Protein AF-0000000065900678 (afdb_homodimer)

Secondary structure (DSSP, 8-state):
-PEE--SHHHHHHHHHHHHHHHHHHHTTT---EEEEEE----HHHHHHHHHHHHHHHHHHHHTT-EEEEEEGGGS-HHHHHHHHHHHHHHHHH-TT--EEEEPSSPPTTS-HHHHHHHS-GGGBTT--SHHHHHHHHH---TTTS---HHHHHHHHHHHHTT---TT-EEEEE---TTTHHHHHHHHHHTT-EEEEE-TT-S-HHHHHTT-SEEEE-----TTT-SSS---B-GGGS-TT-EEEE--EEE-TTT--EEESB-HHHHHTT-SEE--TTTTHHHHHHHHHHHHHHHHHHHHHHHHS-TTSTT-/-PEE--SHHHHHHHHHHHHHHHHHHHTTT---EEEEEE----HHHHHHHHHHHHHHHHHHHHTT-EEEEEEGGGS-HHHHHHHHHHHHHHHHH-TT--EEEEPSSPPTTS-HHHHHHHS-GGGBTT--SHHHHHHHHH---TTTS---HHHHHHHHHHHHTT---TT-EEEEE---TTTHHHHHHHHHHTT-EEEEE-TT-S-HHHHHTT-SEEEE-----TTT-SSS---B-GGGS-TT-EEEE--EEE-TTT--EEESB-HHHHHTT-SEE--TTTTHHHHHHHHHHHHHHHHHHHHHHHHS-TTTTT-

Foldseek 3Di:
DAAALFCVVVLVVLLVVLLVLQVVVVVVPAAQEEEEEAQDQPPLVSVVLVVLVVVLQVSSVSSPHYYHYHYLVPPDPVCSQVVLLVVQQVLQPDLNHLAYHYGDDHDPSHDPLVNLCSHDCLRHLQLQRPVSLVCLQVPDDLQQGRHHQLLSLVVVSCVVVVPQQAAFFEEEEACDSRHQVSNQSNSVVSRHNYHYHYLPRDCSLVRQQRGLEYEYAHQFDVVHDVRSHAADFQSSHAAAHAYEWDHWDADSVPRDIDTRYPCVRNSVGYRYYYDPPRHSSSSSSSSSSSSSSSSSVVSCVVPDPVPPVVD/DAAALFCVVVLVVLLVVLLVLQVVVVVVPAAQEEEEEAQAQPPLVSVVQVVLVVVLQVSSVSSPHYYHYHYLVPPDPVCSQVVLLVVQQVLQPDLNHLAYHYGDDHPPSHDPLVNLCSHDCLRHLQLQRPVSLVCLQVPDDLQQGRHHQLLSLVVVSCVVVVPQQAAFFEEEEACDSRHQVSNQSNSVVSRHNYHYHYLPRDCSLVRQQRGLEYEYAHQFDVVHDVRSGAADFQSSHHAAHAYEWDHWDADSVPRDIDTRYPCVRNSVGYRYYYDPPRHSSSSSSSSSSSSSSSSSVVSVVVPDDVPPVVD

pLDDT: mean 95.37, std 9.5, range [24.62, 98.94]

Structure (mmCIF, N/CA/C/O backbone):
data_AF-0000000065900678-model_v1
#
loop_
_entity.id
_entity.type
_entity.pdbx_description
1 polymer 'Bifunctional protein FolD'
#
loop_
_atom_site.group_PDB
_atom_site.id
_atom_site.type_symbol
_atom_site.label_atom_id
_atom_site.label_alt_id
_atom_site.label_comp_id
_atom_site.label_asym_id
_atom_site.label_entity_id
_atom_site.label_seq_id
_atom_site.pdbx_PDB_ins_code
_atom_site.Cartn_x
_atom_site.Cartn_y
_atom_site.Cartn_z
_atom_site.occupancy
_atom_site.B_iso_or_equiv
_atom_site.auth_seq_id
_atom_site.auth_comp_id
_atom_site.auth_asym_id
_atom_site.auth_atom_id
_atom_site.pdbx_PDB_model_num
ATOM 1 N N . MET A 1 1 ? 29.719 -21.328 -0.725 1 90.31 1 MET A N 1
ATOM 2 C CA . MET A 1 1 ? 28.703 -22.109 -1.447 1 90.31 1 MET A CA 1
ATOM 3 C C . MET A 1 1 ? 27.312 -21.562 -1.168 1 90.31 1 MET A C 1
ATOM 5 O O . MET A 1 1 ? 26.969 -21.25 -0.023 1 90.31 1 MET A O 1
ATOM 9 N N . VAL A 1 2 ? 26.516 -21.391 -2.275 1 96.75 2 VAL A N 1
ATOM 10 C CA . VAL A 1 2 ? 25.188 -20.797 -2.16 1 96.75 2 VAL A CA 1
ATOM 11 C C . VAL A 1 2 ? 24.219 -21.797 -1.516 1 96.75 2 VAL A C 1
ATOM 13 O O . VAL A 1 2 ? 24.312 -23 -1.765 1 96.75 2 VAL A O 1
ATOM 16 N N . VAL A 1 3 ? 23.406 -21.406 -0.616 1 98.56 3 VAL A N 1
ATOM 17 C CA . VAL A 1 3 ? 22.281 -22.188 -0.119 1 98.56 3 VAL A CA 1
ATOM 18 C C . VAL A 1 3 ? 21.062 -21.969 -1.013 1 98.56 3 VAL A C 1
ATOM 20 O O . VAL A 1 3 ? 20.625 -20.828 -1.2 1 98.56 3 VAL A O 1
ATOM 23 N N . TRP A 1 4 ? 20.531 -22.984 -1.558 1 98.62 4 TRP A N 1
ATOM 24 C CA . TRP A 1 4 ? 19.375 -22.891 -2.447 1 98.62 4 TRP A CA 1
ATOM 25 C C . TRP A 1 4 ? 18.078 -22.844 -1.651 1 98.62 4 TRP A C 1
ATOM 27 O O . TRP A 1 4 ? 17.797 -23.75 -0.858 1 98.62 4 TRP A O 1
ATOM 37 N N . ILE A 1 5 ? 17.281 -21.828 -1.829 1 98.69 5 ILE A N 1
ATOM 38 C CA . ILE A 1 5 ? 15.969 -21.688 -1.228 1 98.69 5 ILE A CA 1
ATOM 39 C C . ILE A 1 5 ? 14.93 -22.406 -2.088 1 98.69 5 ILE A C 1
ATOM 41 O O . ILE A 1 5 ? 14.305 -21.797 -2.959 1 98.69 5 ILE A O 1
ATOM 45 N N . ARG A 1 6 ? 14.703 -23.641 -1.783 1 98.69 6 ARG A N 1
ATOM 46 C CA . ARG A 1 6 ? 13.758 -24.453 -2.535 1 98.69 6 ARG A CA 1
ATOM 47 C C . ARG A 1 6 ? 12.375 -24.438 -1.888 1 98.69 6 ARG A C 1
ATOM 49 O O . ARG A 1 6 ? 12.258 -24.312 -0.667 1 98.69 6 ARG A O 1
ATOM 56 N N . GLY A 1 7 ? 11.336 -24.578 -2.717 1 98.75 7 GLY A N 1
ATOM 57 C CA . GLY A 1 7 ? 9.969 -24.484 -2.219 1 98.75 7 GLY A CA 1
ATOM 58 C C . GLY A 1 7 ? 9.375 -25.828 -1.865 1 98.75 7 GLY A C 1
ATOM 59 O O . GLY A 1 7 ? 8.25 -25.906 -1.375 1 98.75 7 GLY A O 1
ATOM 60 N N . ASP A 1 8 ? 10.109 -26.922 -2.068 1 98.62 8 ASP A N 1
ATOM 61 C CA . ASP A 1 8 ? 9.578 -28.281 -1.931 1 98.62 8 ASP A CA 1
ATOM 62 C C . ASP A 1 8 ? 9.047 -28.516 -0.519 1 98.62 8 ASP A C 1
ATOM 64 O O . ASP A 1 8 ? 7.926 -29 -0.345 1 98.62 8 ASP A O 1
ATOM 68 N N . ARG A 1 9 ? 9.883 -28.281 0.484 1 98.69 9 ARG A N 1
ATOM 69 C CA . ARG A 1 9 ? 9.492 -28.516 1.869 1 98.69 9 ARG A CA 1
ATOM 70 C C . ARG A 1 9 ? 8.266 -27.672 2.236 1 98.69 9 ARG A C 1
ATOM 72 O O . ARG A 1 9 ? 7.312 -28.188 2.824 1 98.69 9 ARG A O 1
ATOM 79 N N . LEU A 1 10 ? 8.273 -26.375 1.848 1 98.81 10 LEU A N 1
ATOM 80 C CA . LEU A 1 10 ? 7.141 -25.484 2.125 1 98.81 10 LEU A CA 1
ATOM 81 C C . LEU A 1 10 ? 5.871 -26.031 1.477 1 98.81 10 LEU A C 1
ATOM 83 O O . LEU A 1 10 ? 4.812 -26.062 2.113 1 98.81 10 LEU A O 1
ATOM 87 N N . HIS A 1 11 ? 5.973 -26.406 0.26 1 98.81 11 HIS A N 1
ATOM 88 C CA . HIS A 1 11 ? 4.84 -26.922 -0.501 1 98.81 11 HIS A CA 1
ATOM 89 C C . HIS A 1 11 ? 4.277 -28.188 0.143 1 98.81 11 HIS A C 1
ATOM 91 O O . HIS A 1 11 ? 3.074 -28.266 0.412 1 98.81 11 HIS A O 1
ATOM 97 N N . ALA A 1 12 ? 5.137 -29.125 0.489 1 98.81 12 ALA A N 1
ATOM 98 C CA . ALA A 1 12 ? 4.727 -30.391 1.083 1 98.81 12 ALA A CA 1
ATOM 99 C C . ALA A 1 12 ? 4.082 -30.172 2.449 1 98.81 12 ALA A C 1
ATOM 101 O O . ALA A 1 12 ? 3.043 -30.766 2.754 1 98.81 12 ALA A O 1
ATOM 102 N N . GLU A 1 13 ? 4.688 -29.344 3.234 1 98.81 13 GLU A N 1
ATOM 103 C CA . GLU A 1 13 ? 4.164 -29.062 4.566 1 98.81 13 GLU A CA 1
ATOM 104 C C . GLU A 1 13 ? 2.803 -28.375 4.488 1 98.81 13 GLU A C 1
ATOM 106 O O . GLU A 1 13 ? 1.924 -28.625 5.312 1 98.81 13 GLU A O 1
ATOM 111 N N . THR A 1 14 ? 2.652 -27.5 3.512 1 98.81 14 THR A N 1
ATOM 112 C CA . THR A 1 14 ? 1.378 -26.812 3.332 1 98.81 14 THR A CA 1
ATOM 113 C C . THR A 1 14 ? 0.283 -27.797 2.934 1 98.81 14 THR A C 1
ATOM 115 O O . THR A 1 14 ? -0.834 -27.734 3.449 1 98.81 14 THR A O 1
ATOM 118 N N . LEU A 1 15 ? 0.601 -28.734 2.021 1 98.88 15 LEU A N 1
ATOM 119 C CA . LEU A 1 15 ? -0.389 -29.703 1.594 1 98.88 15 LEU A CA 1
ATOM 120 C C . LEU A 1 15 ? -0.8 -30.609 2.756 1 98.88 15 LEU A C 1
ATOM 122 O O . LEU A 1 15 ? -1.979 -30.938 2.908 1 98.88 15 LEU A O 1
ATOM 126 N N . GLN A 1 16 ? 0.14 -30.969 3.621 1 98.81 16 GLN A N 1
ATOM 127 C CA . GLN A 1 16 ? -0.175 -31.781 4.801 1 98.81 16 GLN A CA 1
ATOM 128 C C . GLN A 1 16 ? -1.077 -31 5.762 1 98.81 16 GLN A C 1
ATOM 130 O O . GLN A 1 16 ? -2.064 -31.547 6.262 1 98.81 16 GLN A O 1
ATOM 135 N N . TRP A 1 17 ? -0.678 -29.812 5.988 1 98.81 17 TRP A N 1
ATOM 136 C CA . TRP A 1 17 ? -1.476 -28.922 6.832 1 98.81 17 TRP A CA 1
ATOM 137 C C . TRP A 1 17 ? -2.895 -28.797 6.289 1 98.81 17 TRP A C 1
ATOM 139 O O . TRP A 1 17 ? -3.867 -28.922 7.035 1 98.81 17 TRP A O 1
ATOM 149 N N . ALA A 1 18 ? -3.029 -28.562 5 1 98.88 18 ALA A N 1
ATOM 150 C CA . ALA A 1 18 ? -4.32 -28.344 4.352 1 98.88 18 ALA A CA 1
ATOM 151 C C . ALA A 1 18 ? -5.18 -29.609 4.422 1 98.88 18 ALA A C 1
ATOM 153 O O . ALA A 1 18 ? -6.391 -29.531 4.637 1 98.88 18 ALA A O 1
ATOM 154 N N . ARG A 1 19 ? -4.57 -30.75 4.211 1 98.69 19 ARG A N 1
ATOM 155 C CA . ARG A 1 19 ? -5.301 -32 4.27 1 98.69 19 ARG A CA 1
ATOM 156 C C . ARG A 1 19 ? -5.949 -32.219 5.637 1 98.69 19 ARG A C 1
ATOM 158 O O . ARG A 1 19 ? -7.09 -32.656 5.727 1 98.69 19 ARG A O 1
ATOM 165 N N . ARG A 1 20 ? -5.273 -31.875 6.688 1 98.5 20 ARG A N 1
ATOM 166 C CA . ARG A 1 20 ? -5.832 -31.969 8.031 1 98.5 20 ARG A CA 1
ATOM 167 C C . ARG A 1 20 ? -7.055 -31.062 8.188 1 98.5 20 ARG A C 1
ATOM 169 O O . ARG A 1 20 ? -8.055 -31.469 8.789 1 98.5 20 ARG A O 1
ATOM 176 N N . HIS A 1 21 ? -6.965 -29.891 7.59 1 98.5 21 HIS A N 1
ATOM 177 C CA . HIS A 1 21 ? -8.102 -28.984 7.656 1 98.5 21 HIS A CA 1
ATOM 178 C C . HIS A 1 21 ? -9.273 -29.5 6.832 1 98.5 21 HIS A C 1
ATOM 180 O O . HIS A 1 21 ? -10.43 -29.359 7.234 1 98.5 21 HIS A O 1
ATOM 186 N N . VAL A 1 22 ? -8.977 -30.109 5.695 1 98.5 22 VAL A N 1
ATOM 187 C CA . VAL A 1 22 ? -10.031 -30.656 4.848 1 98.5 22 VAL A CA 1
ATOM 188 C C . VAL A 1 22 ? -10.75 -31.781 5.578 1 98.5 22 VAL A C 1
ATOM 190 O O . VAL A 1 22 ? -11.969 -31.906 5.5 1 98.5 22 VAL A O 1
ATOM 193 N N . GLU A 1 23 ? -10.023 -32.594 6.305 1 97.81 23 GLU A N 1
ATOM 194 C CA . GLU A 1 23 ? -10.625 -33.656 7.102 1 97.81 23 GLU A CA 1
ATOM 195 C C . GLU A 1 23 ? -11.609 -33.094 8.125 1 97.81 23 GLU A C 1
ATOM 197 O O . GLU A 1 23 ? -12.695 -33.625 8.312 1 97.81 23 GLU A O 1
ATOM 202 N N . GLU A 1 24 ? -11.211 -32.031 8.742 1 96.75 24 GLU A N 1
ATOM 203 C CA . GLU A 1 24 ? -12.094 -31.359 9.703 1 96.75 24 GLU A CA 1
ATOM 204 C C . GLU A 1 24 ? -13.328 -30.797 9.016 1 96.75 24 GLU A C 1
ATOM 206 O O . GLU A 1 24 ? -14.445 -30.922 9.531 1 96.75 24 GLU A O 1
ATOM 211 N N . LEU A 1 25 ? -13.164 -30.188 7.859 1 96.69 25 LEU A N 1
ATOM 212 C CA . LEU A 1 25 ? -14.25 -29.578 7.105 1 96.69 25 LEU A CA 1
ATOM 213 C C . LEU A 1 25 ? -15.234 -30.625 6.617 1 96.69 25 LEU A C 1
ATOM 215 O O . LEU A 1 25 ? -16.438 -30.375 6.566 1 96.69 25 LEU A O 1
ATOM 219 N N . GLU A 1 26 ? -14.695 -31.766 6.266 1 94.31 26 GLU A N 1
ATOM 220 C CA . GLU A 1 26 ? -15.523 -32.875 5.781 1 94.31 26 GLU A CA 1
ATOM 221 C C . GLU A 1 26 ? -16.516 -33.312 6.844 1 94.31 26 GLU A C 1
ATOM 223 O O . GLU A 1 26 ? -17.625 -33.75 6.52 1 94.31 26 GLU A O 1
ATOM 228 N N . ARG A 1 27 ? -16.156 -33.125 8.078 1 92.69 27 ARG A N 1
ATOM 229 C CA . ARG A 1 27 ? -17.047 -33.469 9.18 1 92.69 27 ARG A CA 1
ATOM 230 C C . ARG A 1 27 ? -18.297 -32.562 9.156 1 92.69 27 ARG A C 1
ATOM 232 O O . ARG A 1 27 ? -19.359 -32.969 9.648 1 92.69 27 ARG A O 1
ATOM 239 N N . PHE A 1 28 ? -18.203 -31.438 8.578 1 90.56 28 PHE A N 1
ATOM 240 C CA . PHE A 1 28 ? -19.312 -30.516 8.477 1 90.56 28 PHE A CA 1
ATOM 241 C C . PHE A 1 28 ? -19.938 -30.562 7.082 1 90.56 28 PHE A C 1
ATOM 243 O O . PHE A 1 28 ? -20.781 -29.734 6.746 1 90.56 28 PHE A O 1
ATOM 250 N N . GLY A 1 29 ? -19.422 -31.469 6.246 1 92.75 29 GLY A N 1
ATOM 251 C CA . GLY A 1 29 ? -19.953 -31.625 4.906 1 92.75 29 GLY A CA 1
ATOM 252 C C . GLY A 1 29 ? -19.469 -30.578 3.928 1 92.75 29 GLY A C 1
ATOM 253 O O . GLY A 1 29 ? -20.141 -30.281 2.939 1 92.75 29 GLY A O 1
ATOM 254 N N . VAL A 1 30 ? -18.344 -29.969 4.27 1 95.62 30 VAL A N 1
ATOM 255 C CA . VAL A 1 30 ? -17.812 -28.906 3.422 1 95.62 30 VAL A CA 1
ATOM 256 C C . VAL A 1 30 ? -16.562 -29.406 2.695 1 95.62 30 VAL A C 1
ATOM 258 O O . VAL A 1 30 ? -15.68 -30.016 3.305 1 95.62 30 VAL A O 1
ATOM 261 N N . THR A 1 31 ? -16.531 -29.234 1.412 1 97.75 31 THR A N 1
ATOM 262 C CA . THR A 1 31 ? -15.367 -29.531 0.574 1 97.75 31 THR A CA 1
ATOM 263 C C . THR A 1 31 ? -14.82 -28.25 -0.059 1 97.75 31 THR A C 1
ATOM 265 O O . THR A 1 31 ? -15.562 -27.5 -0.706 1 97.75 31 THR A O 1
ATOM 268 N N . PRO A 1 32 ? -13.539 -27.938 0.197 1 98.75 32 PRO A N 1
ATOM 269 C CA . PRO A 1 32 ? -12.977 -26.812 -0.547 1 98.75 32 PRO A CA 1
ATOM 270 C C . PRO A 1 32 ? -13.141 -26.969 -2.059 1 98.75 32 PRO A C 1
ATOM 272 O O . PRO A 1 32 ? -12.82 -28.016 -2.613 1 98.75 32 PRO A O 1
ATOM 275 N N . LYS A 1 33 ? -13.656 -25.984 -2.707 1 98.88 33 LYS A N 1
ATOM 276 C CA . LYS A 1 33 ? -13.875 -26.031 -4.148 1 98.88 33 LYS A CA 1
ATOM 277 C C . LYS A 1 33 ? -13.352 -24.766 -4.82 1 98.88 33 LYS A C 1
ATOM 279 O O . LYS A 1 33 ? -13.805 -23.656 -4.504 1 98.88 33 LYS A O 1
ATOM 284 N N . LEU A 1 34 ? -12.43 -24.969 -5.738 1 98.94 34 LEU A N 1
ATOM 285 C CA . LEU A 1 34 ? -11.789 -23.875 -6.469 1 98.94 34 LEU A CA 1
ATOM 286 C C . LEU A 1 34 ? -12.367 -23.75 -7.875 1 98.94 34 LEU A C 1
ATOM 288 O O . LEU A 1 34 ? -12.359 -24.719 -8.648 1 98.94 34 LEU A O 1
ATOM 292 N N . ALA A 1 35 ? -12.938 -22.609 -8.164 1 98.94 35 ALA A N 1
ATOM 293 C CA . ALA A 1 35 ? -13.312 -22.266 -9.531 1 98.94 35 ALA A CA 1
ATOM 294 C C . ALA A 1 35 ? -12.242 -21.406 -10.195 1 98.94 35 ALA A C 1
ATOM 296 O O . ALA A 1 35 ? -11.805 -20.391 -9.633 1 98.94 35 ALA A O 1
ATOM 297 N N . VAL A 1 36 ? -11.789 -21.828 -11.367 1 98.81 36 VAL A N 1
ATOM 298 C CA . VAL A 1 36 ? -10.734 -21.125 -12.086 1 98.81 36 VAL A CA 1
ATOM 299 C C . VAL A 1 36 ? -11.289 -20.531 -13.383 1 98.81 36 VAL A C 1
ATOM 301 O O . VAL A 1 36 ? -11.93 -21.25 -14.156 1 98.81 36 VAL A O 1
ATOM 304 N N . LEU A 1 37 ? -11.078 -19.266 -13.586 1 98.5 37 LEU A N 1
ATOM 305 C CA . LEU A 1 37 ? -11.484 -18.609 -14.82 1 98.5 37 LEU A CA 1
ATOM 306 C C . LEU A 1 37 ? -10.281 -18.359 -15.727 1 98.5 37 LEU A C 1
ATOM 308 O O . LEU A 1 37 ? -9.328 -17.688 -15.336 1 98.5 37 LEU A O 1
ATOM 312 N N . LEU A 1 38 ? -10.32 -18.906 -16.938 1 97.5 38 LEU A N 1
ATOM 313 C CA . LEU A 1 38 ? -9.344 -18.656 -18 1 97.5 38 LEU A CA 1
ATOM 314 C C . LEU A 1 38 ? -9.938 -17.766 -19.094 1 97.5 38 LEU A C 1
ATOM 316 O O . LEU A 1 38 ? -10.875 -18.172 -19.781 1 97.5 38 LEU A O 1
ATOM 320 N N . LEU A 1 39 ? -9.305 -16.578 -19.234 1 97.06 39 LEU A N 1
ATOM 321 C CA . LEU A 1 39 ? -9.891 -15.617 -20.156 1 97.06 39 LEU A CA 1
ATOM 322 C C . LEU A 1 39 ? -8.961 -15.359 -21.344 1 97.06 39 LEU A C 1
ATOM 324 O O . LEU A 1 39 ? -9.391 -14.812 -22.359 1 97.06 39 LEU A O 1
ATOM 328 N N . ASN A 1 40 ? -7.684 -15.672 -21.188 1 93.94 40 ASN A N 1
ATOM 329 C CA . ASN A 1 40 ? -6.711 -15.312 -22.219 1 93.94 40 ASN A CA 1
ATOM 330 C C . ASN A 1 40 ? -6.863 -16.172 -23.469 1 93.94 40 ASN A C 1
ATOM 332 O O . ASN A 1 40 ? -6.988 -17.406 -23.359 1 93.94 40 ASN A O 1
ATOM 336 N N . ASP A 1 41 ? -6.812 -15.508 -24.703 1 90.19 41 ASP A N 1
ATOM 337 C CA . ASP A 1 41 ? -7.039 -16.281 -25.922 1 90.19 41 ASP A CA 1
ATOM 338 C C . ASP A 1 41 ? -5.781 -16.312 -26.781 1 90.19 41 ASP A C 1
ATOM 340 O O . ASP A 1 41 ? -5.805 -16.828 -27.906 1 90.19 41 ASP A O 1
ATOM 344 N N . ASP A 1 42 ? -4.672 -15.664 -26.328 1 90 42 ASP A N 1
ATOM 345 C CA . ASP A 1 42 ? -3.389 -15.914 -26.984 1 90 42 ASP A CA 1
ATOM 346 C C . ASP A 1 42 ? -2.955 -17.375 -26.812 1 90 42 ASP A C 1
ATOM 348 O O . ASP A 1 42 ? -2.889 -17.875 -25.688 1 90 42 ASP A O 1
ATOM 352 N N . PRO A 1 43 ? -2.76 -18.016 -27.891 1 88.62 43 PRO A N 1
ATOM 353 C CA . PRO A 1 43 ? -2.516 -19.469 -27.812 1 88.62 43 PRO A CA 1
ATOM 354 C C . PRO A 1 43 ? -1.327 -19.812 -26.922 1 88.62 43 PRO A C 1
ATOM 356 O O . PRO A 1 43 ? -1.366 -20.812 -26.188 1 88.62 43 PRO A O 1
ATOM 359 N N . VAL A 1 44 ? -0.329 -19.016 -26.969 1 87.06 44 VAL A N 1
ATOM 360 C CA . VAL A 1 44 ? 0.867 -19.281 -26.172 1 87.06 44 VAL A CA 1
ATOM 361 C C . VAL A 1 44 ? 0.58 -19.031 -24.703 1 87.06 44 VAL A C 1
ATOM 363 O O . VAL A 1 44 ? 0.89 -19.859 -23.844 1 87.06 44 VAL A O 1
ATOM 366 N N . GLU A 1 45 ? -0.061 -17.906 -24.391 1 90.06 45 GLU A N 1
ATOM 367 C CA . GLU A 1 45 ? -0.404 -17.562 -23.016 1 90.06 45 GLU A CA 1
ATOM 368 C C . GLU A 1 45 ? -1.41 -18.547 -22.438 1 90.06 45 GLU A C 1
ATOM 370 O O . GLU A 1 45 ? -1.317 -18.922 -21.266 1 90.06 45 GLU A O 1
ATOM 375 N N . LEU A 1 46 ? -2.318 -18.938 -23.281 1 92.5 46 LEU A N 1
ATOM 376 C CA . LEU A 1 46 ? -3.338 -19.875 -22.828 1 92.5 46 LEU A CA 1
ATOM 377 C C . LEU A 1 46 ? -2.715 -21.203 -22.453 1 92.5 46 LEU A C 1
ATOM 379 O O . LEU A 1 46 ? -3.061 -21.781 -21.406 1 92.5 46 LEU A O 1
ATOM 383 N N . GLU A 1 47 ? -1.841 -21.688 -23.25 1 91.88 47 GLU A N 1
ATOM 384 C CA . GLU A 1 47 ? -1.174 -22.953 -22.938 1 91.88 47 GLU A CA 1
ATOM 385 C C . GLU A 1 47 ? -0.383 -22.859 -21.641 1 91.88 47 GLU A C 1
ATOM 387 O O . GLU A 1 47 ? -0.399 -23.797 -20.828 1 91.88 47 GLU A O 1
ATOM 392 N N . THR A 1 48 ? 0.29 -21.75 -21.469 1 91.06 48 THR A N 1
ATOM 393 C CA . THR A 1 48 ? 1.048 -21.516 -20.25 1 91.06 48 THR A CA 1
ATOM 394 C C . THR A 1 48 ? 0.12 -21.469 -19.031 1 91.06 48 THR A C 1
ATOM 396 O O . THR A 1 48 ? 0.405 -22.094 -18 1 91.06 48 THR A O 1
ATOM 399 N N . GLN A 1 49 ? -0.999 -20.828 -19.141 1 94.31 49 GLN A N 1
ATOM 400 C CA . GLN A 1 49 ? -1.964 -20.719 -18.062 1 94.31 49 GLN A CA 1
ATOM 401 C C . GLN A 1 49 ? -2.559 -22.094 -17.719 1 94.31 49 GLN A C 1
ATOM 403 O O . GLN A 1 49 ? -2.736 -22.422 -16.547 1 94.31 49 GLN A O 1
ATOM 408 N N . ARG A 1 50 ? -2.848 -22.859 -18.75 1 94.88 50 ARG A N 1
ATOM 409 C CA . ARG A 1 50 ? -3.383 -24.203 -18.547 1 94.88 50 ARG A CA 1
ATOM 410 C C . ARG A 1 50 ? -2.412 -25.062 -17.734 1 94.88 50 ARG A C 1
ATOM 412 O O . ARG A 1 50 ? -2.826 -25.812 -16.859 1 94.88 50 ARG A O 1
ATOM 419 N N . ARG A 1 51 ? -1.217 -24.906 -18.062 1 92.75 51 ARG A N 1
ATOM 420 C CA . ARG A 1 51 ? -0.204 -25.672 -17.344 1 92.75 51 ARG A CA 1
ATOM 421 C C . ARG A 1 51 ? -0.167 -25.281 -15.867 1 92.75 51 ARG A C 1
ATOM 423 O O . ARG A 1 51 ? -0.193 -26.141 -14.992 1 92.75 51 ARG A O 1
ATOM 430 N N . TYR A 1 52 ? -0.1 -23.984 -15.609 1 94.19 52 TYR A N 1
ATOM 431 C CA . TYR A 1 52 ? -0.067 -23.5 -14.227 1 94.19 52 TYR A CA 1
ATOM 432 C C . TYR A 1 52 ? -1.329 -23.906 -13.477 1 94.19 52 TYR A C 1
ATOM 434 O O . TYR A 1 52 ? -1.261 -24.359 -12.328 1 94.19 52 TYR A O 1
ATOM 442 N N . VAL A 1 53 ? -2.436 -23.797 -14.109 1 97.69 53 VAL A N 1
ATOM 443 C CA . VAL A 1 53 ? -3.721 -24.109 -13.492 1 97.69 53 VAL A CA 1
ATOM 444 C C . VAL A 1 53 ? -3.797 -25.609 -13.211 1 97.69 53 VAL A C 1
ATOM 446 O O . VAL A 1 53 ? -4.348 -26.031 -12.195 1 97.69 53 VAL A O 1
ATOM 449 N N . SER A 1 54 ? -3.252 -26.391 -14.156 1 97.88 54 SER A N 1
ATOM 450 C CA . SER A 1 54 ? -3.26 -27.828 -13.953 1 97.88 54 SER A CA 1
ATOM 451 C C . SER A 1 54 ? -2.475 -28.219 -12.711 1 97.88 54 SER A C 1
ATOM 453 O O . SER A 1 54 ? -2.871 -29.141 -11.984 1 97.88 54 SER A O 1
ATOM 455 N N . LEU A 1 55 ? -1.395 -27.594 -12.445 1 98 55 LEU A N 1
ATOM 456 C CA . LEU A 1 55 ? -0.594 -27.844 -11.25 1 98 55 LEU A CA 1
ATOM 457 C C . LEU A 1 55 ? -1.341 -27.422 -9.992 1 98 55 LEU A C 1
ATOM 459 O O . LEU A 1 55 ? -1.335 -28.141 -8.992 1 98 55 LEU A O 1
ATOM 463 N N . LYS A 1 56 ? -1.988 -26.281 -10.039 1 98.69 56 LYS A N 1
ATOM 464 C CA . LYS A 1 56 ? -2.809 -25.828 -8.922 1 98.69 56 LYS A CA 1
ATOM 465 C C . LYS A 1 56 ? -3.945 -26.797 -8.641 1 98.69 56 LYS A C 1
ATOM 467 O O . LYS A 1 56 ? -4.227 -27.109 -7.477 1 98.69 56 LYS A O 1
ATOM 472 N N . ALA A 1 57 ? -4.535 -27.266 -9.742 1 98.81 57 ALA A N 1
ATOM 473 C CA . ALA A 1 57 ? -5.633 -28.219 -9.609 1 98.81 57 ALA A CA 1
ATOM 474 C C . ALA A 1 57 ? -5.156 -29.516 -8.969 1 98.81 57 ALA A C 1
ATOM 476 O O . ALA A 1 57 ? -5.844 -30.078 -8.117 1 98.81 57 ALA A O 1
ATOM 477 N N . LYS A 1 58 ? -4.059 -29.938 -9.414 1 98.81 58 LYS A N 1
ATOM 478 C CA . LYS A 1 58 ? -3.479 -31.156 -8.844 1 98.81 58 LYS A CA 1
ATOM 479 C C . LYS A 1 58 ? -3.275 -31 -7.336 1 98.81 58 LYS A C 1
ATOM 481 O O . LYS A 1 58 ? -3.598 -31.922 -6.57 1 98.81 58 LYS A O 1
ATOM 486 N N . ASP A 1 59 ? -2.75 -29.906 -6.867 1 98.88 59 ASP A N 1
ATOM 487 C CA . ASP A 1 59 ? -2.543 -29.625 -5.449 1 98.88 59 ASP A CA 1
ATOM 488 C C . ASP A 1 59 ? -3.863 -29.672 -4.684 1 98.88 59 ASP A C 1
ATOM 490 O O . ASP A 1 59 ? -3.963 -30.312 -3.639 1 98.88 59 ASP A O 1
ATOM 494 N N . VAL A 1 60 ? -4.875 -28.984 -5.195 1 98.94 60 VAL A N 1
ATOM 495 C CA . VAL A 1 60 ? -6.172 -28.906 -4.531 1 98.94 60 VAL A CA 1
ATOM 496 C C . VAL A 1 60 ? -6.789 -30.297 -4.41 1 98.94 60 VAL A C 1
ATOM 498 O O . VAL A 1 60 ? -7.277 -30.672 -3.344 1 98.94 60 VAL A O 1
ATOM 501 N N . ARG A 1 61 ? -6.695 -31.125 -5.469 1 98.81 61 ARG A N 1
ATOM 502 C CA . ARG A 1 61 ? -7.254 -32.469 -5.461 1 98.81 61 ARG A CA 1
ATOM 503 C C . ARG A 1 61 ? -6.492 -33.375 -4.496 1 98.81 61 ARG A C 1
ATOM 505 O O . ARG A 1 61 ? -7.086 -34.219 -3.832 1 98.81 61 ARG A O 1
ATOM 512 N N . SER A 1 62 ? -5.262 -33.125 -4.402 1 98.81 62 SER A N 1
ATOM 513 C CA . SER A 1 62 ? -4.43 -33.938 -3.541 1 98.81 62 SER A CA 1
ATOM 514 C C . SER A 1 62 ? -4.816 -33.781 -2.074 1 98.81 62 SER A C 1
ATOM 516 O O . SER A 1 62 ? -4.566 -34.688 -1.262 1 98.81 62 SER A O 1
ATOM 518 N N . ILE A 1 63 ? -5.395 -32.688 -1.7 1 98.75 63 ILE A N 1
ATOM 519 C CA . ILE A 1 63 ? -5.758 -32.469 -0.305 1 98.75 63 ILE A CA 1
ATOM 520 C C . ILE A 1 63 ? -7.234 -32.812 -0.098 1 98.75 63 ILE A C 1
ATOM 522 O O . ILE A 1 63 ? -7.77 -32.625 0.999 1 98.75 63 ILE A O 1
ATOM 526 N N . GLY A 1 64 ? -7.918 -33.25 -1.185 1 98.62 64 GLY A N 1
ATOM 527 C CA . GLY A 1 64 ? -9.312 -33.656 -1.073 1 98.62 64 GLY A CA 1
ATOM 528 C C . GLY A 1 64 ? -10.281 -32.594 -1.542 1 98.62 64 GLY A C 1
ATOM 529 O O . GLY A 1 64 ? -11.484 -32.688 -1.298 1 98.62 64 GLY A O 1
ATOM 530 N N . GLY A 1 65 ? -9.773 -31.562 -2.217 1 98.81 65 GLY A N 1
ATOM 531 C CA . GLY A 1 65 ? -10.633 -30.516 -2.748 1 98.81 65 GLY A CA 1
ATOM 532 C C . GLY A 1 65 ? -11.094 -30.797 -4.164 1 98.81 65 GLY A C 1
ATOM 533 O O . GLY A 1 65 ? -10.734 -31.812 -4.758 1 98.81 65 GLY A O 1
ATOM 534 N N . GLU A 1 66 ? -11.953 -29.922 -4.633 1 98.81 66 GLU A N 1
ATOM 535 C CA . GLU A 1 66 ? -12.477 -29.984 -5.992 1 98.81 66 GLU A CA 1
ATOM 536 C C . GLU A 1 66 ? -12.062 -28.766 -6.809 1 98.81 66 GLU A C 1
ATOM 538 O O . GLU A 1 66 ? -11.781 -27.703 -6.246 1 98.81 66 GLU A O 1
ATOM 543 N N . VAL A 1 67 ? -11.977 -28.984 -8.086 1 98.88 67 VAL A N 1
ATOM 544 C CA . VAL A 1 67 ? -11.609 -27.875 -8.977 1 98.88 67 VAL A CA 1
ATOM 545 C C . VAL A 1 67 ? -12.531 -27.875 -10.195 1 98.88 67 VAL A C 1
ATOM 547 O O . VAL A 1 67 ? -12.844 -28.922 -10.75 1 98.88 67 VAL A O 1
ATOM 550 N N . GLU A 1 68 ? -13.023 -26.75 -10.539 1 98.69 68 GLU A N 1
ATOM 551 C CA . GLU A 1 68 ? -13.75 -26.516 -11.789 1 98.69 68 GLU A CA 1
ATOM 552 C C . GLU A 1 68 ? -13.086 -25.422 -12.617 1 98.69 68 GLU A C 1
ATOM 554 O O . GLU A 1 68 ? -12.812 -24.328 -12.102 1 98.69 68 GLU A O 1
ATOM 559 N N . ILE A 1 69 ? -12.812 -25.703 -13.859 1 98.31 69 ILE A N 1
ATOM 560 C CA . ILE A 1 69 ? -12.133 -24.766 -14.742 1 98.31 69 ILE A CA 1
ATOM 561 C C . ILE A 1 69 ? -13.117 -24.234 -15.781 1 98.31 69 ILE A C 1
ATOM 563 O O . ILE A 1 69 ? -13.773 -25.016 -16.469 1 98.31 69 ILE A O 1
ATOM 567 N N . TYR A 1 70 ? -13.234 -22.922 -15.859 1 98 70 TYR A N 1
ATOM 568 C CA . TYR A 1 70 ? -14.078 -22.25 -16.844 1 98 70 TYR A CA 1
ATOM 569 C C . TYR A 1 70 ? -13.234 -21.594 -17.922 1 98 70 TYR A C 1
ATOM 571 O O . TYR A 1 70 ? -12.547 -20.594 -17.656 1 98 70 TYR A O 1
ATOM 579 N N . GLU A 1 71 ? -13.32 -22.078 -19.125 1 95.69 71 GLU A N 1
ATOM 580 C CA . GLU A 1 71 ? -12.562 -21.547 -20.25 1 95.69 71 GLU A CA 1
ATOM 581 C C . GLU A 1 71 ? -13.359 -20.469 -20.984 1 95.69 71 GLU A C 1
ATOM 583 O O . GLU A 1 71 ? -13.93 -20.75 -22.047 1 95.69 71 GLU A O 1
ATOM 588 N N . LEU A 1 72 ? -13.25 -19.297 -20.641 1 94.75 72 LEU A N 1
ATOM 589 C CA . LEU A 1 72 ? -14.055 -18.203 -21.156 1 94.75 72 LEU A CA 1
ATOM 590 C C . LEU A 1 72 ? -13.414 -17.609 -22.406 1 94.75 72 LEU A C 1
ATOM 592 O O . LEU A 1 72 ? -14.031 -16.812 -23.109 1 94.75 72 LEU A O 1
ATOM 596 N N . TYR A 1 73 ? -12.18 -18.047 -22.703 1 87.62 73 TYR A N 1
ATOM 597 C CA . TYR A 1 73 ? -11.547 -17.578 -23.922 1 87.62 73 TYR A CA 1
ATOM 598 C C . TYR A 1 73 ? -12.359 -17.969 -25.156 1 87.62 73 TYR A C 1
ATOM 600 O O . TYR A 1 73 ? -12.18 -17.422 -26.234 1 87.62 73 TYR A O 1
ATOM 608 N N . LYS A 1 74 ? -13.297 -18.891 -24.969 1 87.81 74 LYS A N 1
ATOM 609 C CA . LYS A 1 74 ? -14.148 -19.375 -26.062 1 87.81 74 LYS A CA 1
ATOM 610 C C . LYS A 1 74 ? -15.227 -18.359 -26.406 1 87.81 74 LYS A C 1
ATOM 612 O O . LYS A 1 74 ? -15.805 -18.406 -27.484 1 87.81 74 LYS A O 1
ATOM 617 N N . GLU A 1 75 ? -15.547 -17.484 -25.438 1 91.94 75 GLU A N 1
ATOM 618 C CA . GLU A 1 75 ? -16.469 -16.391 -25.688 1 91.94 75 GLU A CA 1
ATOM 619 C C . GLU A 1 75 ? -15.844 -15.336 -26.609 1 91.94 75 GLU A C 1
ATOM 621 O O . GLU A 1 75 ? -14.656 -15.031 -26.484 1 91.94 75 GLU A O 1
ATOM 626 N N . PRO A 1 76 ? -16.672 -14.781 -27.5 1 93.75 76 PRO A N 1
ATOM 627 C CA . PRO A 1 76 ? -16.141 -13.695 -28.328 1 93.75 76 PRO A CA 1
ATOM 628 C C . PRO A 1 76 ? -15.617 -12.531 -27.484 1 93.75 76 PRO A C 1
ATOM 630 O O . PRO A 1 76 ? -16.188 -12.227 -26.422 1 93.75 76 PRO A O 1
ATOM 633 N N . PRO A 1 77 ? -14.539 -11.875 -27.938 1 92.81 77 PRO A N 1
ATOM 634 C CA . PRO A 1 77 ? -13.891 -10.797 -27.203 1 92.81 77 PRO A CA 1
ATOM 635 C C . PRO A 1 77 ? -14.875 -9.727 -26.719 1 92.81 77 PRO A C 1
ATOM 637 O O . PRO A 1 77 ? -14.773 -9.25 -25.594 1 92.81 77 PRO A O 1
ATOM 640 N N . GLU A 1 78 ? -15.859 -9.398 -27.562 1 93.94 78 GLU A N 1
ATOM 641 C CA . GLU A 1 78 ? -16.781 -8.305 -27.266 1 93.94 78 GLU A CA 1
ATOM 642 C C . GLU A 1 78 ? -17.734 -8.688 -26.141 1 93.94 78 GLU A C 1
ATOM 644 O O . GLU A 1 78 ? -18.375 -7.816 -25.547 1 93.94 78 GLU A O 1
ATOM 649 N N . ARG A 1 79 ? -17.859 -9.992 -25.859 1 95.62 79 ARG A N 1
ATOM 650 C CA . ARG A 1 79 ? -18.797 -10.469 -24.844 1 95.62 79 ARG A CA 1
ATOM 651 C C . ARG A 1 79 ? -18.062 -11.094 -23.656 1 95.62 79 ARG A C 1
ATOM 653 O O . ARG A 1 79 ? -18.688 -11.461 -22.656 1 95.62 79 ARG A O 1
ATOM 660 N N . ARG A 1 80 ? -16.828 -11.25 -23.781 1 96.25 80 ARG A N 1
ATOM 661 C CA . ARG A 1 80 ? -16.047 -12.055 -22.844 1 96.25 80 ARG A CA 1
ATOM 662 C C . ARG A 1 80 ? -16.062 -11.438 -21.453 1 96.25 80 ARG A C 1
ATOM 664 O O . ARG A 1 80 ? -16.234 -12.141 -20.453 1 96.25 80 ARG A O 1
ATOM 671 N N . GLU A 1 81 ? -15.891 -10.094 -21.328 1 97.12 81 GLU A N 1
ATOM 672 C CA . GLU A 1 81 ? -15.922 -9.422 -20.031 1 97.12 81 GLU A CA 1
ATOM 673 C C . GLU A 1 81 ? -17.281 -9.594 -19.344 1 97.12 81 GLU A C 1
ATOM 675 O O . GLU A 1 81 ? -17.344 -9.914 -18.156 1 97.12 81 GLU A O 1
ATOM 680 N N . ALA A 1 82 ? -18.312 -9.367 -20.125 1 97.5 82 ALA A N 1
ATOM 681 C CA . ALA A 1 82 ? -19.656 -9.523 -19.594 1 97.5 82 ALA A CA 1
ATOM 682 C C . ALA A 1 82 ? -19.906 -10.953 -19.125 1 97.5 82 ALA A C 1
ATOM 684 O O . ALA A 1 82 ? -20.531 -11.18 -18.094 1 97.5 82 ALA A O 1
ATOM 685 N N . ALA A 1 83 ? -19.5 -11.93 -19.922 1 97.88 83 ALA A N 1
ATOM 686 C CA . ALA A 1 83 ? -19.625 -13.344 -19.562 1 97.88 83 ALA A CA 1
ATOM 687 C C . ALA A 1 83 ? -18.859 -13.641 -18.266 1 97.88 83 ALA A C 1
ATOM 689 O O . ALA A 1 83 ? -19.344 -14.367 -17.406 1 97.88 83 ALA A O 1
ATOM 690 N N . ALA A 1 84 ? -17.688 -13.078 -18.156 1 98.44 84 ALA A N 1
ATOM 691 C CA . ALA A 1 84 ? -16.875 -13.266 -16.953 1 98.44 84 ALA A CA 1
ATOM 692 C C . ALA A 1 84 ? -17.562 -12.688 -15.719 1 98.44 84 ALA A C 1
ATOM 694 O O . ALA A 1 84 ? -17.609 -13.328 -14.664 1 98.44 84 ALA A O 1
ATOM 695 N N . LEU A 1 85 ? -18.094 -11.469 -15.859 1 98.56 85 LEU A N 1
ATOM 696 C CA . LEU A 1 85 ? -18.766 -10.805 -14.75 1 98.56 85 LEU A CA 1
ATOM 697 C C . LEU A 1 85 ? -19.984 -11.602 -14.305 1 98.56 85 LEU A C 1
ATOM 699 O O . LEU A 1 85 ? -20.234 -11.742 -13.102 1 98.56 85 LEU A O 1
ATOM 703 N N . ARG A 1 86 ? -20.75 -12.156 -15.273 1 98.31 86 ARG A N 1
ATOM 704 C CA . ARG A 1 86 ? -21.891 -12.992 -14.945 1 98.31 86 ARG A CA 1
ATOM 705 C C . ARG A 1 86 ? -21.469 -14.25 -14.203 1 98.31 86 ARG A C 1
ATOM 707 O O . ARG A 1 86 ? -22.094 -14.648 -13.219 1 98.31 86 ARG A O 1
ATOM 714 N N . LEU A 1 87 ? -20.438 -14.852 -14.688 1 98.62 87 LEU A N 1
ATOM 715 C CA . LEU A 1 87 ? -19.938 -16.062 -14.047 1 98.62 87 LEU A CA 1
ATOM 716 C C . LEU A 1 87 ? -19.453 -15.758 -12.633 1 98.62 87 LEU A C 1
ATOM 718 O O . LEU A 1 87 ? -19.734 -16.5 -11.695 1 98.62 87 LEU A O 1
ATOM 722 N N . ILE A 1 88 ? -18.703 -14.656 -12.445 1 98.81 88 ILE A N 1
ATOM 723 C CA . ILE A 1 88 ? -18.203 -14.25 -11.141 1 98.81 88 ILE A CA 1
ATOM 724 C C . ILE A 1 88 ? -19.375 -14.062 -10.172 1 98.81 88 ILE A C 1
ATOM 726 O O . ILE A 1 88 ? -19.328 -14.531 -9.031 1 98.81 88 ILE A O 1
ATOM 730 N N . GLU A 1 89 ? -20.375 -13.43 -10.672 1 98.69 89 GLU A N 1
ATOM 731 C CA . GLU A 1 89 ? -21.562 -13.234 -9.836 1 98.69 89 GLU A CA 1
ATOM 732 C C . GLU A 1 89 ? -22.172 -14.562 -9.406 1 98.69 89 GLU A C 1
ATOM 734 O O . GLU A 1 89 ? -22.531 -14.742 -8.242 1 98.69 89 GLU A O 1
ATOM 739 N N . ARG A 1 90 ? -22.297 -15.461 -10.344 1 98.69 90 ARG A N 1
ATOM 740 C CA . ARG A 1 90 ? -22.812 -16.797 -10.031 1 98.69 90 ARG A CA 1
ATOM 741 C C . ARG A 1 90 ? -21.922 -17.484 -9.008 1 98.69 90 ARG A C 1
ATOM 743 O O . ARG A 1 90 ? -22.438 -18.078 -8.047 1 98.69 90 ARG A O 1
ATOM 750 N N . LEU A 1 91 ? -20.656 -17.406 -9.156 1 98.81 91 LEU A N 1
ATOM 751 C CA . LEU A 1 91 ? -19.703 -18.094 -8.281 1 98.81 91 LEU A CA 1
ATOM 752 C C . LEU A 1 91 ? -19.703 -17.453 -6.895 1 98.81 91 LEU A C 1
ATOM 754 O O . LEU A 1 91 ? -19.562 -18.141 -5.887 1 98.81 91 LEU A O 1
ATOM 758 N N . ASN A 1 92 ? -19.812 -16.141 -6.863 1 98.62 92 ASN A N 1
ATOM 759 C CA . ASN A 1 92 ? -19.906 -15.438 -5.59 1 98.62 92 ASN A CA 1
ATOM 760 C C . ASN A 1 92 ? -21.062 -15.984 -4.738 1 98.62 92 ASN A C 1
ATOM 762 O O . ASN A 1 92 ? -20.938 -16.062 -3.514 1 98.62 92 ASN A O 1
ATOM 766 N N . ASN A 1 93 ? -22.078 -16.391 -5.395 1 97.5 93 ASN A N 1
ATOM 767 C CA . ASN A 1 93 ? -23.312 -16.75 -4.691 1 97.5 93 ASN A CA 1
ATOM 768 C C . ASN A 1 93 ? -23.438 -18.266 -4.539 1 97.5 93 ASN A C 1
ATOM 770 O O . ASN A 1 93 ? -24.375 -18.75 -3.891 1 97.5 93 ASN A O 1
ATOM 774 N N . ALA A 1 94 ? -22.578 -19 -5.121 1 97.38 94 ALA A N 1
ATOM 775 C CA . ALA A 1 94 ? -22.625 -20.453 -5.008 1 97.38 94 ALA A CA 1
ATOM 776 C C . ALA A 1 94 ? -22.062 -20.922 -3.672 1 97.38 94 ALA A C 1
ATOM 778 O O . ALA A 1 94 ? -20.875 -20.734 -3.389 1 97.38 94 ALA A O 1
ATOM 779 N N . ASP A 1 95 ? -22.781 -21.672 -2.918 1 93.88 95 ASP A N 1
ATOM 780 C CA . ASP A 1 95 ? -22.375 -22.078 -1.573 1 93.88 95 ASP A CA 1
ATOM 781 C C . ASP A 1 95 ? -21.328 -23.188 -1.62 1 93.88 95 ASP A C 1
ATOM 783 O O . ASP A 1 95 ? -20.594 -23.391 -0.658 1 93.88 95 ASP A O 1
ATOM 787 N N . ASP A 1 96 ? -21.328 -23.859 -2.752 1 95.88 96 ASP A N 1
ATOM 788 C CA . ASP A 1 96 ? -20.406 -24.984 -2.828 1 95.88 96 ASP A CA 1
ATOM 789 C C . ASP A 1 96 ? -19.047 -24.562 -3.391 1 95.88 96 ASP A C 1
ATOM 791 O O . ASP A 1 96 ? -18.125 -25.359 -3.445 1 95.88 96 ASP A O 1
ATOM 795 N N . VAL A 1 97 ? -18.969 -23.297 -3.859 1 98.5 97 VAL A N 1
ATOM 796 C CA . VAL A 1 97 ? -17.703 -22.75 -4.332 1 98.5 97 VAL A CA 1
ATOM 797 C C . VAL A 1 97 ? -17.062 -21.906 -3.232 1 98.5 97 VAL A C 1
ATOM 799 O O . VAL A 1 97 ? -17.641 -20.922 -2.775 1 98.5 97 VAL A O 1
ATOM 802 N N . THR A 1 98 ? -15.836 -22.297 -2.844 1 98.69 98 THR A N 1
ATOM 803 C CA . THR A 1 98 ? -15.258 -21.625 -1.682 1 98.69 98 THR A CA 1
ATOM 804 C C . THR A 1 98 ? -14.047 -20.797 -2.08 1 98.69 98 THR A C 1
ATOM 806 O O . THR A 1 98 ? -13.5 -20.062 -1.264 1 98.69 98 THR A O 1
ATOM 809 N N . GLY A 1 99 ? -13.578 -20.891 -3.246 1 98.88 99 GLY A N 1
ATOM 810 C CA . GLY A 1 99 ? -12.492 -20.094 -3.781 1 98.88 99 GLY A CA 1
ATOM 811 C C . GLY A 1 99 ? -12.617 -19.828 -5.27 1 98.88 99 GLY A C 1
ATOM 812 O O . GLY A 1 99 ? -13.094 -20.688 -6.02 1 98.88 99 GLY A O 1
ATOM 813 N N . VAL A 1 100 ? -12.234 -18.688 -5.707 1 98.94 100 VAL A N 1
ATOM 814 C CA . VAL A 1 100 ? -12.266 -18.312 -7.117 1 98.94 100 VAL A CA 1
ATOM 815 C C . VAL A 1 100 ? -10.914 -17.734 -7.527 1 98.94 100 VAL A C 1
ATOM 817 O O . VAL A 1 100 ? -10.359 -16.875 -6.828 1 98.94 100 VAL A O 1
ATOM 820 N N . LEU A 1 101 ? -10.367 -18.234 -8.586 1 98.81 101 LEU A N 1
ATOM 821 C CA . LEU A 1 101 ? -9.125 -17.766 -9.18 1 98.81 101 LEU A CA 1
ATOM 822 C C . LEU A 1 101 ? -9.367 -17.203 -10.578 1 98.81 101 LEU A C 1
ATOM 824 O O . LEU A 1 101 ? -9.82 -17.938 -11.469 1 98.81 101 LEU A O 1
ATOM 828 N N . ILE A 1 102 ? -9.164 -15.93 -10.75 1 98.44 102 ILE A N 1
ATOM 829 C CA . ILE A 1 102 ? -9.078 -15.352 -12.086 1 98.44 102 ILE A CA 1
ATOM 830 C C . ILE A 1 102 ? -7.629 -15.391 -12.57 1 98.44 102 ILE A C 1
ATOM 832 O O . ILE A 1 102 ? -6.801 -14.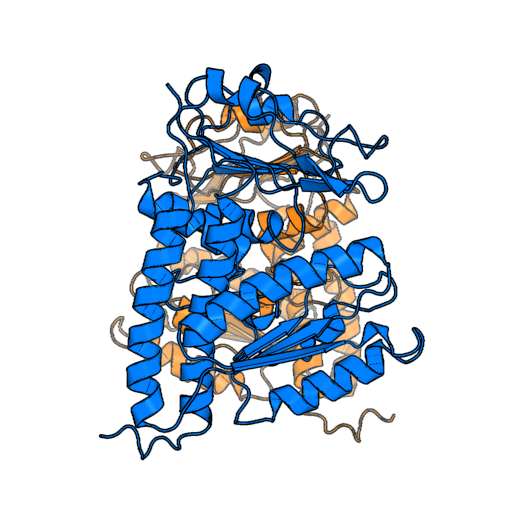586 -12.141 1 98.44 102 ILE A O 1
ATOM 836 N N . GLN A 1 103 ? -7.387 -16.312 -13.391 1 97.56 103 GLN A N 1
ATOM 837 C CA . GLN A 1 103 ? -6.008 -16.594 -13.781 1 97.56 103 GLN A CA 1
ATOM 838 C C . GLN A 1 103 ? -5.453 -15.469 -14.656 1 97.56 103 GLN A C 1
ATOM 840 O O . GLN A 1 103 ? -6.031 -15.148 -15.695 1 97.56 103 GLN A O 1
ATOM 845 N N . LYS A 1 104 ? -4.387 -14.906 -14.266 1 95.06 104 LYS A N 1
ATOM 846 C CA . LYS A 1 104 ? -3.695 -13.852 -15.016 1 95.06 104 LYS A CA 1
ATOM 847 C C . LYS A 1 104 ? -2.537 -14.43 -15.828 1 95.06 104 LYS A C 1
ATOM 849 O O . LYS A 1 104 ? -2.018 -15.5 -15.508 1 95.06 104 LYS A O 1
ATOM 854 N N . PRO A 1 105 ? -2.125 -13.656 -16.859 1 93.44 105 PRO A N 1
ATOM 855 C CA . PRO A 1 105 ? -2.602 -12.352 -17.328 1 93.44 105 PRO A CA 1
ATOM 856 C C . PRO A 1 105 ? -3.92 -12.438 -18.094 1 93.44 105 PRO A C 1
ATOM 858 O O . PRO A 1 105 ? -4.242 -13.492 -18.656 1 93.44 105 PRO A O 1
ATOM 861 N N . LEU A 1 106 ? -4.621 -11.375 -18.078 1 95.62 106 LEU A N 1
ATOM 862 C CA . LEU A 1 106 ? -5.863 -11.234 -18.844 1 95.62 106 LEU A CA 1
ATOM 863 C C . LEU A 1 106 ? -5.605 -10.57 -20.188 1 95.62 106 LEU A C 1
ATOM 865 O O . LEU A 1 106 ? -4.582 -9.914 -20.375 1 95.62 106 LEU A O 1
ATOM 869 N N . PRO A 1 107 ? -6.547 -10.812 -21.141 1 94.31 107 PRO A N 1
ATOM 870 C CA . PRO A 1 107 ? -6.41 -10.055 -22.375 1 94.31 107 PRO A CA 1
ATOM 871 C C . PRO A 1 107 ? -6.426 -8.547 -22.156 1 94.31 107 PRO A C 1
ATOM 873 O O . PRO A 1 107 ? -7.109 -8.062 -21.25 1 94.31 107 PRO A O 1
ATOM 876 N N . PRO A 1 108 ? -5.707 -7.773 -23 1 91.44 108 PRO A N 1
ATOM 877 C CA . PRO A 1 108 ? -5.551 -6.336 -22.781 1 91.44 108 PRO A CA 1
ATOM 878 C C . PRO A 1 108 ? -6.879 -5.582 -22.844 1 91.44 108 PRO A C 1
ATOM 880 O O . PRO A 1 108 ? -6.984 -4.473 -22.312 1 91.44 108 PRO A O 1
ATOM 883 N N . TYR A 1 109 ? -7.906 -6.172 -23.547 1 93.06 109 TYR A N 1
ATOM 884 C CA . TYR A 1 109 ? -9.164 -5.457 -23.734 1 93.06 109 TYR A CA 1
ATOM 885 C C . TYR A 1 109 ? -10.102 -5.676 -22.562 1 93.06 109 TYR A C 1
ATOM 887 O O . TYR A 1 109 ? -11.188 -5.086 -22.5 1 93.06 109 TYR A O 1
ATOM 895 N N . ILE A 1 110 ? -9.688 -6.539 -21.625 1 95.5 110 ILE A N 1
ATOM 896 C CA . ILE A 1 110 ? -10.5 -6.805 -20.438 1 95.5 110 ILE A CA 1
ATOM 897 C C . ILE A 1 110 ? -10.094 -5.848 -19.312 1 95.5 110 ILE A C 1
ATOM 899 O O . ILE A 1 110 ? -8.906 -5.625 -19.078 1 95.5 110 ILE A O 1
ATOM 903 N N . ASP A 1 111 ? -11.07 -5.215 -18.688 1 94.94 111 ASP A N 1
ATOM 904 C CA . ASP A 1 111 ? -10.828 -4.383 -17.516 1 94.94 111 ASP A CA 1
ATOM 905 C C . ASP A 1 111 ? -10.617 -5.242 -16.266 1 94.94 111 ASP A C 1
ATOM 907 O O . ASP A 1 111 ? -11.586 -5.633 -15.602 1 94.94 111 ASP A O 1
ATOM 911 N N . GLU A 1 112 ? -9.391 -5.516 -15.891 1 94.5 112 GLU A N 1
ATOM 912 C CA . GLU A 1 112 ? -9.047 -6.355 -14.75 1 94.5 112 GLU A CA 1
ATOM 913 C C . GLU A 1 112 ? -9.648 -5.805 -13.461 1 94.5 112 GLU A C 1
ATOM 915 O O . GLU A 1 112 ? -10.125 -6.566 -12.609 1 94.5 112 GLU A O 1
ATOM 920 N N . GLY A 1 113 ? -9.539 -4.527 -13.336 1 93.62 113 GLY A N 1
ATOM 921 C CA . GLY A 1 113 ? -10.086 -3.891 -12.141 1 93.62 113 GLY A CA 1
ATOM 922 C C . GLY A 1 113 ? -11.555 -4.195 -11.922 1 93.62 113 GLY A C 1
ATOM 923 O O . GLY A 1 113 ? -11.977 -4.48 -10.797 1 93.62 113 GLY A O 1
ATOM 924 N N . ARG A 1 114 ? -12.336 -4.16 -12.977 1 95.5 114 ARG A N 1
ATOM 925 C CA . ARG A 1 114 ? -13.773 -4.43 -12.906 1 95.5 114 ARG A CA 1
ATOM 926 C C . ARG A 1 114 ? -14.039 -5.855 -12.438 1 95.5 114 ARG A C 1
ATOM 928 O O . ARG A 1 114 ? -14.953 -6.09 -11.641 1 95.5 114 ARG A O 1
ATOM 935 N N . LEU A 1 115 ? -13.25 -6.809 -12.914 1 97.88 115 LEU A N 1
ATOM 936 C CA . LEU A 1 115 ? -13.43 -8.203 -12.523 1 97.88 115 LEU A CA 1
ATOM 937 C C . LEU A 1 115 ? -13.133 -8.406 -11.047 1 97.88 115 LEU A C 1
ATOM 939 O O . LEU A 1 115 ? -13.922 -9.023 -10.328 1 97.88 115 LEU A O 1
ATOM 943 N N . PHE A 1 116 ? -12.094 -7.816 -10.578 1 96.88 116 PHE A N 1
ATOM 944 C CA . PHE A 1 116 ? -11.68 -8.047 -9.195 1 96.88 116 PHE A CA 1
ATOM 945 C C . PHE A 1 116 ? -12.539 -7.234 -8.234 1 96.88 116 PHE A C 1
ATOM 947 O O . PHE A 1 116 ? -12.711 -7.621 -7.074 1 96.88 116 PHE A O 1
ATOM 954 N N . GLU A 1 117 ? -13.055 -6.133 -8.688 1 95.44 117 GLU A N 1
ATOM 955 C CA . GLU A 1 117 ? -14.016 -5.398 -7.867 1 95.44 117 GLU A CA 1
ATOM 956 C C . GLU A 1 117 ? -15.289 -6.219 -7.641 1 95.44 117 GLU A C 1
ATOM 958 O O . GLU A 1 117 ? -15.93 -6.102 -6.598 1 95.44 117 GLU A O 1
ATOM 963 N N . ARG A 1 118 ? -15.633 -7.027 -8.625 1 98.06 118 ARG A N 1
ATOM 964 C CA . ARG A 1 118 ? -16.859 -7.82 -8.562 1 98.06 118 ARG A CA 1
ATOM 965 C C . ARG A 1 118 ? -16.625 -9.117 -7.793 1 98.06 118 ARG A C 1
ATOM 967 O O . ARG A 1 118 ? -17.547 -9.648 -7.176 1 98.06 118 ARG A O 1
ATOM 974 N N . LEU A 1 119 ? -15.477 -9.609 -7.777 1 98.69 119 LEU A N 1
ATOM 975 C CA . LEU A 1 119 ? -15.156 -10.859 -7.094 1 98.69 119 LEU A CA 1
ATOM 976 C C . LEU A 1 119 ? -15.312 -10.703 -5.582 1 98.69 119 LEU A C 1
ATOM 978 O O . LEU A 1 119 ? -14.828 -9.734 -5 1 98.69 119 LEU A O 1
ATOM 982 N N . SER A 1 120 ? -16.016 -11.648 -4.957 1 98.62 120 SER A N 1
ATOM 983 C CA . SER A 1 120 ? -16.141 -11.633 -3.502 1 98.62 120 SER A CA 1
ATOM 984 C C . SER A 1 120 ? -14.773 -11.766 -2.826 1 98.62 120 SER A C 1
ATOM 986 O O . SER A 1 120 ? -14.031 -12.711 -3.098 1 98.62 120 SER A O 1
ATOM 988 N N . PRO A 1 121 ? -14.469 -10.883 -1.915 1 97.81 121 PRO A N 1
ATOM 989 C CA . PRO A 1 121 ? -13.164 -10.961 -1.255 1 97.81 121 PRO A CA 1
ATOM 990 C C . PRO A 1 121 ? -12.992 -12.234 -0.431 1 97.81 121 PRO A C 1
ATOM 992 O O . PRO A 1 121 ? -11.867 -12.719 -0.259 1 97.81 121 PRO A O 1
ATOM 995 N N . ILE A 1 122 ? -14.047 -12.797 0.005 1 98.25 122 ILE A N 1
ATOM 996 C CA . ILE A 1 122 ? -13.938 -13.969 0.873 1 98.25 122 ILE A CA 1
ATOM 997 C C . ILE A 1 122 ? -13.742 -15.219 0.026 1 98.25 122 ILE A C 1
ATOM 999 O O . ILE A 1 122 ? -13.578 -16.312 0.562 1 98.25 122 ILE A O 1
ATOM 1003 N N . LYS A 1 123 ? -13.789 -15.094 -1.3 1 98.75 123 LYS A N 1
ATOM 1004 C CA . LYS A 1 123 ? -13.531 -16.234 -2.176 1 98.75 123 LYS A CA 1
ATOM 1005 C C . LYS A 1 123 ? -12.305 -15.992 -3.049 1 98.75 123 LYS A C 1
ATOM 1007 O O . LYS A 1 123 ? -11.984 -16.797 -3.92 1 98.75 123 LYS A O 1
ATOM 1012 N N . ASP A 1 124 ? -11.617 -14.914 -2.861 1 98.75 124 ASP A N 1
ATOM 1013 C CA . ASP A 1 124 ? -10.469 -14.461 -3.633 1 98.75 124 ASP A CA 1
ATOM 1014 C C . ASP A 1 124 ? -9.195 -15.203 -3.213 1 98.75 124 ASP A C 1
ATOM 1016 O O . ASP A 1 124 ? -8.391 -14.672 -2.445 1 98.75 124 ASP A O 1
ATOM 1020 N N . VAL A 1 125 ? -8.922 -16.297 -3.824 1 98.88 125 VAL A N 1
ATOM 1021 C CA . VAL A 1 125 ? -7.844 -17.156 -3.346 1 98.88 125 VAL A CA 1
ATOM 1022 C C . VAL A 1 125 ? -6.492 -16.578 -3.77 1 98.88 125 VAL A C 1
ATOM 1024 O O . VAL A 1 125 ? -5.445 -17.031 -3.303 1 98.88 125 VAL A O 1
ATOM 1027 N N . ASP A 1 126 ? -6.504 -15.562 -4.633 1 98.25 126 ASP A N 1
ATOM 1028 C CA . ASP A 1 126 ? -5.242 -14.977 -5.086 1 98.25 126 ASP A CA 1
ATOM 1029 C C . ASP A 1 126 ? -4.965 -13.656 -4.375 1 98.25 126 ASP A C 1
ATOM 1031 O O . ASP A 1 126 ? -3.912 -13.047 -4.578 1 98.25 126 ASP A O 1
ATOM 1035 N N . GLY A 1 127 ? -5.863 -13.227 -3.531 1 97.75 127 GLY A N 1
ATOM 1036 C CA . GLY A 1 127 ? -5.684 -12.031 -2.723 1 97.75 127 GLY A CA 1
ATOM 1037 C C . GLY A 1 127 ? -5.543 -10.766 -3.549 1 97.75 127 GLY A C 1
ATOM 1038 O O . GLY A 1 127 ? -4.73 -9.898 -3.23 1 97.75 127 GLY A O 1
ATOM 1039 N N . LEU A 1 128 ? -6.355 -10.672 -4.656 1 96.88 128 LEU A N 1
ATOM 1040 C CA . LEU A 1 128 ? -6.09 -9.594 -5.598 1 96.88 128 LEU A CA 1
ATOM 1041 C C . LEU A 1 128 ? -7.242 -8.594 -5.613 1 96.88 128 LEU A C 1
ATOM 1043 O O . LEU A 1 128 ? -7.16 -7.551 -6.273 1 96.88 128 LEU A O 1
ATOM 1047 N N . THR A 1 129 ? -8.344 -8.898 -4.848 1 96.81 129 THR A N 1
ATOM 1048 C CA . THR A 1 129 ? -9.406 -7.898 -4.746 1 96.81 129 THR A CA 1
ATOM 1049 C C . THR A 1 129 ? -8.914 -6.664 -3.992 1 96.81 129 THR A C 1
ATOM 1051 O O . THR A 1 129 ? -8.016 -6.762 -3.15 1 96.81 129 THR A O 1
ATOM 1054 N N . PRO A 1 130 ? -9.508 -5.531 -4.324 1 93.62 130 PRO A N 1
ATOM 1055 C CA . PRO A 1 130 ? -9.156 -4.34 -3.547 1 93.62 130 PRO A CA 1
ATOM 1056 C C . PRO A 1 130 ? -9.32 -4.547 -2.043 1 93.62 130 PRO A C 1
ATOM 1058 O O . PRO A 1 130 ? -8.484 -4.098 -1.258 1 93.62 130 PRO A O 1
ATOM 1061 N N . GLU A 1 131 ? -10.328 -5.258 -1.648 1 94.5 131 GLU A N 1
ATOM 1062 C CA . GLU A 1 131 ? -10.602 -5.512 -0.236 1 94.5 131 GLU A CA 1
ATOM 1063 C C . GLU A 1 131 ? -9.469 -6.324 0.402 1 94.5 131 GLU A C 1
ATOM 1065 O O . GLU A 1 131 ? -9.023 -6.012 1.507 1 94.5 131 GLU A O 1
ATOM 1070 N N . ASN A 1 132 ? -9.031 -7.309 -0.26 1 96.06 132 ASN A N 1
ATOM 1071 C CA . ASN A 1 132 ? -7.965 -8.125 0.306 1 96.06 132 ASN A CA 1
ATOM 1072 C C . ASN A 1 132 ? -6.629 -7.383 0.302 1 96.06 132 ASN A C 1
ATOM 1074 O O . ASN A 1 132 ? -5.809 -7.566 1.203 1 96.06 132 ASN A O 1
ATOM 1078 N N . LYS A 1 133 ? -6.434 -6.523 -0.682 1 93.88 133 LYS A N 1
ATOM 1079 C CA . LYS A 1 133 ? -5.203 -5.746 -0.762 1 93.88 133 LYS A CA 1
ATOM 1080 C C . LYS A 1 133 ? -5.152 -4.684 0.33 1 93.88 133 LYS A C 1
ATOM 1082 O O . LYS A 1 133 ? -4.078 -4.168 0.652 1 93.88 133 LYS A O 1
ATOM 1087 N N . LYS A 1 134 ? -6.32 -4.367 0.855 1 92.06 134 LYS A N 1
ATOM 1088 C CA . LYS A 1 134 ? -6.387 -3.41 1.957 1 92.06 134 LYS A CA 1
ATOM 1089 C C . LYS A 1 134 ? -5.496 -3.846 3.119 1 92.06 134 LYS A C 1
ATOM 1091 O O . LYS A 1 134 ? -4.922 -3.008 3.814 1 92.06 134 LYS A O 1
ATOM 1096 N N . ARG A 1 135 ? -5.312 -5.098 3.299 1 91.06 135 ARG A N 1
ATOM 1097 C CA . ARG A 1 135 ? -4.516 -5.645 4.391 1 91.06 135 ARG A CA 1
ATOM 1098 C C . ARG A 1 135 ? -3.045 -5.273 4.234 1 91.06 135 ARG A C 1
ATOM 1100 O O . ARG A 1 135 ? -2.316 -5.164 5.223 1 91.06 135 ARG A O 1
ATOM 1107 N N . LEU A 1 136 ? -2.676 -5.008 3.035 1 93 136 LEU A N 1
ATOM 1108 C CA . LEU A 1 136 ? -1.284 -4.656 2.775 1 93 136 LEU A CA 1
ATOM 1109 C C . LEU A 1 136 ? -0.942 -3.301 3.389 1 93 136 LEU A C 1
ATOM 1111 O O . LEU A 1 136 ? 0.21 -3.051 3.748 1 93 136 LEU A O 1
ATOM 1115 N N . VAL A 1 137 ? -1.939 -2.438 3.539 1 91.19 137 VAL A N 1
ATOM 1116 C CA . VAL A 1 137 ? -1.661 -1.083 4.004 1 91.19 137 VAL A CA 1
ATOM 1117 C C . VAL A 1 137 ? -2.154 -0.919 5.441 1 91.19 137 VAL A C 1
ATOM 1119 O O . VAL A 1 137 ? -1.765 0.024 6.133 1 91.19 137 VAL A O 1
ATOM 1122 N N . ALA A 1 138 ? -2.973 -1.812 5.906 1 88 138 ALA A N 1
ATOM 1123 C CA . ALA A 1 138 ? -3.555 -1.702 7.242 1 88 138 ALA A CA 1
ATOM 1124 C C . ALA A 1 138 ? -2.91 -2.695 8.203 1 88 138 ALA A C 1
ATOM 1126 O O . ALA A 1 138 ? -3.279 -2.758 9.375 1 88 138 ALA A O 1
ATOM 1127 N N . GLY A 1 139 ? -1.884 -3.391 7.715 1 89.75 139 GLY A N 1
ATOM 1128 C CA . GLY A 1 139 ? -1.301 -4.473 8.492 1 89.75 139 GLY A CA 1
ATOM 1129 C C . GLY A 1 139 ? -1.795 -5.844 8.07 1 89.75 139 GLY A C 1
ATOM 1130 O O . GLY A 1 139 ? -2.988 -6.031 7.824 1 89.75 139 GLY A O 1
ATOM 1131 N N . PHE A 1 140 ? -0.812 -6.762 7.91 1 94.44 140 PHE A N 1
ATOM 1132 C CA . PHE A 1 140 ? -1.199 -8.094 7.469 1 94.44 140 PHE A CA 1
ATOM 1133 C C . PHE A 1 140 ? -0.688 -9.156 8.438 1 94.44 140 PHE A C 1
ATOM 1135 O O . PHE A 1 140 ? 0.264 -8.914 9.188 1 94.44 140 PHE A O 1
ATOM 1142 N N . ASP A 1 141 ? -1.427 -10.219 8.5 1 96.62 141 ASP A N 1
ATOM 1143 C CA . ASP A 1 141 ? -1.033 -11.438 9.188 1 96.62 141 ASP A CA 1
ATOM 1144 C C . ASP A 1 141 ? -0.76 -12.57 8.195 1 96.62 141 ASP A C 1
ATOM 1146 O O . ASP A 1 141 ? -1.674 -13.039 7.516 1 96.62 141 ASP A O 1
ATOM 1150 N N . LEU A 1 142 ? 0.459 -12.992 8.109 1 97.25 142 LEU A N 1
ATOM 1151 C CA . LEU A 1 142 ? 0.906 -13.961 7.113 1 97.25 142 LEU A CA 1
ATOM 1152 C C . LEU A 1 142 ? 0.166 -15.281 7.27 1 97.25 142 LEU A C 1
ATOM 1154 O O . LEU A 1 142 ? -0.05 -16 6.289 1 97.25 142 LEU A O 1
ATOM 1158 N N . ASP A 1 143 ? -0.326 -15.562 8.492 1 96.75 143 ASP A N 1
ATOM 1159 C CA . ASP A 1 143 ? -0.897 -16.875 8.766 1 96.75 143 ASP A CA 1
ATOM 1160 C C . ASP A 1 143 ? -2.422 -16.844 8.672 1 96.75 143 ASP A C 1
ATOM 1162 O O . ASP A 1 143 ? -3.062 -17.891 8.516 1 96.75 143 ASP A O 1
ATOM 1166 N N . ARG A 1 144 ? -3.049 -15.68 8.742 1 96.31 144 ARG A N 1
ATOM 1167 C CA . ARG A 1 144 ? -4.496 -15.641 8.906 1 96.31 144 ARG A CA 1
ATOM 1168 C C . ARG A 1 144 ? -5.164 -14.938 7.727 1 96.31 144 ARG A C 1
ATOM 1170 O O . ARG A 1 144 ? -6.336 -15.18 7.434 1 96.31 144 ARG A O 1
ATOM 1177 N N . ASP A 1 145 ? -4.422 -14.094 7.016 1 97.69 145 ASP A N 1
ATOM 1178 C CA . ASP A 1 145 ? -5.051 -13.242 6.008 1 97.69 145 ASP A CA 1
ATOM 1179 C C . ASP A 1 145 ? -4.965 -13.875 4.621 1 97.69 145 ASP A C 1
ATOM 1181 O O . ASP A 1 145 ? -4.043 -14.648 4.344 1 97.69 145 ASP A O 1
ATOM 1185 N N . ILE A 1 146 ? -5.996 -13.586 3.797 1 98.38 146 ILE A N 1
ATOM 1186 C CA . ILE A 1 146 ? -5.867 -13.828 2.365 1 98.38 146 ILE A CA 1
ATOM 1187 C C . ILE A 1 146 ? -4.898 -12.82 1.756 1 98.38 146 ILE A C 1
ATOM 1189 O O . ILE A 1 146 ? -5.18 -11.617 1.739 1 98.38 146 ILE A O 1
ATOM 1193 N N . LEU A 1 147 ? -3.789 -13.305 1.312 1 98.44 147 LEU A N 1
ATOM 1194 C CA . LEU A 1 147 ? -2.738 -12.438 0.797 1 98.44 147 LEU A CA 1
ATOM 1195 C C . LEU A 1 147 ? -2.365 -12.82 -0.63 1 98.44 147 LEU A C 1
ATOM 1197 O O . LEU A 1 147 ? -2.639 -13.938 -1.067 1 98.44 147 LEU A O 1
ATOM 1201 N N . PRO A 1 148 ? -1.757 -11.867 -1.406 1 98.44 148 PRO A N 1
ATOM 1202 C CA . PRO A 1 148 ? -1.283 -12.25 -2.74 1 98.44 148 PRO A CA 1
ATOM 1203 C C . PRO A 1 148 ? -0.33 -13.438 -2.713 1 98.44 148 PRO A C 1
ATOM 1205 O O . PRO A 1 148 ? 0.607 -13.469 -1.91 1 98.44 148 PRO A O 1
ATOM 1208 N N . CYS A 1 149 ? -0.534 -14.344 -3.557 1 98.69 149 CYS A N 1
ATOM 1209 C CA . CYS A 1 149 ? 0.062 -15.672 -3.424 1 98.69 149 CYS A CA 1
ATOM 1210 C C . CYS A 1 149 ? 1.58 -15.602 -3.531 1 98.69 149 CYS A C 1
ATOM 1212 O O . CYS A 1 149 ? 2.293 -16.094 -2.654 1 98.69 149 CYS A O 1
ATOM 1214 N N . THR A 1 150 ? 2.1 -14.945 -4.59 1 98.62 150 THR A N 1
ATOM 1215 C CA . THR A 1 150 ? 3.539 -14.969 -4.824 1 98.62 150 THR A CA 1
ATOM 1216 C C . THR A 1 150 ? 4.277 -14.164 -3.762 1 98.62 150 THR A C 1
ATOM 1218 O O . THR A 1 150 ? 5.215 -14.656 -3.135 1 98.62 150 THR A O 1
ATOM 1221 N N . PRO A 1 151 ? 3.873 -12.922 -3.424 1 98.75 151 PRO A N 1
ATOM 1222 C CA . PRO A 1 151 ? 4.527 -12.172 -2.348 1 98.75 151 PRO A CA 1
ATOM 1223 C C . PRO A 1 151 ? 4.52 -12.93 -1.018 1 98.75 151 PRO A C 1
ATOM 1225 O O . PRO A 1 151 ? 5.562 -13.062 -0.375 1 98.75 151 PRO A O 1
ATOM 1228 N N . ALA A 1 152 ? 3.365 -13.43 -0.667 1 98.81 152 ALA A N 1
ATOM 1229 C CA . ALA A 1 152 ? 3.258 -14.141 0.601 1 98.81 152 ALA A CA 1
ATOM 1230 C C . ALA A 1 152 ? 4.109 -15.414 0.587 1 98.81 152 ALA A C 1
ATOM 1232 O O . ALA A 1 152 ? 4.727 -15.766 1.596 1 98.81 152 ALA A O 1
ATOM 1233 N N . GLY A 1 153 ? 4.094 -16.062 -0.542 1 98.88 153 GLY A N 1
ATOM 1234 C CA . GLY A 1 153 ? 4.934 -17.25 -0.687 1 98.88 153 GLY A CA 1
ATOM 1235 C C . GLY A 1 153 ? 6.406 -16.953 -0.473 1 98.88 153 GLY A C 1
ATOM 1236 O O . GLY A 1 153 ? 7.113 -17.75 0.156 1 98.88 153 GLY A O 1
ATOM 1237 N N . ILE A 1 154 ? 6.879 -15.875 -0.997 1 98.94 154 ILE A N 1
ATOM 1238 C CA . ILE A 1 154 ? 8.266 -15.469 -0.828 1 98.94 154 ILE A CA 1
ATOM 1239 C C . ILE A 1 154 ? 8.562 -15.242 0.653 1 98.94 154 ILE A C 1
ATOM 1241 O O . ILE A 1 154 ? 9.586 -15.703 1.166 1 98.94 154 ILE A O 1
ATOM 1245 N N . LEU A 1 155 ? 7.664 -14.586 1.347 1 98.88 155 LEU A N 1
ATOM 1246 C CA . LEU A 1 155 ? 7.859 -14.32 2.768 1 98.88 155 LEU A CA 1
ATOM 1247 C C . LEU A 1 155 ? 7.84 -15.617 3.57 1 98.88 155 LEU A C 1
ATOM 1249 O O . LEU A 1 155 ? 8.547 -15.742 4.57 1 98.88 155 LEU A O 1
ATOM 1253 N N . GLU A 1 156 ? 7.027 -16.578 3.146 1 98.88 156 GLU A N 1
ATOM 1254 C CA . GLU A 1 156 ? 7.008 -17.875 3.814 1 98.88 156 GLU A CA 1
ATOM 1255 C C . GLU A 1 156 ? 8.32 -18.625 3.598 1 98.88 156 GLU A C 1
ATOM 1257 O O . GLU A 1 156 ? 8.805 -19.312 4.504 1 98.88 156 GLU A O 1
ATOM 1262 N N . LEU A 1 157 ? 8.875 -18.516 2.379 1 98.94 157 LEU A N 1
ATOM 1263 C CA . LEU A 1 157 ? 10.203 -19.078 2.154 1 98.94 157 LEU A CA 1
ATOM 1264 C C . LEU A 1 157 ? 11.234 -18.422 3.066 1 98.94 157 LEU A C 1
ATOM 1266 O O . LEU A 1 157 ? 12.062 -19.109 3.662 1 98.94 157 LEU A O 1
ATOM 1270 N N . PHE A 1 158 ? 11.195 -17.094 3.164 1 98.94 158 PHE A N 1
ATOM 1271 C CA . PHE A 1 158 ? 12.117 -16.359 4.035 1 98.94 158 PHE A CA 1
ATOM 1272 C C . PHE A 1 158 ? 12.008 -16.875 5.469 1 98.94 158 PHE A C 1
ATOM 1274 O O . PHE A 1 158 ? 13.023 -17.062 6.141 1 98.94 158 PHE A O 1
ATOM 1281 N N . ARG A 1 159 ? 10.766 -17.078 5.902 1 98.75 159 ARG A N 1
ATOM 1282 C CA . ARG A 1 159 ? 10.547 -17.594 7.254 1 98.75 159 ARG A CA 1
ATOM 1283 C C . ARG A 1 159 ? 11.164 -18.969 7.418 1 98.75 159 ARG A C 1
ATOM 1285 O O . ARG A 1 159 ? 11.859 -19.234 8.398 1 98.75 159 ARG A O 1
ATOM 1292 N N . GLN A 1 160 ? 10.906 -19.875 6.508 1 98.62 160 GLN A N 1
ATOM 1293 C CA . GLN A 1 160 ? 11.391 -21.25 6.582 1 98.62 160 GLN A CA 1
ATOM 1294 C C . GLN A 1 160 ? 12.914 -21.297 6.598 1 98.62 160 GLN A C 1
ATOM 1296 O O . GLN A 1 160 ? 13.516 -22.109 7.293 1 98.62 160 GLN A O 1
ATOM 1301 N N . TYR A 1 161 ? 13.562 -20.391 5.852 1 98.75 161 TYR A N 1
ATOM 1302 C CA . TYR A 1 161 ? 15.016 -20.391 5.734 1 98.75 161 TYR A CA 1
ATOM 1303 C C . TYR A 1 161 ? 15.641 -19.375 6.684 1 98.75 161 TYR A C 1
ATOM 1305 O O . TYR A 1 161 ? 16.844 -19.125 6.625 1 98.75 161 TYR A O 1
ATOM 1313 N N . GLN A 1 162 ? 14.805 -18.672 7.477 1 98.44 162 GLN A N 1
ATOM 1314 C CA . GLN A 1 162 ? 15.234 -17.719 8.5 1 98.44 162 GLN A CA 1
ATOM 1315 C C . GLN A 1 162 ? 15.984 -16.547 7.883 1 98.44 162 GLN A C 1
ATOM 1317 O O . GLN A 1 162 ? 17.031 -16.156 8.375 1 98.44 162 GLN A O 1
ATOM 1322 N N . VAL A 1 163 ? 15.547 -16.125 6.746 1 98.75 163 VAL A N 1
ATOM 1323 C CA . VAL A 1 163 ? 16.062 -14.914 6.121 1 98.75 163 VAL A CA 1
ATOM 1324 C C . VAL A 1 163 ? 15.43 -13.688 6.781 1 98.75 163 VAL A C 1
ATOM 1326 O O . VAL A 1 163 ? 14.219 -13.484 6.691 1 98.75 163 VAL A O 1
ATOM 1329 N N . GLU A 1 164 ? 16.188 -12.875 7.41 1 98.38 164 GLU A N 1
ATOM 1330 C CA . GLU A 1 164 ? 15.727 -11.672 8.094 1 98.38 164 GLU A CA 1
ATOM 1331 C C . GLU A 1 164 ? 15.664 -10.484 7.145 1 98.38 164 GLU A C 1
ATOM 1333 O O . GLU A 1 164 ? 16.641 -10.203 6.434 1 98.38 164 GLU A O 1
ATOM 1338 N N . VAL A 1 165 ? 14.539 -9.797 7.176 1 98.56 165 VAL A N 1
ATOM 1339 C CA . VAL A 1 165 ? 14.414 -8.664 6.262 1 98.56 165 VAL A CA 1
ATOM 1340 C C . VAL A 1 165 ? 14.461 -7.359 7.051 1 98.56 165 VAL A C 1
ATOM 1342 O O . VAL A 1 165 ? 14.711 -6.293 6.484 1 98.56 165 VAL A O 1
ATOM 1345 N N . ARG A 1 166 ? 14.141 -7.41 8.391 1 98.44 166 ARG A N 1
ATOM 1346 C CA . ARG A 1 166 ? 14.07 -6.215 9.227 1 98.44 166 ARG A CA 1
ATOM 1347 C C . ARG A 1 166 ? 15.406 -5.473 9.227 1 98.44 166 ARG A C 1
ATOM 1349 O O . ARG A 1 166 ? 16.438 -6.051 9.539 1 98.44 166 ARG A O 1
ATOM 1356 N N . GLY A 1 167 ? 15.375 -4.23 8.805 1 98 167 GLY A N 1
ATOM 1357 C CA . GLY A 1 167 ? 16.562 -3.381 8.812 1 98 167 GLY A CA 1
ATOM 1358 C C . GLY A 1 167 ? 17.484 -3.631 7.629 1 98 167 GLY A C 1
ATOM 1359 O O . GLY A 1 167 ? 18.484 -2.938 7.461 1 98 167 GLY A O 1
ATOM 1360 N N . ARG A 1 168 ? 17.141 -4.625 6.809 1 98.69 168 ARG A N 1
ATOM 1361 C CA . ARG A 1 168 ? 17.984 -4.965 5.668 1 98.69 168 ARG A CA 1
ATOM 1362 C C . ARG A 1 168 ? 17.641 -4.109 4.457 1 98.69 168 ARG A C 1
ATOM 1364 O O . ARG A 1 168 ? 16.484 -3.701 4.289 1 98.69 168 ARG A O 1
ATOM 1371 N N . ASP A 1 169 ? 18.641 -3.824 3.662 1 98.69 169 ASP A N 1
ATOM 1372 C CA . ASP A 1 169 ? 18.406 -3.197 2.363 1 98.69 169 ASP A CA 1
ATOM 1373 C C . ASP A 1 169 ? 17.844 -4.203 1.359 1 98.69 169 ASP A C 1
ATOM 1375 O O . ASP A 1 169 ? 18.562 -5.113 0.927 1 98.69 169 ASP A O 1
ATOM 1379 N N . VAL A 1 170 ? 16.594 -4.027 0.986 1 98.94 170 VAL A N 1
ATOM 1380 C CA . VAL A 1 170 ? 15.938 -4.938 0.056 1 98.94 170 VAL A CA 1
ATOM 1381 C C . VAL A 1 170 ? 15.578 -4.195 -1.228 1 98.94 170 VAL A C 1
ATOM 1383 O O . VAL A 1 170 ? 14.922 -3.15 -1.184 1 98.94 170 VAL A O 1
ATOM 1386 N N . VAL A 1 171 ? 16.016 -4.719 -2.355 1 98.94 171 VAL A N 1
ATOM 1387 C CA . VAL A 1 171 ? 15.664 -4.156 -3.656 1 98.94 171 VAL A CA 1
ATOM 1388 C C . VAL A 1 171 ? 14.703 -5.098 -4.387 1 98.94 171 VAL A C 1
ATOM 1390 O O . VAL A 1 171 ? 14.992 -6.281 -4.555 1 98.94 171 VAL A O 1
ATOM 1393 N N . VAL A 1 172 ? 13.562 -4.613 -4.715 1 98.94 172 VAL A N 1
ATOM 1394 C CA . VAL A 1 172 ? 12.602 -5.312 -5.562 1 98.94 172 VAL A CA 1
ATOM 1395 C C . VAL A 1 172 ? 12.672 -4.766 -6.984 1 98.94 172 VAL A C 1
ATOM 1397 O O . VAL A 1 172 ? 12.414 -3.58 -7.215 1 98.94 172 VAL A O 1
ATOM 1400 N N . VAL A 1 173 ? 13.062 -5.613 -7.922 1 98.81 173 VAL A N 1
ATOM 1401 C CA . VAL A 1 173 ? 13.133 -5.207 -9.32 1 98.81 173 VAL A CA 1
ATOM 1402 C C . VAL A 1 173 ? 11.883 -5.672 -10.062 1 98.81 173 VAL A C 1
ATOM 1404 O O . VAL A 1 173 ? 11.664 -6.871 -10.234 1 98.81 173 VAL A O 1
ATOM 1407 N N . GLY A 1 174 ? 11.133 -4.734 -10.531 1 98.31 174 GLY A N 1
ATOM 1408 C CA . GLY A 1 174 ? 9.805 -4.984 -11.07 1 98.31 174 GLY A CA 1
ATOM 1409 C C . GLY A 1 174 ? 8.688 -4.566 -10.133 1 98.31 174 GLY A C 1
ATOM 1410 O O . GLY A 1 174 ? 8.641 -5.008 -8.977 1 98.31 174 GLY A O 1
ATOM 1411 N N . LYS A 1 175 ? 7.793 -3.756 -10.57 1 97.38 175 LYS A N 1
ATOM 1412 C CA . LYS A 1 175 ? 6.738 -3.205 -9.719 1 97.38 175 LYS A CA 1
ATOM 1413 C C . LYS A 1 175 ? 5.359 -3.629 -10.211 1 97.38 175 LYS A C 1
ATOM 1415 O O . LYS A 1 175 ? 4.406 -2.846 -10.156 1 97.38 175 LYS A O 1
ATOM 1420 N N . GLY A 1 176 ? 5.297 -4.781 -10.781 1 95.31 176 GLY A N 1
ATOM 1421 C CA . GLY A 1 176 ? 4.016 -5.281 -11.258 1 95.31 176 GLY A CA 1
ATOM 1422 C C . GLY A 1 176 ? 3.002 -5.477 -10.148 1 95.31 176 GLY A C 1
ATOM 1423 O O . GLY A 1 176 ? 3.373 -5.73 -9 1 95.31 176 GLY A O 1
ATOM 1424 N N . THR A 1 177 ? 1.798 -5.484 -10.492 1 91.75 177 THR A N 1
ATOM 1425 C CA . THR A 1 177 ? 0.708 -5.516 -9.523 1 91.75 177 THR A CA 1
ATOM 1426 C C . THR A 1 177 ? 0.597 -6.898 -8.891 1 91.75 177 THR A C 1
ATOM 1428 O O . THR A 1 177 ? 0.012 -7.047 -7.812 1 91.75 177 THR A O 1
ATOM 1431 N N . LEU A 1 178 ? 1.176 -7.906 -9.492 1 94.38 178 LEU A N 1
ATOM 1432 C CA . LEU A 1 178 ? 1.046 -9.273 -8.992 1 94.38 178 LEU A CA 1
ATOM 1433 C C . LEU A 1 178 ? 2.088 -9.562 -7.918 1 94.38 178 LEU A C 1
ATOM 1435 O O . LEU A 1 178 ? 1.814 -10.289 -6.961 1 94.38 178 LEU A O 1
ATOM 1439 N N . VAL A 1 179 ? 3.281 -8.945 -8.156 1 97.81 179 VAL A N 1
ATOM 1440 C CA . VAL A 1 179 ? 4.336 -9.398 -7.258 1 97.81 179 VAL A CA 1
ATOM 1441 C C . VAL A 1 179 ? 5.055 -8.188 -6.656 1 97.81 179 VAL A C 1
ATOM 1443 O O . VAL A 1 179 ? 4.883 -7.883 -5.473 1 97.81 179 VAL A O 1
ATOM 1446 N N . GLY A 1 180 ? 5.703 -7.438 -7.477 1 98.31 180 GLY A N 1
ATOM 1447 C CA . GLY A 1 180 ? 6.645 -6.449 -6.98 1 98.31 180 GLY A CA 1
ATOM 1448 C C . GLY A 1 180 ? 5.992 -5.379 -6.129 1 98.31 180 GLY A C 1
ATOM 1449 O O . GLY A 1 180 ? 6.504 -5.031 -5.062 1 98.31 180 GLY A O 1
ATOM 1450 N N . PHE A 1 181 ? 4.895 -4.887 -6.668 1 97.81 181 PHE A N 1
ATOM 1451 C CA . PHE A 1 181 ? 4.234 -3.783 -5.98 1 97.81 181 PHE A CA 1
ATOM 1452 C C . PHE A 1 181 ? 3.711 -4.23 -4.621 1 97.81 181 PHE A C 1
ATOM 1454 O O . PHE A 1 181 ? 4.09 -3.67 -3.592 1 97.81 181 PHE A O 1
ATOM 1461 N N . PRO A 1 182 ? 2.902 -5.273 -4.488 1 97.75 182 PRO A N 1
ATOM 1462 C CA . PRO A 1 182 ? 2.439 -5.703 -3.166 1 97.75 182 PRO A CA 1
ATOM 1463 C C . PRO A 1 182 ? 3.58 -6.164 -2.264 1 97.75 182 PRO A C 1
ATOM 1465 O O . PRO A 1 182 ? 3.557 -5.914 -1.056 1 97.75 182 PRO A O 1
ATOM 1468 N N . LEU A 1 183 ? 4.574 -6.805 -2.797 1 98.75 183 LEU A N 1
ATOM 1469 C CA . LEU A 1 183 ? 5.688 -7.293 -1.993 1 98.75 183 LEU A CA 1
ATOM 1470 C C . LEU A 1 183 ? 6.465 -6.129 -1.383 1 98.75 183 LEU A C 1
ATOM 1472 O O . LEU A 1 183 ? 6.887 -6.199 -0.226 1 98.75 183 LEU A O 1
ATOM 1476 N N . SER A 1 184 ? 6.652 -5.082 -2.176 1 98.81 184 SER A N 1
ATOM 1477 C CA . SER A 1 184 ? 7.332 -3.898 -1.659 1 98.81 184 SER A CA 1
ATOM 1478 C C . SER A 1 184 ? 6.605 -3.33 -0.444 1 98.81 184 SER A C 1
ATOM 1480 O O . SER A 1 184 ? 7.238 -2.969 0.55 1 98.81 184 SER A O 1
ATOM 1482 N N . ILE A 1 185 ? 5.344 -3.287 -0.508 1 98.19 185 ILE A N 1
ATOM 1483 C CA . ILE A 1 185 ? 4.547 -2.75 0.587 1 98.19 185 ILE A CA 1
ATOM 1484 C C . ILE A 1 185 ? 4.668 -3.658 1.808 1 98.19 185 ILE A C 1
ATOM 1486 O O . ILE A 1 185 ? 4.875 -3.182 2.926 1 98.19 185 ILE A O 1
ATOM 1490 N N . MET A 1 186 ? 4.594 -4.949 1.591 1 98.38 186 MET A N 1
ATOM 1491 C CA . MET A 1 186 ? 4.703 -5.91 2.684 1 98.38 186 MET A CA 1
ATOM 1492 C C . MET A 1 186 ? 6.062 -5.809 3.363 1 98.38 186 MET A C 1
ATOM 1494 O O . MET A 1 186 ? 6.152 -5.816 4.594 1 98.38 186 MET A O 1
ATOM 1498 N N . LEU A 1 187 ? 7.086 -5.676 2.578 1 98.75 187 LEU A N 1
ATOM 1499 C CA . LEU A 1 187 ? 8.445 -5.586 3.1 1 98.75 187 LEU A CA 1
ATOM 1500 C C . LEU A 1 187 ? 8.641 -4.297 3.896 1 98.75 187 LEU A C 1
ATOM 1502 O O . LEU A 1 187 ? 9.328 -4.293 4.918 1 98.75 187 LEU A O 1
ATOM 1506 N N . MET A 1 188 ? 8.031 -3.23 3.412 1 98.06 188 MET A N 1
ATOM 1507 C CA . MET A 1 188 ? 8.07 -1.989 4.18 1 98.06 188 MET A CA 1
ATOM 1508 C C . MET A 1 188 ? 7.426 -2.182 5.551 1 98.06 188 MET A C 1
ATOM 1510 O O . MET A 1 188 ? 7.957 -1.713 6.559 1 98.06 188 MET A O 1
ATOM 1514 N N . GLN A 1 189 ? 6.332 -2.877 5.598 1 96.06 189 GLN A N 1
ATOM 1515 C CA . GLN A 1 189 ? 5.641 -3.146 6.855 1 96.06 189 GLN A CA 1
ATOM 1516 C C . GLN A 1 189 ? 6.508 -3.988 7.789 1 96.06 189 GLN A C 1
ATOM 1518 O O . GLN A 1 189 ? 6.41 -3.867 9.008 1 96.06 189 GLN A O 1
ATOM 1523 N N . MET A 1 190 ? 7.352 -4.746 7.227 1 97.62 190 MET A N 1
ATOM 1524 C CA . MET A 1 190 ? 8.211 -5.633 8 1 97.62 190 MET A CA 1
ATOM 1525 C C . MET A 1 190 ? 9.523 -4.945 8.352 1 97.62 190 MET A C 1
ATOM 1527 O O . MET A 1 190 ? 10.484 -5.598 8.773 1 97.62 190 MET A O 1
ATOM 1531 N N . ASP A 1 191 ? 9.664 -3.645 8.078 1 97.69 191 ASP A N 1
ATOM 1532 C CA . ASP A 1 191 ? 10.75 -2.76 8.492 1 97.69 191 ASP A CA 1
ATOM 1533 C C . ASP A 1 191 ? 12.016 -3.049 7.695 1 97.69 191 ASP A C 1
ATOM 1535 O O . ASP A 1 191 ? 13.125 -2.975 8.234 1 97.69 191 ASP A O 1
ATOM 1539 N N . ALA A 1 192 ? 11.828 -3.502 6.473 1 98.62 192 ALA A N 1
ATOM 1540 C CA . ALA A 1 192 ? 12.945 -3.477 5.531 1 98.62 192 ALA A CA 1
ATOM 1541 C C . ALA A 1 192 ? 13.172 -2.07 4.98 1 98.62 192 ALA A C 1
ATOM 1543 O O . ALA A 1 192 ? 12.258 -1.241 4.992 1 98.62 192 ALA A O 1
ATOM 1544 N N . THR A 1 193 ? 14.422 -1.756 4.629 1 98.56 193 THR A N 1
ATOM 1545 C CA . THR A 1 193 ? 14.711 -0.613 3.77 1 98.56 193 THR A CA 1
ATOM 1546 C C . THR A 1 193 ? 14.484 -0.967 2.303 1 98.56 193 THR A C 1
ATOM 1548 O O . THR A 1 193 ? 15.312 -1.639 1.687 1 98.56 193 THR A O 1
ATOM 1551 N N . VAL A 1 194 ? 13.367 -0.506 1.751 1 98.81 194 VAL A N 1
ATOM 1552 C CA . VAL A 1 194 ? 12.93 -1.062 0.475 1 98.81 194 VAL A CA 1
ATOM 1553 C C . VAL A 1 194 ? 13.203 -0.062 -0.646 1 98.81 194 VAL A C 1
ATOM 1555 O O . VAL A 1 194 ? 12.898 1.127 -0.514 1 98.81 194 VAL A O 1
ATOM 1558 N N . THR A 1 195 ? 13.844 -0.498 -1.686 1 98.75 195 THR A N 1
ATOM 1559 C CA . THR A 1 195 ? 13.922 0.197 -2.967 1 98.75 195 THR A CA 1
ATOM 1560 C C . THR A 1 195 ? 13.148 -0.566 -4.043 1 98.75 195 THR A C 1
ATOM 1562 O O . THR A 1 195 ? 13.391 -1.756 -4.258 1 98.75 195 THR A O 1
ATOM 1565 N N . THR A 1 196 ? 12.227 0.087 -4.637 1 98.81 196 THR A N 1
ATOM 1566 C CA . THR A 1 196 ? 11.445 -0.537 -5.695 1 98.81 196 THR A CA 1
ATOM 1567 C C . THR A 1 196 ? 11.844 0.01 -7.062 1 98.81 196 THR A C 1
ATOM 1569 O O . THR A 1 196 ? 11.711 1.208 -7.32 1 98.81 196 THR A O 1
ATOM 1572 N N . LEU A 1 197 ? 12.305 -0.863 -7.918 1 98.69 197 LEU A N 1
ATOM 1573 C CA . LEU A 1 197 ? 12.742 -0.506 -9.266 1 98.69 197 LEU A CA 1
ATOM 1574 C C . LEU A 1 197 ? 11.727 -0.97 -10.305 1 98.69 197 LEU A C 1
ATOM 1576 O O . LEU A 1 197 ? 10.93 -1.871 -10.039 1 98.69 197 LEU A O 1
ATOM 1580 N N . HIS A 1 198 ? 11.742 -0.324 -11.406 1 98.19 198 HIS A N 1
ATOM 1581 C CA . HIS A 1 198 ? 10.852 -0.639 -12.516 1 98.19 198 HIS A CA 1
ATOM 1582 C C . HIS A 1 198 ? 11.438 -0.184 -13.844 1 98.19 198 HIS A C 1
ATOM 1584 O O . HIS A 1 198 ? 12.625 0.125 -13.93 1 98.19 198 HIS A O 1
ATOM 1590 N N . ALA A 1 199 ? 10.68 -0.249 -14.883 1 96.62 199 ALA A N 1
ATOM 1591 C CA . ALA A 1 199 ? 11.156 -0.071 -16.25 1 96.62 199 ALA A CA 1
ATOM 1592 C C . ALA A 1 199 ? 11.766 1.314 -16.438 1 96.62 199 ALA A C 1
ATOM 1594 O O . ALA A 1 199 ? 12.672 1.492 -17.25 1 96.62 199 ALA A O 1
ATOM 1595 N N . LEU A 1 200 ? 11.328 2.324 -15.688 1 97.25 200 LEU A N 1
ATOM 1596 C CA . LEU A 1 200 ? 11.781 3.699 -15.859 1 97.25 200 LEU A CA 1
ATOM 1597 C C . LEU A 1 200 ? 12.953 4.004 -14.93 1 97.25 200 LEU A C 1
ATOM 1599 O O . LEU A 1 200 ? 13.539 5.086 -15 1 97.25 200 LEU A O 1
ATOM 1603 N N . SER A 1 201 ? 13.273 3.021 -14.086 1 97.06 201 SER A N 1
ATOM 1604 C CA . SER A 1 201 ? 14.414 3.229 -13.195 1 97.06 201 SER A CA 1
ATOM 1605 C C . SER A 1 201 ? 15.727 3.242 -13.977 1 97.06 201 SER A C 1
ATOM 1607 O O . SER A 1 201 ? 16 2.332 -14.758 1 97.06 201 SER A O 1
ATOM 1609 N N . LYS A 1 202 ? 16.609 4.148 -13.938 1 89.5 202 LYS A N 1
ATOM 1610 C CA . LYS A 1 202 ? 17.797 4.359 -14.766 1 89.5 202 LYS A CA 1
ATOM 1611 C C . LYS A 1 202 ? 18.938 3.447 -14.328 1 89.5 202 LYS A C 1
ATOM 1613 O O . LYS A 1 202 ? 19.531 2.75 -15.156 1 89.5 202 LYS A O 1
ATOM 1618 N N . ASP A 1 203 ? 19.531 3.352 -13.18 1 90.88 203 ASP A N 1
ATOM 1619 C CA . ASP A 1 203 ? 20.703 2.643 -12.664 1 90.88 203 ASP A CA 1
ATOM 1620 C C . ASP A 1 203 ? 20.281 1.552 -11.68 1 90.88 203 ASP A C 1
ATOM 1622 O O . ASP A 1 203 ? 20.672 1.596 -10.508 1 90.88 203 ASP A O 1
ATOM 1626 N N . ARG A 1 204 ? 19.797 0.456 -12.359 1 96.62 204 ARG A N 1
ATOM 1627 C CA . ARG A 1 204 ? 19.281 -0.599 -11.5 1 96.62 204 ARG A CA 1
ATOM 1628 C C . ARG A 1 204 ? 20.406 -1.298 -10.742 1 96.62 204 ARG A C 1
ATOM 1630 O O . ARG A 1 204 ? 20.25 -1.632 -9.57 1 96.62 204 ARG A O 1
ATOM 1637 N N . ALA A 1 205 ? 21.594 -1.407 -11.438 1 96.69 205 ALA A N 1
ATOM 1638 C CA . ALA A 1 205 ? 22.734 -2.111 -10.836 1 96.69 205 ALA A CA 1
ATOM 1639 C C . ALA A 1 205 ? 23.281 -1.345 -9.633 1 96.69 205 ALA A C 1
ATOM 1641 O O . ALA A 1 205 ? 23.781 -1.946 -8.688 1 96.69 205 ALA A O 1
ATOM 1642 N N . TYR A 1 206 ? 23.188 -0.014 -9.656 1 96.75 206 TYR A N 1
ATOM 1643 C CA . TYR A 1 206 ? 23.578 0.803 -8.516 1 96.75 206 TYR A CA 1
ATOM 1644 C C . TYR A 1 206 ? 22.891 0.331 -7.238 1 96.75 206 TYR A C 1
ATOM 1646 O O . TYR A 1 206 ? 23.531 0.175 -6.199 1 96.75 206 TYR A O 1
ATOM 1654 N N . TYR A 1 207 ? 21.641 0.048 -7.316 1 97.88 207 TYR A N 1
ATOM 1655 C CA . TYR A 1 207 ? 20.844 -0.332 -6.16 1 97.88 207 TYR A CA 1
ATOM 1656 C C . TYR A 1 207 ? 21.062 -1.796 -5.801 1 97.88 207 TYR A C 1
ATOM 1658 O O . TYR A 1 207 ? 21.234 -2.133 -4.629 1 97.88 207 TYR A O 1
ATOM 1666 N N . THR A 1 208 ? 21.109 -2.676 -6.812 1 98.75 208 THR A N 1
ATOM 1667 C CA . THR A 1 208 ? 21.203 -4.102 -6.52 1 98.75 208 THR A CA 1
ATOM 1668 C C . THR A 1 208 ? 22.562 -4.438 -5.914 1 98.75 208 THR A C 1
ATOM 1670 O O . THR A 1 208 ? 22.672 -5.34 -5.078 1 98.75 208 THR A O 1
ATOM 1673 N N . ARG A 1 209 ? 23.609 -3.701 -6.234 1 98.44 209 ARG A N 1
ATOM 1674 C CA . ARG A 1 209 ? 24.953 -3.957 -5.738 1 98.44 209 ARG A CA 1
ATOM 1675 C C . ARG A 1 209 ? 25.062 -3.625 -4.258 1 98.44 209 ARG A C 1
ATOM 1677 O O . ARG A 1 209 ? 25.969 -4.105 -3.574 1 98.44 209 ARG A O 1
ATOM 1684 N N . LYS A 1 210 ? 24.172 -2.805 -3.77 1 96.94 210 LYS A N 1
ATOM 1685 C CA . LYS A 1 210 ? 24.203 -2.4 -2.367 1 96.94 210 LYS A CA 1
ATOM 1686 C C . LYS A 1 210 ? 23.25 -3.256 -1.527 1 96.94 210 LYS A C 1
ATOM 1688 O O . LYS A 1 210 ? 23.406 -3.346 -0.308 1 96.94 210 LYS A O 1
ATOM 1693 N N . ALA A 1 211 ? 22.375 -3.951 -2.084 1 98.5 211 ALA A N 1
ATOM 1694 C CA . ALA A 1 211 ? 21.25 -4.609 -1.428 1 98.5 211 ALA A CA 1
ATOM 1695 C C . ALA A 1 211 ? 21.719 -5.852 -0.665 1 98.5 211 ALA A C 1
ATOM 1697 O O . ALA A 1 211 ? 22.578 -6.598 -1.141 1 98.5 211 ALA A O 1
ATOM 1698 N N . ASP A 1 212 ? 21.156 -6.078 0.533 1 98.81 212 ASP A N 1
ATOM 1699 C CA . ASP A 1 212 ? 21.281 -7.344 1.244 1 98.81 212 ASP A CA 1
ATOM 1700 C C . ASP A 1 212 ? 20.453 -8.438 0.582 1 98.81 212 ASP A C 1
ATOM 1702 O O . ASP A 1 212 ? 20.828 -9.609 0.603 1 98.81 212 ASP A O 1
ATOM 1706 N N . ILE A 1 213 ? 19.344 -8.047 0.077 1 98.94 213 ILE A N 1
ATOM 1707 C CA . ILE A 1 213 ? 18.391 -8.945 -0.567 1 98.94 213 ILE A CA 1
ATOM 1708 C C . ILE A 1 213 ? 17.922 -8.336 -1.887 1 98.94 213 ILE A C 1
ATOM 1710 O O . ILE A 1 213 ? 17.547 -7.168 -1.938 1 98.94 213 ILE A O 1
ATOM 1714 N N . VAL A 1 214 ? 17.984 -9.094 -2.996 1 98.94 214 VAL A N 1
ATOM 1715 C CA . VAL A 1 214 ? 17.469 -8.688 -4.301 1 98.94 214 VAL A CA 1
ATOM 1716 C C . VAL A 1 214 ? 16.375 -9.641 -4.742 1 98.94 214 VAL A C 1
ATOM 1718 O O . VAL A 1 214 ? 16.578 -10.859 -4.773 1 98.94 214 VAL A O 1
ATOM 1721 N N . ILE A 1 215 ? 15.219 -9.125 -5.023 1 98.94 215 ILE A N 1
ATOM 1722 C CA . ILE A 1 215 ? 14.094 -9.891 -5.555 1 98.94 215 ILE A CA 1
ATOM 1723 C C . ILE A 1 215 ? 13.781 -9.438 -6.973 1 98.94 215 ILE A C 1
ATOM 1725 O O . ILE A 1 215 ? 13.406 -8.281 -7.191 1 98.94 215 ILE A O 1
ATOM 1729 N N . SER A 1 216 ? 13.961 -10.312 -7.922 1 98.94 216 SER A N 1
ATOM 1730 C CA . SER A 1 216 ? 13.766 -9.977 -9.328 1 98.94 216 SER A CA 1
ATOM 1731 C C . SER A 1 216 ? 12.414 -10.477 -9.836 1 98.94 216 SER A C 1
ATOM 1733 O O . SER A 1 216 ? 12.188 -11.688 -9.922 1 98.94 216 SER A O 1
ATOM 1735 N N . ALA A 1 217 ? 11.531 -9.555 -10.164 1 98.56 217 ALA A N 1
ATOM 1736 C CA . ALA A 1 217 ? 10.172 -9.883 -10.594 1 98.56 217 ALA A CA 1
ATOM 1737 C C . ALA A 1 217 ? 9.797 -9.109 -11.859 1 98.56 217 ALA A C 1
ATOM 1739 O O . ALA A 1 217 ? 8.727 -8.5 -11.922 1 98.56 217 ALA A O 1
ATOM 1740 N N . VAL A 1 218 ? 10.609 -9.188 -12.859 1 98.06 218 VAL A N 1
ATOM 1741 C CA . VAL A 1 218 ? 10.43 -8.398 -14.078 1 98.06 218 VAL A CA 1
ATOM 1742 C C . VAL A 1 218 ? 9.797 -9.266 -15.164 1 98.06 218 VAL A C 1
ATOM 1744 O O . VAL A 1 218 ? 8.75 -8.906 -15.719 1 98.06 218 VAL A O 1
ATOM 1747 N N . GLY A 1 219 ? 10.414 -10.367 -15.5 1 96.88 219 GLY A N 1
ATOM 1748 C CA . GLY A 1 219 ? 9.867 -11.297 -16.484 1 96.88 219 GLY A CA 1
ATOM 1749 C C . GLY A 1 219 ? 10.109 -10.859 -17.906 1 96.88 219 GLY A C 1
ATOM 1750 O O . GLY A 1 219 ? 9.266 -11.094 -18.781 1 96.88 219 GLY A O 1
ATOM 1751 N N . ARG A 1 220 ? 11.227 -10.18 -18.156 1 97.19 220 ARG A N 1
ATOM 1752 C CA . ARG A 1 220 ? 11.57 -9.758 -19.516 1 97.19 220 ARG A CA 1
ATOM 1753 C C . ARG A 1 220 ? 13.008 -10.148 -19.859 1 97.19 220 ARG A C 1
ATOM 1755 O O . ARG A 1 220 ? 13.859 -9.281 -20.078 1 97.19 220 ARG A O 1
ATOM 1762 N N . PRO A 1 221 ? 13.242 -11.438 -19.984 1 97.56 221 PRO A N 1
ATOM 1763 C CA . PRO A 1 221 ? 14.594 -11.891 -20.297 1 97.56 221 PRO A CA 1
ATOM 1764 C C . PRO A 1 221 ? 15.086 -11.391 -21.656 1 97.56 221 PRO A C 1
ATOM 1766 O O . PRO A 1 221 ? 14.297 -11.289 -22.609 1 97.56 221 PRO A O 1
ATOM 1769 N N . PRO A 1 222 ? 16.391 -11.148 -21.734 1 97.5 222 PRO A N 1
ATOM 1770 C CA . PRO A 1 222 ? 16.938 -10.531 -22.938 1 97.5 222 PRO A CA 1
ATOM 1771 C C . PRO A 1 222 ? 16.797 -11.414 -24.172 1 97.5 222 PRO A C 1
ATOM 1773 O O . PRO A 1 222 ? 16.844 -10.914 -25.297 1 97.5 222 PRO A O 1
ATOM 1776 N N . GLU A 1 223 ? 16.609 -12.695 -24 1 96.88 223 GLU A N 1
ATOM 1777 C CA . GLU A 1 223 ? 16.438 -13.617 -25.109 1 96.88 223 GLU A CA 1
ATOM 1778 C C . GLU A 1 223 ? 15.125 -13.336 -25.859 1 96.88 223 GLU A C 1
ATOM 1780 O O . GLU A 1 223 ? 15.008 -13.641 -27.047 1 96.88 223 GLU A O 1
ATOM 1785 N N . LEU A 1 224 ? 14.156 -12.758 -25.172 1 95.75 224 LEU A N 1
ATOM 1786 C CA . LEU A 1 224 ? 12.812 -12.641 -25.734 1 95.75 224 LEU A CA 1
ATOM 1787 C C . LEU A 1 224 ? 12.438 -11.18 -25.953 1 95.75 224 LEU A C 1
ATOM 1789 O O . LEU A 1 224 ? 11.523 -10.875 -26.719 1 95.75 224 LEU A O 1
ATOM 1793 N N . TYR A 1 225 ? 13.07 -10.328 -25.188 1 95.5 225 TYR A N 1
ATOM 1794 C CA . TYR A 1 225 ? 12.703 -8.914 -25.25 1 95.5 225 TYR A CA 1
ATOM 1795 C C . TYR A 1 225 ? 13.898 -8.062 -25.656 1 95.5 225 TYR A C 1
ATOM 1797 O O . TYR A 1 225 ? 14.977 -8.164 -25.062 1 95.5 225 TYR A O 1
ATOM 1805 N N . GLY A 1 226 ? 13.656 -7.211 -26.672 1 94.31 226 GLY A N 1
ATOM 1806 C CA . GLY A 1 226 ? 14.695 -6.297 -27.109 1 94.31 226 GLY A CA 1
ATOM 1807 C C . GLY A 1 226 ? 14.594 -4.926 -26.469 1 94.31 226 GLY A C 1
ATOM 1808 O O . GLY A 1 226 ? 15.602 -4.223 -26.344 1 94.31 226 GLY A O 1
ATOM 1809 N N . ASP A 1 227 ? 13.406 -4.648 -26.125 1 94.56 227 ASP A N 1
ATOM 1810 C CA . ASP A 1 227 ? 13.141 -3.35 -25.516 1 94.56 227 ASP A CA 1
ATOM 1811 C C . ASP A 1 227 ? 13.094 -3.455 -24 1 94.56 227 ASP A C 1
ATOM 1813 O O . ASP A 1 227 ? 12.156 -4.023 -23.438 1 94.56 227 ASP A O 1
ATOM 1817 N N . ASN A 1 228 ? 14.039 -2.955 -23.25 1 94.06 228 ASN A N 1
ATOM 1818 C CA . ASN A 1 228 ? 14.156 -2.865 -21.797 1 94.06 228 ASN A CA 1
ATOM 1819 C C . ASN A 1 228 ? 14.227 -4.246 -21.156 1 94.06 228 ASN A C 1
ATOM 1821 O O . ASN A 1 228 ? 13.438 -4.562 -20.266 1 94.06 228 ASN A O 1
ATOM 1825 N N . PRO A 1 229 ? 15.086 -5.117 -21.734 1 97.12 229 PRO A N 1
ATOM 1826 C CA . PRO A 1 229 ? 15.258 -6.438 -21.125 1 97.12 229 PRO A CA 1
ATOM 1827 C C . PRO A 1 229 ? 15.898 -6.371 -19.734 1 97.12 229 PRO A C 1
ATOM 1829 O O . PRO A 1 229 ? 16.406 -5.32 -19.344 1 97.12 229 PRO A O 1
ATOM 1832 N N . TRP A 1 230 ? 15.836 -7.488 -19.016 1 98.25 230 TRP A N 1
ATOM 1833 C CA . TRP A 1 230 ? 16.438 -7.539 -17.688 1 98.25 230 TRP A CA 1
ATOM 1834 C C . TRP A 1 230 ? 17.031 -8.922 -17.406 1 98.25 230 TRP A C 1
ATOM 1836 O O . TRP A 1 230 ? 16.406 -9.938 -17.719 1 98.25 230 TRP A O 1
ATOM 1846 N N . ARG A 1 231 ? 18.234 -8.906 -16.906 1 98.56 231 ARG A N 1
ATOM 1847 C CA . ARG A 1 231 ? 18.938 -10.07 -16.375 1 98.56 231 ARG A CA 1
ATOM 1848 C C . ARG A 1 231 ? 19.797 -9.703 -15.18 1 98.56 231 ARG A C 1
ATOM 1850 O O . ARG A 1 231 ? 20.688 -8.852 -15.289 1 98.56 231 ARG A O 1
ATOM 1857 N N . LEU A 1 232 ? 19.484 -10.266 -14.062 1 98.88 232 LEU A N 1
ATOM 1858 C CA . LEU A 1 232 ? 20.375 -10.109 -12.914 1 98.88 232 LEU A CA 1
ATOM 1859 C C . LEU A 1 232 ? 21.547 -11.078 -12.984 1 98.88 232 LEU A C 1
ATOM 1861 O O . LEU A 1 232 ? 21.344 -12.297 -13.07 1 98.88 232 LEU A O 1
ATOM 1865 N N . THR A 1 233 ? 22.75 -10.555 -12.969 1 98.81 233 THR A N 1
ATOM 1866 C CA . THR A 1 233 ? 23.969 -11.367 -13 1 98.81 233 THR A CA 1
ATOM 1867 C C . THR A 1 233 ? 24.781 -11.156 -11.727 1 98.81 233 THR A C 1
ATOM 1869 O O . THR A 1 233 ? 24.484 -10.258 -10.938 1 98.81 233 THR A O 1
ATOM 1872 N N . GLY A 1 234 ? 25.766 -11.992 -11.539 1 98.75 234 GLY A N 1
ATOM 1873 C CA . GLY A 1 234 ? 26.547 -11.992 -10.32 1 98.75 234 GLY A CA 1
ATOM 1874 C C . GLY A 1 234 ? 27.25 -10.664 -10.062 1 98.75 234 GLY A C 1
ATOM 1875 O O . GLY A 1 234 ? 27.406 -10.25 -8.914 1 98.75 234 GLY A O 1
ATOM 1876 N N . ASP A 1 235 ? 27.672 -9.953 -11.047 1 98.62 235 ASP A N 1
ATOM 1877 C CA . ASP A 1 235 ? 28.391 -8.695 -10.891 1 98.62 235 ASP A CA 1
ATOM 1878 C C . ASP A 1 235 ? 27.469 -7.578 -10.438 1 98.62 235 ASP A C 1
ATOM 1880 O O . ASP A 1 235 ? 27.922 -6.5 -10.055 1 98.62 235 ASP A O 1
ATOM 1884 N N . MET A 1 236 ? 26.203 -7.891 -10.391 1 98.75 236 MET A N 1
ATOM 1885 C CA . MET A 1 236 ? 25.219 -6.875 -10.031 1 98.75 236 MET A CA 1
ATOM 1886 C C . MET A 1 236 ? 24.766 -7.043 -8.586 1 98.75 236 MET A C 1
ATOM 1888 O O . MET A 1 236 ? 23.828 -6.367 -8.141 1 98.75 236 MET A O 1
ATOM 1892 N N . ILE A 1 237 ? 25.359 -7.98 -7.875 1 98.81 237 ILE A N 1
ATOM 1893 C CA . ILE A 1 237 ? 25 -8.148 -6.473 1 98.81 237 ILE A CA 1
ATOM 1894 C C . ILE A 1 237 ? 26.25 -8.094 -5.602 1 98.81 237 ILE A C 1
ATOM 1896 O O . ILE A 1 237 ? 27.359 -8.305 -6.09 1 98.81 237 ILE A O 1
ATOM 1900 N N . LYS A 1 238 ? 26.062 -7.773 -4.359 1 98.31 238 LYS A N 1
ATOM 1901 C CA . LYS A 1 238 ? 27.203 -7.805 -3.453 1 98.31 238 LYS A CA 1
ATOM 1902 C C . LYS A 1 238 ? 27.469 -9.227 -2.951 1 98.31 238 LYS A C 1
ATOM 1904 O O . LYS A 1 238 ? 26.594 -10.086 -3.01 1 98.31 238 LYS A O 1
ATOM 1909 N N . GLU A 1 239 ? 28.656 -9.453 -2.455 1 98.56 239 GLU A N 1
ATOM 1910 C CA . GLU A 1 239 ? 29 -10.75 -1.887 1 98.56 239 GLU A CA 1
ATOM 1911 C C . GLU A 1 239 ? 28.094 -11.109 -0.715 1 98.56 239 GLU A C 1
ATOM 1913 O O . GLU A 1 239 ? 27.875 -10.289 0.181 1 98.56 239 GLU A O 1
ATOM 1918 N N . GLY A 1 240 ? 27.484 -12.273 -0.753 1 98.75 240 GLY A N 1
ATOM 1919 C CA . GLY A 1 240 ? 26.688 -12.75 0.366 1 98.75 240 GLY A CA 1
ATOM 1920 C C . GLY A 1 240 ? 25.234 -12.328 0.285 1 98.75 240 GLY A C 1
ATOM 1921 O O . GLY A 1 240 ? 24.453 -12.625 1.188 1 98.75 240 GLY A O 1
ATOM 1922 N N . ALA A 1 241 ? 24.812 -11.75 -0.768 1 98.88 241 ALA A N 1
ATOM 1923 C CA . ALA A 1 241 ? 23.422 -11.297 -0.916 1 98.88 241 ALA A CA 1
ATOM 1924 C C . ALA A 1 241 ? 22.469 -12.477 -0.973 1 98.88 241 ALA A C 1
ATOM 1926 O O . ALA A 1 241 ? 22.844 -13.578 -1.367 1 98.88 241 ALA A O 1
ATOM 1927 N N . VAL A 1 242 ? 21.25 -12.258 -0.515 1 98.94 242 VAL A N 1
ATOM 1928 C CA . VAL A 1 242 ? 20.141 -13.172 -0.763 1 98.94 242 VAL A CA 1
ATOM 1929 C C . VAL A 1 242 ? 19.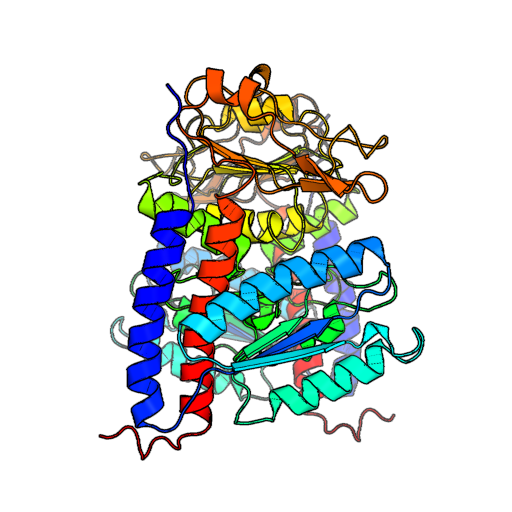422 -12.773 -2.053 1 98.94 242 VAL A C 1
ATOM 1931 O O . VAL A 1 242 ? 19.094 -11.602 -2.25 1 98.94 242 VAL A O 1
ATOM 1934 N N . VAL A 1 243 ? 19.234 -13.75 -2.979 1 98.94 243 VAL A N 1
ATOM 1935 C CA . VAL A 1 243 ? 18.609 -13.43 -4.262 1 98.94 243 VAL A CA 1
ATOM 1936 C C . VAL A 1 243 ? 17.391 -14.312 -4.48 1 98.94 243 VAL A C 1
ATOM 1938 O O . VAL A 1 243 ? 17.453 -15.531 -4.293 1 98.94 243 VAL A O 1
ATOM 1941 N N . VAL A 1 244 ? 16.297 -13.688 -4.824 1 98.94 244 VAL A N 1
ATOM 1942 C CA . VAL A 1 244 ? 15.055 -14.375 -5.172 1 98.94 244 VAL A CA 1
ATOM 1943 C C . VAL A 1 244 ? 14.695 -14.078 -6.629 1 98.94 244 VAL A C 1
ATOM 1945 O O . VAL A 1 244 ? 14.523 -12.922 -7.012 1 98.94 244 VAL A O 1
ATOM 1948 N N . GLY A 1 245 ? 14.625 -15.07 -7.418 1 98.81 245 GLY A N 1
ATOM 1949 C CA . GLY A 1 245 ? 14.188 -14.953 -8.805 1 98.81 245 GLY A CA 1
ATOM 1950 C C . GLY A 1 245 ? 12.734 -15.336 -9 1 98.81 245 GLY A C 1
ATOM 1951 O O . GLY A 1 245 ? 12.367 -16.5 -8.805 1 98.81 245 GLY A O 1
ATOM 1952 N N . VAL A 1 246 ? 11.906 -14.383 -9.43 1 98.5 246 VAL A N 1
ATOM 1953 C CA . VAL A 1 246 ? 10.477 -14.609 -9.617 1 98.5 246 VAL A CA 1
ATOM 1954 C C . VAL A 1 246 ? 10.141 -14.594 -11.109 1 98.5 246 VAL A C 1
ATOM 1956 O O . VAL A 1 246 ? 9.391 -15.453 -11.586 1 98.5 246 VAL A O 1
ATOM 1959 N N . GLY A 1 247 ? 10.734 -13.664 -11.859 1 97.19 247 GLY A N 1
ATOM 1960 C CA . GLY A 1 247 ? 10.344 -13.391 -13.234 1 97.19 247 GLY A CA 1
ATOM 1961 C C . GLY A 1 247 ? 10.867 -14.422 -14.219 1 97.19 247 GLY A C 1
ATOM 1962 O O . GLY A 1 247 ? 12.023 -14.852 -14.117 1 97.19 247 GLY A O 1
ATOM 1963 N N . GLY A 1 248 ? 10.109 -14.75 -15.18 1 95.12 248 GLY A N 1
ATOM 1964 C CA . GLY A 1 248 ? 10.422 -15.625 -16.297 1 95.12 248 GLY A CA 1
ATOM 1965 C C . GLY A 1 248 ? 9.375 -15.594 -17.391 1 95.12 248 GLY A C 1
ATOM 1966 O O . GLY A 1 248 ? 8.281 -15.07 -17.203 1 95.12 248 GLY A O 1
ATOM 1967 N N . LYS A 1 249 ? 9.797 -16.078 -18.484 1 94 249 LYS A N 1
ATOM 1968 C CA . LYS A 1 249 ? 8.906 -16.109 -19.641 1 94 249 LYS A CA 1
ATOM 1969 C C . LYS A 1 249 ? 9.25 -17.281 -20.562 1 94 249 LYS A C 1
ATOM 1971 O O . LYS A 1 249 ? 10.422 -17.609 -20.75 1 94 249 LYS A O 1
ATOM 1976 N N . VAL A 1 250 ? 8.188 -17.875 -21.078 1 91.75 250 VAL A N 1
ATOM 1977 C CA . VAL A 1 250 ? 8.375 -18.984 -22.016 1 91.75 250 VAL A CA 1
ATOM 1978 C C . VAL A 1 250 ? 8.469 -18.469 -23.438 1 91.75 250 VAL A C 1
ATOM 1980 O O . VAL A 1 250 ? 7.738 -17.531 -23.812 1 91.75 250 VAL A O 1
ATOM 1983 N N . ASP A 1 251 ? 9.383 -18.938 -24.188 1 92.12 251 ASP A N 1
ATOM 1984 C CA . ASP A 1 251 ? 9.453 -18.672 -25.625 1 92.12 251 ASP A CA 1
ATOM 1985 C C . ASP A 1 251 ? 8.344 -19.406 -26.375 1 92.12 251 ASP A C 1
ATOM 1987 O O . ASP A 1 251 ? 8.32 -20.641 -26.406 1 92.12 251 ASP A O 1
ATOM 1991 N N . PRO A 1 252 ? 7.457 -18.641 -27 1 85.44 252 PRO A N 1
ATOM 1992 C CA . PRO A 1 252 ? 6.348 -19.312 -27.688 1 85.44 252 PRO A CA 1
ATOM 1993 C C . PRO A 1 252 ? 6.812 -20.234 -28.812 1 85.44 252 PRO A C 1
ATOM 1995 O O . PRO A 1 252 ? 6.148 -21.219 -29.125 1 85.44 252 PRO A O 1
ATOM 1998 N N . ALA A 1 253 ? 7.93 -19.938 -29.406 1 89.69 253 ALA A N 1
ATOM 1999 C CA . ALA A 1 253 ? 8.422 -20.688 -30.547 1 89.69 253 ALA A CA 1
ATOM 2000 C C . ALA A 1 253 ? 9.133 -21.969 -30.109 1 89.69 253 ALA A C 1
ATOM 2002 O O . ALA A 1 253 ? 8.867 -23.047 -30.656 1 89.69 253 ALA A O 1
ATOM 2003 N N . THR A 1 254 ? 9.898 -21.922 -29.047 1 92.12 254 THR A N 1
ATOM 2004 C CA . THR A 1 254 ? 10.75 -23.047 -28.672 1 92.12 254 THR A CA 1
ATOM 2005 C C . THR A 1 254 ? 10.234 -23.719 -27.406 1 92.12 254 THR A C 1
ATOM 2007 O O . THR A 1 254 ? 10.68 -24.828 -27.062 1 92.12 254 THR A O 1
ATOM 2010 N N . LYS A 1 255 ? 9.367 -23.062 -26.672 1 88.88 255 LYS A N 1
ATOM 2011 C CA . LYS A 1 255 ? 8.789 -23.547 -25.438 1 88.88 255 LYS A CA 1
ATOM 2012 C C . LYS A 1 255 ? 9.828 -23.562 -24.312 1 88.88 255 LYS A C 1
ATOM 2014 O O . LYS A 1 255 ? 9.57 -24.094 -23.234 1 88.88 255 LYS A O 1
ATOM 2019 N N . ARG A 1 256 ? 10.93 -22.953 -24.688 1 93.44 256 ARG A N 1
ATOM 2020 C CA . ARG A 1 256 ? 11.977 -22.844 -23.672 1 93.44 256 ARG A CA 1
ATOM 2021 C C . ARG A 1 256 ? 11.703 -21.688 -22.719 1 93.44 256 ARG A C 1
ATOM 2023 O O . ARG A 1 256 ? 11.25 -20.625 -23.141 1 93.44 256 ARG A O 1
ATOM 2030 N N . TRP A 1 257 ? 12.047 -21.953 -21.422 1 94.38 257 TRP A N 1
ATOM 2031 C CA . TRP A 1 257 ? 11.883 -20.906 -20.406 1 94.38 257 TRP A CA 1
ATOM 2032 C C . TRP A 1 257 ? 13.148 -20.078 -20.281 1 94.38 257 TRP A C 1
ATOM 2034 O O . TRP A 1 257 ? 14.266 -20.609 -20.312 1 94.38 257 TRP A O 1
ATOM 2044 N N . TYR A 1 258 ? 13 -18.781 -20.172 1 97.44 258 TYR A N 1
ATOM 2045 C CA . TYR A 1 258 ? 14.039 -17.828 -19.812 1 97.44 258 TYR A CA 1
ATOM 2046 C C . TYR A 1 258 ? 13.656 -17.047 -18.562 1 97.44 258 TYR A C 1
ATOM 2048 O O . TYR A 1 258 ? 12.477 -16.781 -18.328 1 97.44 258 TYR A O 1
ATOM 2056 N N . PHE A 1 259 ? 14.695 -16.703 -17.766 1 98.12 259 PHE A N 1
ATOM 2057 C CA . PHE A 1 259 ? 14.391 -16.156 -16.453 1 98.12 259 PHE A CA 1
ATOM 2058 C C . PHE A 1 259 ? 15.148 -14.859 -16.203 1 98.12 259 PHE A C 1
ATOM 2060 O O . PHE A 1 259 ? 16.094 -14.547 -16.922 1 98.12 259 PHE A O 1
ATOM 2067 N N . ASP A 1 260 ? 14.742 -14.086 -15.188 1 98.31 260 ASP A N 1
ATOM 2068 C CA . ASP A 1 260 ? 15.359 -12.828 -14.766 1 98.31 260 ASP A CA 1
ATOM 2069 C C . ASP A 1 260 ? 16.781 -13.062 -14.266 1 98.31 260 ASP A C 1
ATOM 2071 O O . ASP A 1 260 ? 17.641 -12.188 -14.391 1 98.31 260 ASP A O 1
ATOM 2075 N N . VAL A 1 261 ? 17.016 -14.242 -13.609 1 98.88 261 VAL A N 1
ATOM 2076 C CA . VAL A 1 261 ? 18.234 -14.43 -12.828 1 98.88 261 VAL A CA 1
ATOM 2077 C C . VAL A 1 261 ? 19.141 -15.438 -13.531 1 98.88 261 VAL A C 1
ATOM 2079 O O . VAL A 1 261 ? 18.703 -16.531 -13.891 1 98.88 261 VAL A O 1
ATOM 2082 N N . ASP A 1 262 ? 20.297 -15.055 -13.781 1 98.75 262 ASP A N 1
ATOM 2083 C CA . ASP A 1 262 ? 21.344 -16 -14.188 1 98.75 262 ASP A CA 1
ATOM 2084 C C . ASP A 1 262 ? 21.828 -16.812 -13 1 98.75 262 ASP A C 1
ATOM 2086 O O . ASP A 1 262 ? 22.781 -16.406 -12.312 1 98.75 262 ASP A O 1
ATOM 2090 N N . GLU A 1 263 ? 21.281 -17.938 -12.82 1 98.19 263 GLU A N 1
ATOM 2091 C CA . GLU A 1 263 ? 21.516 -18.75 -11.625 1 98.19 263 GLU A CA 1
ATOM 2092 C C . GLU A 1 263 ? 23 -19.062 -11.438 1 98.19 263 GLU A C 1
ATOM 2094 O O . GLU A 1 263 ? 23.516 -19 -10.32 1 98.19 263 GLU A O 1
ATOM 2099 N N . ASN A 1 264 ? 23.625 -19.391 -12.516 1 98.12 264 ASN A N 1
ATOM 2100 C CA . ASN A 1 264 ? 25.031 -19.766 -12.414 1 98.12 264 ASN A CA 1
ATOM 2101 C C . ASN A 1 264 ? 25.891 -18.609 -11.945 1 98.12 264 ASN A C 1
ATOM 2103 O O . ASN A 1 264 ? 26.672 -18.75 -11 1 98.12 264 ASN A O 1
ATOM 2107 N N . SER A 1 265 ? 25.734 -17.531 -12.57 1 98.56 265 SER A N 1
ATOM 2108 C CA . SER A 1 265 ? 26.531 -16.344 -12.258 1 98.56 265 SER A CA 1
ATOM 2109 C C . SER A 1 265 ? 26.219 -15.812 -10.859 1 98.56 265 SER A C 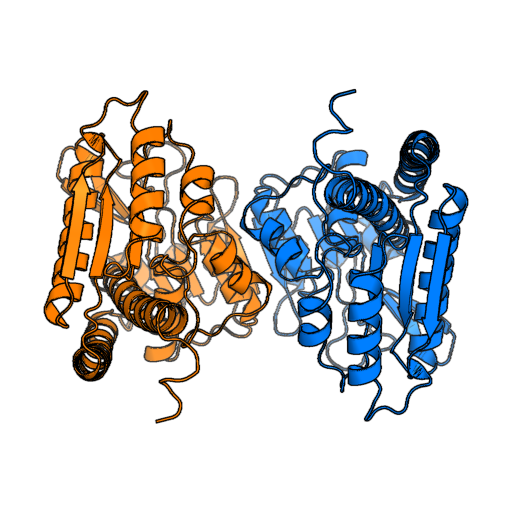1
ATOM 2111 O O . SER A 1 265 ? 27.125 -15.477 -10.102 1 98.56 265 SER A O 1
ATOM 2113 N N . VAL A 1 266 ? 25.016 -15.805 -10.445 1 98.81 266 VAL A N 1
ATOM 2114 C CA . VAL A 1 266 ? 24.578 -15.25 -9.164 1 98.81 266 VAL A CA 1
ATOM 2115 C C . VAL A 1 266 ? 24.984 -16.188 -8.031 1 98.81 266 VAL A C 1
ATOM 2117 O O . VAL A 1 266 ? 25.375 -15.734 -6.949 1 98.81 266 VAL A O 1
ATOM 2120 N N . ALA A 1 267 ? 24.984 -17.5 -8.289 1 98.75 267 ALA A N 1
ATOM 2121 C CA . ALA A 1 267 ? 25.312 -18.5 -7.27 1 98.75 267 ALA A CA 1
ATOM 2122 C C . ALA A 1 267 ? 26.75 -18.359 -6.82 1 98.75 267 ALA A C 1
ATOM 2124 O O . ALA A 1 267 ? 27.109 -18.781 -5.719 1 98.75 267 ALA A O 1
ATOM 2125 N N . GLU A 1 268 ? 27.547 -17.75 -7.621 1 98.38 268 GLU A N 1
ATOM 2126 C CA . GLU A 1 268 ? 28.953 -17.578 -7.289 1 98.38 268 GLU A CA 1
ATOM 2127 C C . GLU A 1 268 ? 29.141 -16.531 -6.195 1 98.38 268 GLU A C 1
ATOM 2129 O O . GLU A 1 268 ? 30.188 -16.5 -5.531 1 98.38 268 GLU A O 1
AT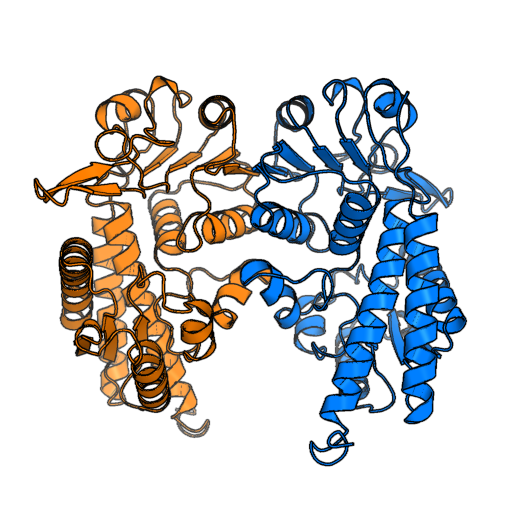OM 2134 N N . LYS A 1 269 ? 28.156 -15.727 -5.941 1 98.44 269 LYS A N 1
ATOM 2135 C CA . LYS A 1 269 ? 28.328 -14.602 -5.023 1 98.44 269 LYS A CA 1
ATOM 2136 C C . LYS A 1 269 ? 27.281 -14.656 -3.902 1 98.44 269 LYS A C 1
ATOM 2138 O O . LYS A 1 269 ? 27.578 -14.266 -2.768 1 98.44 269 LYS A O 1
ATOM 2143 N N . ALA A 1 270 ? 26.156 -15.133 -4.168 1 98.81 270 ALA A N 1
ATOM 2144 C CA . ALA A 1 270 ? 25.016 -15.086 -3.254 1 98.81 270 ALA A CA 1
ATOM 2145 C C . ALA A 1 270 ? 25.203 -16.062 -2.096 1 98.81 270 ALA A C 1
ATOM 2147 O O . ALA A 1 270 ? 25.781 -17.141 -2.264 1 98.81 270 ALA A O 1
ATOM 2148 N N . SER A 1 271 ? 24.672 -15.711 -0.983 1 98.88 271 SER A N 1
ATOM 2149 C CA . SER A 1 271 ? 24.594 -16.641 0.136 1 98.88 271 SER A CA 1
ATOM 2150 C C . SER A 1 271 ? 23.391 -17.547 0.015 1 98.88 271 SER A C 1
ATOM 2152 O O . SER A 1 271 ? 23.453 -18.734 0.352 1 98.88 271 SER A O 1
ATOM 2154 N N . TYR A 1 272 ? 22.297 -16.938 -0.379 1 98.88 272 TYR A N 1
ATOM 2155 C CA . TYR A 1 272 ? 21.062 -17.656 -0.658 1 98.88 272 TYR A CA 1
ATOM 2156 C C . TYR A 1 272 ? 20.531 -17.312 -2.045 1 98.88 272 TYR A C 1
ATOM 2158 O O . TYR A 1 272 ? 20.656 -16.188 -2.5 1 98.88 272 TYR A O 1
ATOM 2166 N N . LEU A 1 273 ? 19.953 -18.281 -2.74 1 98.94 273 LEU A N 1
ATOM 2167 C CA . LEU A 1 273 ? 19.391 -18.094 -4.074 1 98.94 273 LEU A CA 1
ATOM 2168 C C . LEU A 1 273 ? 18.219 -19.031 -4.312 1 98.94 273 LEU A C 1
ATOM 2170 O O . LEU A 1 273 ? 18.328 -20.234 -4.047 1 98.94 273 LEU A O 1
ATOM 2174 N N . THR A 1 274 ? 17.094 -18.516 -4.691 1 98.94 274 THR A N 1
ATOM 2175 C CA . THR A 1 274 ? 16.031 -19.406 -5.148 1 98.94 274 THR A CA 1
ATOM 2176 C C . THR A 1 274 ? 16.359 -19.969 -6.531 1 98.94 274 THR A C 1
ATOM 2178 O O . THR A 1 274 ? 16.859 -19.25 -7.398 1 98.94 274 THR A O 1
ATOM 2181 N N . PRO A 1 275 ? 16.125 -21.266 -6.711 1 98.62 275 PRO A N 1
ATOM 2182 C CA . PRO A 1 275 ? 16.219 -21.719 -8.102 1 98.62 275 PRO A CA 1
ATOM 2183 C C . PRO A 1 275 ? 15.125 -21.125 -8.984 1 98.62 275 PRO A C 1
ATOM 2185 O O . PRO A 1 275 ? 14.047 -20.797 -8.5 1 98.62 275 PRO A O 1
ATOM 2188 N N . ASN A 1 276 ? 15.43 -20.984 -10.234 1 97.69 276 ASN A N 1
ATOM 2189 C CA . ASN A 1 276 ? 14.43 -20.484 -11.18 1 97.69 276 ASN A CA 1
ATOM 2190 C C . ASN A 1 276 ? 13.203 -21.391 -11.219 1 97.69 276 ASN A C 1
ATOM 2192 O O . ASN A 1 276 ? 12.078 -20.906 -11.359 1 97.69 276 ASN A O 1
ATOM 2196 N N . ILE A 1 277 ? 13.414 -22.656 -11.133 1 96.44 277 ILE A N 1
ATOM 2197 C CA . ILE A 1 277 ? 12.359 -23.672 -11.07 1 96.44 277 ILE A CA 1
ATOM 2198 C C . ILE A 1 277 ? 12.445 -24.422 -9.75 1 96.44 277 ILE A C 1
ATOM 2200 O O . ILE A 1 277 ? 13.523 -24.875 -9.352 1 96.44 277 ILE A O 1
ATOM 2204 N N . GLY A 1 278 ? 11.336 -24.453 -9.047 1 97.44 278 GLY A N 1
ATOM 2205 C CA . GLY A 1 278 ? 11.312 -25.219 -7.812 1 97.44 278 GLY A CA 1
ATOM 2206 C C . GLY A 1 278 ? 11.43 -24.359 -6.57 1 97.44 278 GLY A C 1
ATOM 2207 O O . GLY A 1 278 ? 11.555 -24.875 -5.461 1 97.44 278 GLY A O 1
ATOM 2208 N N . GLY A 1 279 ? 11.453 -23.062 -6.719 1 98 279 GLY A N 1
ATOM 2209 C CA . GLY A 1 279 ? 11.508 -22.141 -5.594 1 98 279 GLY A CA 1
ATOM 2210 C C . GLY A 1 279 ? 10.219 -21.391 -5.383 1 98 279 GLY A C 1
ATOM 2211 O O . GLY A 1 279 ? 9.273 -21.906 -4.777 1 98 279 GLY A O 1
ATOM 2212 N N . VAL A 1 280 ? 10.125 -20.203 -6.023 1 98.62 280 VAL A N 1
ATOM 2213 C CA . VAL A 1 280 ? 9.023 -19.281 -5.789 1 98.62 280 VAL A CA 1
ATOM 2214 C C . VAL A 1 280 ? 7.727 -19.875 -6.328 1 98.62 280 VAL A C 1
ATOM 2216 O O . VAL A 1 280 ? 6.66 -19.688 -5.742 1 98.62 280 VAL A O 1
ATOM 2219 N N . GLY A 1 281 ? 7.801 -20.594 -7.434 1 98 281 GLY A N 1
ATOM 2220 C CA . GLY A 1 281 ? 6.605 -21.188 -8 1 98 281 GLY A CA 1
ATOM 2221 C C . GLY A 1 281 ? 5.906 -22.141 -7.035 1 98 281 GLY A C 1
ATOM 2222 O O . GLY A 1 281 ? 4.68 -22.094 -6.902 1 98 281 GLY A O 1
ATOM 2223 N N . LEU A 1 282 ? 6.652 -22.984 -6.395 1 98.62 282 LEU A N 1
ATOM 2224 C CA . LEU A 1 282 ? 6.086 -23.938 -5.434 1 98.62 282 LEU A CA 1
ATOM 2225 C C . LEU A 1 282 ? 5.52 -23.203 -4.223 1 98.62 282 LEU A C 1
ATOM 2227 O O . LEU A 1 282 ? 4.469 -23.578 -3.699 1 98.62 282 LEU A O 1
ATOM 2231 N N . ALA A 1 283 ? 6.215 -22.141 -3.814 1 98.81 283 ALA A N 1
ATOM 2232 C CA . ALA A 1 283 ? 5.727 -21.344 -2.695 1 98.81 283 ALA A CA 1
ATOM 2233 C C . ALA A 1 283 ? 4.41 -20.656 -3.049 1 98.81 283 ALA A C 1
ATOM 2235 O O . ALA A 1 283 ? 3.52 -20.531 -2.205 1 98.81 283 ALA A O 1
ATOM 2236 N N . THR A 1 284 ? 4.301 -20.188 -4.281 1 98.69 284 THR A N 1
ATOM 2237 C CA . THR A 1 284 ? 3.08 -19.547 -4.77 1 98.69 284 THR A CA 1
ATOM 2238 C C . THR A 1 284 ? 1.906 -20.531 -4.719 1 98.69 284 THR A C 1
ATOM 2240 O O . THR A 1 284 ? 0.83 -20.188 -4.227 1 98.69 284 THR A O 1
ATOM 2243 N N . ARG A 1 285 ? 2.127 -21.75 -5.203 1 98.75 285 ARG A N 1
ATOM 2244 C CA . ARG A 1 285 ? 1.074 -22.766 -5.191 1 98.75 285 ARG A CA 1
ATOM 2245 C C . ARG A 1 285 ? 0.707 -23.156 -3.762 1 98.75 285 ARG A C 1
ATOM 2247 O O . ARG A 1 285 ? -0.466 -23.391 -3.459 1 98.75 285 ARG A O 1
ATOM 2254 N N . ALA A 1 286 ? 1.709 -23.203 -2.904 1 98.88 286 ALA A N 1
ATOM 2255 C CA . ALA A 1 286 ? 1.446 -23.469 -1.494 1 98.88 286 ALA A CA 1
ATOM 2256 C C . ALA A 1 286 ? 0.533 -22.406 -0.894 1 98.88 286 ALA A C 1
ATOM 2258 O O . ALA A 1 286 ? -0.431 -22.734 -0.196 1 98.88 286 ALA A O 1
ATOM 2259 N N . ARG A 1 287 ? 0.792 -21.172 -1.202 1 98.88 287 ARG A N 1
ATOM 2260 C CA . ARG A 1 287 ? -0.014 -20.078 -0.658 1 98.88 287 ARG A CA 1
ATOM 2261 C C . ARG A 1 287 ? -1.435 -20.125 -1.21 1 98.88 287 ARG A C 1
ATOM 2263 O O . ARG A 1 287 ? -2.393 -19.828 -0.493 1 98.88 287 ARG A O 1
ATOM 2270 N N . LEU A 1 288 ? -1.56 -20.484 -2.477 1 98.94 288 LEU A N 1
ATOM 2271 C CA . LEU A 1 288 ? -2.893 -20.609 -3.057 1 98.94 288 LEU A CA 1
ATOM 2272 C C . LEU A 1 288 ? -3.73 -21.625 -2.279 1 98.94 288 LEU A C 1
ATOM 2274 O O . LEU A 1 288 ? -4.898 -21.359 -1.981 1 98.94 288 LEU A O 1
ATOM 2278 N N . VAL A 1 289 ? -3.15 -22.734 -1.948 1 98.94 289 VAL A N 1
ATOM 2279 C CA . VAL A 1 289 ? -3.838 -23.781 -1.186 1 98.94 289 VAL A CA 1
ATOM 2280 C C . VAL A 1 289 ? -4.203 -23.234 0.198 1 98.94 289 VAL A C 1
ATOM 2282 O O . VAL A 1 289 ? -5.324 -23.453 0.674 1 98.94 289 VAL A O 1
ATOM 2285 N N . LYS A 1 290 ? -3.285 -22.547 0.817 1 98.88 290 LYS A N 1
ATOM 2286 C CA . LYS A 1 290 ? -3.549 -21.953 2.125 1 98.88 290 LYS A CA 1
ATOM 2287 C C . LYS A 1 290 ? -4.715 -20.969 2.059 1 98.88 290 LYS A C 1
ATOM 2289 O O . LYS A 1 290 ? -5.613 -21.016 2.9 1 98.88 290 LYS A O 1
ATOM 2294 N N . ASN A 1 291 ? -4.68 -20.094 1.073 1 98.94 291 ASN A N 1
ATOM 2295 C CA . ASN A 1 291 ? -5.773 -19.141 0.883 1 98.94 291 ASN A CA 1
ATOM 2296 C C . ASN A 1 291 ? -7.105 -19.859 0.683 1 98.94 291 ASN A C 1
ATOM 2298 O O . ASN A 1 291 ? -8.141 -19.422 1.19 1 98.94 291 ASN A O 1
ATOM 2302 N N . LEU A 1 292 ? -7.082 -20.953 -0.065 1 98.94 292 LEU A N 1
ATOM 2303 C CA . LEU A 1 292 ? -8.312 -21.703 -0.321 1 98.94 292 LEU A CA 1
ATOM 2304 C C . LEU A 1 292 ? -8.891 -22.25 0.977 1 98.94 292 LEU A C 1
ATOM 2306 O O . LEU A 1 292 ? -10.109 -22.203 1.186 1 98.94 292 LEU A O 1
ATOM 2310 N N . ILE A 1 293 ? -8.039 -22.75 1.871 1 98.88 293 ILE A N 1
ATOM 2311 C CA . ILE A 1 293 ? -8.508 -23.234 3.16 1 98.88 293 ILE A CA 1
ATOM 2312 C C . ILE A 1 293 ? -9.109 -22.094 3.969 1 98.88 293 ILE A C 1
ATOM 2314 O O . ILE A 1 293 ? -10.195 -22.219 4.531 1 98.88 293 ILE A O 1
ATOM 2318 N N . ILE A 1 294 ? -8.469 -20.938 3.949 1 98.56 294 ILE A N 1
ATOM 2319 C CA . ILE A 1 294 ? -8.945 -19.766 4.676 1 98.56 294 ILE A CA 1
ATOM 2320 C C . ILE A 1 294 ? -10.305 -19.344 4.133 1 98.56 294 ILE A C 1
ATOM 2322 O O . ILE A 1 294 ? -11.25 -19.156 4.898 1 98.56 294 ILE A O 1
ATOM 2326 N N . THR A 1 295 ? -10.375 -19.234 2.805 1 98.56 295 THR A N 1
ATOM 2327 C CA . THR A 1 295 ? -11.625 -18.797 2.199 1 98.56 295 THR A CA 1
ATOM 2328 C C . THR A 1 295 ? -12.734 -19.812 2.467 1 98.56 295 THR A C 1
ATOM 2330 O O . THR A 1 295 ? -13.898 -19.438 2.639 1 98.56 295 THR A O 1
ATOM 2333 N N . THR A 1 296 ? -12.422 -21.078 2.518 1 98.5 296 THR A N 1
ATOM 2334 C CA . THR A 1 296 ? -13.422 -22.109 2.801 1 98.5 296 THR A CA 1
ATOM 2335 C C . THR A 1 296 ? -14.023 -21.906 4.188 1 98.5 296 THR A C 1
ATOM 2337 O O . THR A 1 296 ? -15.242 -21.953 4.352 1 98.5 296 THR A O 1
ATOM 2340 N N . TYR A 1 297 ? -13.188 -21.656 5.156 1 97.38 297 TYR A N 1
ATOM 2341 C CA . TYR A 1 297 ? -13.688 -21.391 6.504 1 97.38 297 TYR A CA 1
ATOM 2342 C C . TYR A 1 297 ? -14.539 -20.125 6.535 1 97.38 297 TYR A C 1
ATOM 2344 O O . TYR A 1 297 ? -15.531 -20.062 7.258 1 97.38 297 TYR A O 1
ATOM 2352 N N . MET A 1 298 ? -14.188 -19.141 5.77 1 96.19 298 MET A N 1
ATOM 2353 C CA . MET A 1 298 ? -14.945 -17.906 5.73 1 96.19 298 MET A CA 1
ATOM 2354 C C . MET A 1 298 ? -16.312 -18.109 5.113 1 96.19 298 MET A C 1
ATOM 2356 O O . MET A 1 298 ? -17.312 -17.594 5.617 1 96.19 298 MET A O 1
ATOM 2360 N N . VAL A 1 299 ? -16.328 -18.828 4.031 1 95.38 299 VAL A N 1
ATOM 2361 C CA . VAL A 1 299 ? -17.594 -19.141 3.373 1 95.38 299 VAL A CA 1
ATOM 2362 C C . VAL A 1 299 ? -18.484 -19.938 4.312 1 95.38 299 VAL A C 1
ATOM 2364 O O . VAL A 1 299 ? -19.688 -19.688 4.418 1 95.38 299 VAL A O 1
ATOM 2367 N N . LEU A 1 300 ? -17.906 -20.891 5.004 1 93.56 300 LEU A N 1
ATOM 2368 C CA . LEU A 1 300 ? -18.656 -21.719 5.957 1 93.56 300 LEU A CA 1
ATOM 2369 C C . LEU A 1 300 ? -19.25 -20.859 7.059 1 93.56 300 LEU A C 1
ATOM 2371 O O . LEU A 1 300 ? -20.406 -21.047 7.449 1 93.56 300 LEU A O 1
ATOM 2375 N N . THR A 1 301 ? -18.5 -19.922 7.586 1 89.19 301 THR A N 1
ATOM 2376 C CA . THR A 1 301 ? -18.969 -19.062 8.672 1 89.19 301 THR A CA 1
ATOM 2377 C C . THR A 1 301 ? -20.078 -18.141 8.203 1 89.19 301 THR A C 1
ATOM 2379 O O . THR A 1 301 ? -20.984 -17.797 8.977 1 89.19 301 THR A O 1
ATOM 2382 N N . ARG A 1 302 ? -20 -17.703 7.051 1 83 302 ARG A N 1
ATOM 2383 C CA . ARG A 1 302 ? -21.031 -16.844 6.492 1 83 302 ARG A CA 1
ATOM 2384 C C . ARG A 1 302 ? -22.344 -17.609 6.297 1 83 302 ARG A C 1
ATOM 2386 O O . ARG A 1 302 ? -23.422 -17.062 6.523 1 83 302 ARG A O 1
ATOM 2393 N N . VAL A 1 303 ? -22.234 -18.844 5.844 1 69.5 303 VAL A N 1
ATOM 2394 C CA . VAL A 1 303 ? -23.406 -19.656 5.543 1 69.5 303 VAL A CA 1
ATOM 2395 C C . VAL A 1 303 ? -23.984 -20.219 6.836 1 69.5 303 VAL A C 1
ATOM 2397 O O . VAL A 1 303 ? -25.203 -20.359 6.965 1 69.5 303 VAL A O 1
ATOM 2400 N N . THR A 1 304 ? -23.078 -20.641 7.766 1 67.56 304 THR A N 1
ATOM 2401 C CA . THR A 1 304 ? -23.562 -21.266 8.992 1 67.56 304 THR A CA 1
ATOM 2402 C C . THR A 1 304 ? -24.047 -20.203 9.977 1 67.56 304 THR A C 1
ATOM 2404 O O . THR A 1 304 ? -23.422 -19.156 10.125 1 67.56 304 THR A O 1
ATOM 2407 N N . SER A 1 305 ? -25.312 -19.859 10.195 1 53.72 305 SER A N 1
ATOM 2408 C CA . SER A 1 305 ? -25.906 -19.031 11.242 1 53.72 305 SER A CA 1
ATOM 2409 C C . SER A 1 305 ? -25.141 -19.141 12.547 1 53.72 305 SER A C 1
ATOM 2411 O O . SER A 1 305 ? -24.578 -20.203 12.859 1 53.72 305 SER A O 1
ATOM 2413 N N . PRO A 1 306 ? -24.703 -18.047 13.312 1 48.5 306 PRO A N 1
ATOM 2414 C CA . PRO A 1 306 ? -24.047 -18.062 14.625 1 48.5 306 PRO A CA 1
ATOM 2415 C C . PRO A 1 306 ? -24.5 -19.219 15.5 1 48.5 306 PRO A C 1
ATOM 2417 O O . PRO A 1 306 ? -23.953 -19.438 16.578 1 48.5 306 PRO A O 1
ATOM 2420 N N . ARG A 1 307 ? -25.562 -19.641 15.359 1 38.78 307 ARG A N 1
ATOM 2421 C CA . ARG A 1 307 ? -26.125 -20.578 16.312 1 38.78 307 ARG A CA 1
ATOM 2422 C C . ARG A 1 307 ? -25.406 -21.922 16.266 1 38.78 307 ARG A C 1
ATOM 2424 O O . ARG A 1 307 ? -25.5 -22.734 17.188 1 38.78 307 ARG A O 1
ATOM 2431 N N . LEU A 1 308 ? -24.922 -22.297 15.18 1 36.53 308 LEU A N 1
ATOM 2432 C CA . LEU A 1 308 ? -24.391 -23.656 15.125 1 36.53 308 LEU A CA 1
ATOM 2433 C C . LEU A 1 308 ? -22.969 -23.703 15.688 1 36.53 308 LEU A C 1
ATOM 2435 O O . LEU A 1 308 ? -22.453 -24.781 15.969 1 36.53 308 LEU A O 1
ATOM 2439 N N . LEU A 1 309 ? -22.125 -22.734 15.602 1 38.31 309 LEU A N 1
ATOM 2440 C CA . LEU A 1 309 ? -20.781 -22.844 16.125 1 38.31 309 LEU A CA 1
ATOM 2441 C C . LEU A 1 309 ? -20.797 -22.844 17.656 1 38.31 309 LEU A C 1
ATOM 2443 O O . LEU A 1 309 ? -19.734 -22.828 18.297 1 38.31 309 LEU A O 1
ATOM 2447 N N . SER A 1 310 ? -21.797 -22.547 18.312 1 28.64 310 SER A N 1
ATOM 2448 C CA . SER A 1 310 ? -21.859 -22.781 19.75 1 28.64 310 SER A CA 1
ATOM 2449 C C . SER A 1 310 ? -21.641 -24.25 20.078 1 28.64 310 SER A C 1
ATOM 2451 O O . SER A 1 310 ? -21.938 -24.703 21.188 1 28.64 310 SER A O 1
ATOM 2453 N N . LEU A 1 311 ? -21.203 -25.094 19.141 1 24.94 311 LEU A N 1
ATOM 2454 C CA . LEU A 1 311 ? -20.828 -26.359 19.75 1 24.94 311 LEU A CA 1
ATOM 2455 C C . LEU A 1 311 ? -19.359 -26.344 20.188 1 24.94 311 LEU A C 1
ATOM 2457 O O . LEU A 1 311 ? -18.5 -25.875 19.453 1 24.94 311 LEU A O 1
ATOM 2461 N N . MET B 1 1 ? 20.203 29.406 -7.277 1 90.25 1 MET B N 1
ATOM 2462 C CA . MET B 1 1 ? 19.266 29.859 -6.258 1 90.25 1 MET B CA 1
ATOM 2463 C C . MET B 1 1 ? 18.094 28.875 -6.133 1 90.25 1 MET B C 1
ATOM 2465 O O . MET B 1 1 ? 17.562 28.406 -7.141 1 90.25 1 MET B O 1
ATOM 2469 N N . VAL B 1 2 ? 17.75 28.547 -4.844 1 96.75 2 VAL B N 1
ATOM 2470 C CA . VAL B 1 2 ? 16.719 27.547 -4.586 1 96.75 2 VAL B CA 1
ATOM 2471 C C . VAL B 1 2 ? 15.336 28.156 -4.863 1 96.75 2 VAL B C 1
ATOM 2473 O O . VAL B 1 2 ? 15.102 29.328 -4.586 1 96.75 2 VAL B O 1
ATOM 2476 N N . VAL B 1 3 ? 14.469 27.484 -5.496 1 98.56 3 VAL B N 1
ATOM 2477 C CA . VAL B 1 3 ? 13.055 27.844 -5.598 1 98.56 3 VAL B CA 1
ATOM 2478 C C . VAL B 1 3 ? 12.297 27.297 -4.395 1 98.56 3 VAL B C 1
ATOM 2480 O O . VAL B 1 3 ? 12.312 26.078 -4.141 1 98.56 3 VAL B O 1
ATOM 2483 N N . TRP B 1 4 ? 11.648 28.125 -3.666 1 98.62 4 TRP B N 1
ATOM 2484 C CA . TRP B 1 4 ? 10.906 27.703 -2.479 1 98.62 4 TRP B CA 1
ATOM 2485 C C . TRP B 1 4 ? 9.516 27.203 -2.854 1 98.62 4 TRP B C 1
ATOM 2487 O O . TRP B 1 4 ? 8.742 27.938 -3.48 1 98.62 4 TRP B O 1
ATOM 2497 N N . ILE B 1 5 ? 9.188 26 -2.498 1 98.69 5 ILE B N 1
ATOM 2498 C CA . ILE B 1 5 ? 7.859 25.422 -2.684 1 98.69 5 ILE B CA 1
ATOM 2499 C C . ILE B 1 5 ? 6.957 25.812 -1.517 1 98.69 5 ILE B C 1
ATOM 2501 O O . ILE B 1 5 ? 6.859 25.078 -0.526 1 98.69 5 ILE B O 1
ATOM 2505 N N . ARG B 1 6 ? 6.254 26.875 -1.668 1 98.69 6 ARG B N 1
ATOM 2506 C CA . ARG B 1 6 ? 5.375 27.391 -0.627 1 98.69 6 ARG B CA 1
ATOM 2507 C C . ARG B 1 6 ? 3.941 26.906 -0.832 1 98.69 6 ARG B C 1
ATOM 2509 O O . ARG B 1 6 ? 3.508 26.703 -1.967 1 98.69 6 ARG B O 1
ATOM 2516 N N . GLY B 1 7 ? 3.213 26.75 0.277 1 98.75 7 GLY B N 1
ATOM 2517 C CA . GLY B 1 7 ? 1.865 26.203 0.207 1 98.75 7 GLY B CA 1
ATOM 2518 C C . GLY B 1 7 ? 0.796 27.281 0.116 1 98.75 7 GLY B C 1
ATOM 2519 O O . GLY B 1 7 ? -0.391 26.969 -0.008 1 98.75 7 GLY B O 1
ATOM 2520 N N . ASP B 1 8 ? 1.176 28.547 0.14 1 98.62 8 ASP B N 1
ATOM 2521 C CA . ASP B 1 8 ? 0.227 29.656 0.235 1 98.62 8 ASP B CA 1
ATOM 2522 C C . ASP B 1 8 ? -0.749 29.641 -0.939 1 98.62 8 ASP B C 1
ATOM 2524 O O . ASP B 1 8 ? -1.963 29.734 -0.745 1 98.62 8 ASP B O 1
ATOM 2528 N N . ARG B 1 9 ? -0.221 29.641 -2.16 1 98.69 9 ARG B N 1
ATOM 2529 C CA . ARG B 1 9 ? -1.066 29.656 -3.35 1 98.69 9 ARG B CA 1
ATOM 2530 C C . ARG B 1 9 ? -2.012 28.469 -3.377 1 98.69 9 ARG B C 1
ATOM 2532 O O . ARG B 1 9 ? -3.207 28.625 -3.633 1 98.69 9 ARG B O 1
ATOM 2539 N N . LEU B 1 10 ? -1.471 27.25 -3.07 1 98.81 10 LEU B N 1
ATOM 2540 C CA . LEU B 1 10 ? -2.291 26.047 -3.043 1 98.81 10 LEU B CA 1
ATOM 2541 C C . LEU B 1 10 ? -3.414 26.172 -2.018 1 98.81 10 LEU B C 1
ATOM 2543 O O . LEU B 1 10 ? -4.566 25.844 -2.309 1 98.81 10 LEU B O 1
ATOM 2547 N N . HIS B 1 11 ? -3.084 26.625 -0.869 1 98.81 11 HIS B N 1
ATOM 2548 C CA . HIS B 1 11 ? -4.039 26.797 0.221 1 98.81 11 HIS B CA 1
ATOM 2549 C C . HIS B 1 11 ? -5.141 27.781 -0.16 1 98.81 11 HIS B C 1
ATOM 2551 O O . HIS B 1 11 ? -6.328 27.469 -0.048 1 98.81 11 HIS B O 1
ATOM 2557 N N . ALA B 1 12 ? -4.754 28.922 -0.698 1 98.81 12 ALA B N 1
ATOM 2558 C CA . ALA B 1 12 ? -5.707 29.969 -1.078 1 98.81 12 ALA B CA 1
ATOM 2559 C C . ALA B 1 12 ? -6.625 29.484 -2.199 1 98.81 12 ALA B C 1
ATOM 2561 O O . ALA B 1 12 ? -7.84 29.703 -2.15 1 98.81 12 ALA B O 1
ATOM 2562 N N . GLU B 1 13 ? -6.055 28.844 -3.17 1 98.81 13 GLU B N 1
ATOM 2563 C CA . GLU B 1 13 ? -6.836 28.344 -4.297 1 98.81 13 GLU B CA 1
ATOM 2564 C C . GLU B 1 13 ? -7.82 27.266 -3.852 1 98.81 13 GLU B C 1
ATOM 2566 O O . GLU B 1 13 ? -8.938 27.188 -4.363 1 98.81 13 GLU B O 1
ATOM 2571 N N . THR B 1 14 ? -7.391 26.438 -2.918 1 98.81 14 THR B N 1
ATOM 2572 C CA . THR B 1 14 ? -8.266 25.391 -2.4 1 98.81 14 THR B CA 1
ATOM 2573 C C . THR B 1 14 ? -9.445 26 -1.645 1 98.81 14 THR B C 1
ATOM 2575 O O . THR B 1 14 ? -10.586 25.562 -1.804 1 98.81 14 THR B O 1
ATOM 2578 N N . LEU B 1 15 ? -9.172 27.031 -0.819 1 98.88 15 LEU B N 1
ATOM 2579 C CA . LEU B 1 15 ? -10.25 27.672 -0.065 1 98.88 15 LEU B CA 1
ATOM 2580 C C . LEU B 1 15 ? -11.25 28.328 -1.003 1 98.88 15 LEU B C 1
ATOM 2582 O O . LEU B 1 15 ? -12.461 28.266 -0.777 1 98.88 15 LEU B O 1
ATOM 2586 N N . GLN B 1 16 ? -10.773 28.938 -2.094 1 98.81 16 GLN B N 1
ATOM 2587 C CA . GLN B 1 16 ? -11.664 29.547 -3.082 1 98.81 16 GLN B CA 1
ATOM 2588 C C . GLN B 1 16 ? -12.523 28.484 -3.768 1 98.81 16 GLN B C 1
ATOM 2590 O O . GLN B 1 16 ? -13.734 28.656 -3.926 1 98.81 16 GLN B O 1
ATOM 2595 N N . TRP B 1 17 ? -11.852 27.453 -4.16 1 98.81 17 TRP B N 1
ATOM 2596 C CA . TRP B 1 17 ? -12.539 26.328 -4.773 1 98.81 17 TRP B CA 1
ATOM 2597 C C . TRP B 1 17 ? -13.609 25.766 -3.84 1 98.81 17 TRP B C 1
ATOM 2599 O O . TRP B 1 17 ? -14.75 25.547 -4.254 1 98.81 17 TRP B O 1
ATOM 2609 N N . ALA B 1 18 ? -13.281 25.578 -2.584 1 98.88 18 ALA B N 1
ATOM 2610 C CA . ALA B 1 18 ? -14.18 25 -1.588 1 98.88 18 ALA B CA 1
ATOM 2611 C C . ALA B 1 18 ? -15.375 25.922 -1.333 1 98.88 18 ALA B C 1
ATOM 2613 O O . ALA B 1 18 ? -16.5 25.453 -1.174 1 98.88 18 ALA B O 1
ATOM 2614 N N . ARG B 1 19 ? -15.125 27.203 -1.264 1 98.69 19 ARG B N 1
ATOM 2615 C CA . ARG B 1 19 ? -16.203 28.156 -1.035 1 98.69 19 ARG B CA 1
ATOM 2616 C C . ARG B 1 19 ? -17.266 28.062 -2.133 1 98.69 19 ARG B C 1
ATOM 2618 O O . ARG B 1 19 ? -18.453 28.141 -1.855 1 98.69 19 ARG B O 1
ATOM 2625 N N . ARG B 1 20 ? -16.859 27.906 -3.365 1 98.5 20 ARG B N 1
ATOM 2626 C CA . ARG B 1 20 ? -17.797 27.766 -4.473 1 98.5 20 ARG B CA 1
ATOM 2627 C C . ARG B 1 20 ? -18.641 26.516 -4.297 1 98.5 20 ARG B C 1
ATOM 2629 O O . ARG B 1 20 ? -19.859 26.531 -4.555 1 98.5 20 ARG B O 1
ATOM 2636 N N . HIS B 1 21 ? -18.016 25.453 -3.816 1 98.5 21 HIS B N 1
ATOM 2637 C CA . HIS B 1 21 ? -18.766 24.234 -3.584 1 98.5 21 HIS B CA 1
ATOM 2638 C C . HIS B 1 21 ? -19.734 24.391 -2.422 1 98.5 21 HIS B C 1
ATOM 2640 O O . HIS B 1 21 ? -20.859 23.875 -2.465 1 98.5 21 HIS B O 1
ATOM 2646 N N . VAL B 1 22 ? -19.328 25.109 -1.401 1 98.5 22 VAL B N 1
ATOM 2647 C CA . VAL B 1 22 ? -20.188 25.344 -0.25 1 98.5 22 VAL B CA 1
ATOM 2648 C C . VAL B 1 22 ? -21.422 26.141 -0.672 1 98.5 22 VAL B C 1
ATOM 2650 O O . VAL B 1 22 ? -22.531 25.875 -0.222 1 98.5 22 VAL B O 1
ATOM 2653 N N . GLU B 1 23 ? -21.234 27.094 -1.546 1 97.75 23 GLU B N 1
ATOM 2654 C CA . GLU B 1 23 ? -22.344 27.875 -2.072 1 97.75 23 GLU B CA 1
ATOM 2655 C C . GLU B 1 23 ? -23.359 26.984 -2.783 1 97.75 23 GLU B C 1
ATOM 2657 O O . GLU B 1 23 ? -24.562 27.141 -2.611 1 97.75 23 GLU B O 1
ATOM 2662 N N . GLU B 1 24 ? -22.859 26.062 -3.541 1 96.69 24 GLU B N 1
ATOM 2663 C CA . GLU B 1 24 ? -23.719 25.109 -4.23 1 96.69 24 GLU B CA 1
ATOM 2664 C C . GLU B 1 24 ? -24.453 24.219 -3.234 1 96.69 24 GLU B C 1
ATOM 2666 O O . GLU B 1 24 ? -25.641 23.953 -3.385 1 96.69 24 GLU B O 1
ATOM 2671 N N . LEU B 1 25 ? -23.766 23.766 -2.215 1 96.62 25 LEU B N 1
ATOM 2672 C CA . LEU B 1 25 ? -24.328 22.875 -1.203 1 96.62 25 LEU B CA 1
ATOM 2673 C C . LEU B 1 25 ? -25.406 23.578 -0.389 1 96.62 25 LEU B C 1
ATOM 2675 O O . LEU B 1 25 ? -26.391 22.953 0.005 1 96.62 25 LEU B O 1
ATOM 2679 N N . GLU B 1 26 ? -25.172 24.844 -0.158 1 94.31 26 GLU B N 1
ATOM 2680 C CA . GLU B 1 26 ? -26.109 25.641 0.606 1 94.31 26 GLU B CA 1
ATOM 2681 C C . GLU B 1 26 ? -27.469 25.703 -0.085 1 94.31 26 GLU B C 1
ATOM 2683 O O . GLU B 1 26 ? -28.5 25.781 0.577 1 94.31 26 GLU B O 1
ATOM 2688 N N . ARG B 1 27 ? -27.453 25.578 -1.389 1 92.69 27 ARG B N 1
ATOM 2689 C CA . ARG B 1 27 ? -28.688 25.562 -2.146 1 92.69 27 ARG B CA 1
ATOM 2690 C C . ARG B 1 27 ? -29.531 24.328 -1.805 1 92.69 27 ARG B C 1
ATOM 2692 O O . ARG B 1 27 ? -30.75 24.344 -1.931 1 92.69 27 ARG B O 1
ATOM 2699 N N . PHE B 1 28 ? -28.906 23.312 -1.334 1 90.5 28 PHE B N 1
ATOM 2700 C CA . PHE B 1 28 ? -29.594 22.078 -0.951 1 90.5 28 PHE B CA 1
ATOM 2701 C C . PHE B 1 28 ? -29.75 22 0.563 1 90.5 28 PHE B C 1
ATOM 2703 O O . PHE B 1 28 ? -30.172 20.969 1.095 1 90.5 28 PHE B O 1
ATOM 2710 N N . GLY B 1 29 ? -29.312 23.047 1.25 1 92.75 29 GLY B N 1
ATOM 2711 C CA . GLY B 1 29 ? -29.453 23.109 2.697 1 92.75 29 GLY B CA 1
ATOM 2712 C C . GLY B 1 29 ? -28.391 22.312 3.43 1 92.75 29 GLY B C 1
ATOM 2713 O O . GLY B 1 29 ? -28.609 21.859 4.559 1 92.75 29 GLY B O 1
ATOM 2714 N N . VAL B 1 30 ? -27.281 22.078 2.738 1 95.62 30 VAL B N 1
ATOM 2715 C CA . VAL B 1 30 ? -26.219 21.281 3.34 1 95.62 30 VAL B CA 1
ATOM 2716 C C . VAL B 1 30 ? -25.031 22.172 3.688 1 95.62 30 VAL B C 1
ATOM 2718 O O . VAL B 1 30 ? -24.609 23.016 2.877 1 95.62 30 VAL B O 1
ATOM 2721 N N . THR B 1 31 ? -24.562 22.094 4.895 1 97.75 31 THR B N 1
ATOM 2722 C CA . THR B 1 31 ? -23.375 22.781 5.363 1 97.75 31 THR B CA 1
ATOM 2723 C C . THR B 1 31 ? -22.281 21.781 5.738 1 97.75 31 THR B C 1
ATOM 2725 O O . THR B 1 31 ? -22.516 20.875 6.543 1 97.75 31 THR B O 1
ATOM 2728 N N . PRO B 1 32 ? -21.109 21.875 5.098 1 98.75 32 PRO B N 1
ATOM 2729 C CA . PRO B 1 32 ? -20.016 21.031 5.578 1 98.75 32 PRO B CA 1
ATOM 2730 C C . PRO B 1 32 ? -19.766 21.188 7.074 1 98.75 32 PRO B C 1
ATOM 2732 O O . PRO B 1 32 ? -19.641 22.312 7.562 1 98.75 32 PRO B O 1
ATOM 2735 N N . LYS B 1 33 ? -19.719 20.141 7.785 1 98.88 33 LYS B N 1
ATOM 2736 C CA . LYS B 1 33 ? -19.5 20.172 9.227 1 98.88 33 LYS B CA 1
ATOM 2737 C C . LYS B 1 33 ? -18.422 19.172 9.648 1 98.88 33 LYS B C 1
ATOM 2739 O O . LYS B 1 33 ? -18.578 17.969 9.422 1 98.88 33 LYS B O 1
ATOM 2744 N N . LEU B 1 34 ? -17.391 19.703 10.258 1 98.94 34 LEU B N 1
ATOM 2745 C CA . LEU B 1 34 ? -16.25 18.922 10.711 1 98.94 34 LEU B CA 1
ATOM 2746 C C . LEU B 1 34 ? -16.312 18.672 12.219 1 98.94 34 LEU B C 1
ATOM 2748 O O . LEU B 1 34 ? -16.391 19.625 13 1 98.94 34 LEU B O 1
ATOM 2752 N N . ALA B 1 35 ? -16.375 17.422 12.602 1 98.94 35 ALA B N 1
ATOM 2753 C CA . ALA B 1 35 ? -16.188 17.047 14 1 98.94 35 ALA B CA 1
ATOM 2754 C C . ALA B 1 35 ? -14.758 16.609 14.266 1 98.94 35 ALA B C 1
ATOM 2756 O O . ALA B 1 35 ? -14.219 15.758 13.555 1 98.94 35 ALA B O 1
ATOM 2757 N N . VAL B 1 36 ? -14.133 17.203 15.266 1 98.81 36 VAL B N 1
ATOM 2758 C CA . VAL B 1 36 ? -12.742 16.906 15.602 1 98.81 36 VAL B CA 1
ATOM 2759 C C . VAL B 1 36 ? -12.672 16.234 16.969 1 98.81 36 VAL B C 1
ATOM 2761 O O . VAL B 1 36 ? -13.242 16.75 17.938 1 98.81 36 VAL B O 1
ATOM 2764 N N . LEU B 1 37 ? -12.016 15.117 17.047 1 98.5 37 LEU B N 1
ATOM 2765 C CA . LEU B 1 37 ? -11.797 14.43 18.312 1 98.5 37 LEU B CA 1
ATOM 2766 C C . LEU B 1 37 ? -10.367 14.633 18.797 1 98.5 37 LEU B C 1
ATOM 2768 O O . LEU B 1 37 ? -9.414 14.281 18.109 1 98.5 37 LEU B O 1
ATOM 2772 N N . LEU B 1 38 ? -10.211 15.172 20.016 1 97.5 38 LEU B N 1
ATOM 2773 C CA . LEU B 1 38 ? -8.938 15.297 20.703 1 97.5 38 LEU B CA 1
ATOM 2774 C C . LEU B 1 38 ? -8.859 14.32 21.875 1 97.5 38 LEU B C 1
ATOM 2776 O O . LEU B 1 38 ? -9.625 14.438 22.844 1 97.5 38 LEU B O 1
ATOM 2780 N N . LEU B 1 39 ? -7.863 13.414 21.766 1 97.06 39 LEU B N 1
ATOM 2781 C CA . LEU B 1 39 ? -7.812 12.367 22.766 1 97.06 39 LEU B CA 1
ATOM 2782 C C . LEU B 1 39 ? -6.543 12.469 23.609 1 97.06 39 LEU B C 1
ATOM 2784 O O . LEU B 1 39 ? -6.445 11.867 24.672 1 97.06 39 LEU B O 1
ATOM 2788 N N . ASN B 1 40 ? -5.539 13.164 23.109 1 93.94 40 ASN B N 1
ATOM 2789 C CA . ASN B 1 40 ? -4.242 13.188 23.766 1 93.94 40 ASN B CA 1
ATOM 2790 C C . ASN B 1 40 ? -4.281 14.016 25.047 1 93.94 40 ASN B C 1
ATOM 2792 O O . ASN B 1 40 ? -4.816 15.125 25.062 1 93.94 40 ASN B O 1
ATOM 2796 N N . ASP B 1 41 ? -3.656 13.461 26.172 1 90.12 41 ASP B N 1
ATOM 2797 C CA . ASP B 1 41 ? -3.74 14.172 27.453 1 90.12 41 ASP B CA 1
ATOM 2798 C C . ASP B 1 41 ? -2.365 14.656 27.906 1 90.12 41 ASP B C 1
ATOM 2800 O O . ASP B 1 41 ? -2.223 15.203 29 1 90.12 41 ASP B O 1
ATOM 2804 N N . ASP B 1 42 ? -1.293 14.367 27.109 1 90.06 42 ASP B N 1
ATOM 2805 C CA . ASP B 1 42 ? -0.024 15.047 27.359 1 90.06 42 ASP B CA 1
ATOM 2806 C C . ASP B 1 42 ? -0.152 16.547 27.141 1 90.06 42 ASP B C 1
ATOM 2808 O O . ASP B 1 42 ? -0.587 17 26.078 1 90.06 42 ASP B O 1
ATOM 2812 N N . PRO B 1 43 ? 0.143 17.297 28.141 1 88.69 43 PRO B N 1
ATOM 2813 C CA . PRO B 1 43 ? -0.122 18.734 28.062 1 88.69 43 PRO B CA 1
ATOM 2814 C C . PRO B 1 43 ? 0.567 19.406 26.875 1 88.69 43 PRO B C 1
ATOM 2816 O O . PRO B 1 43 ? -0.004 20.297 26.25 1 88.69 43 PRO B O 1
ATOM 2819 N N . VAL B 1 44 ? 1.732 18.969 26.594 1 87.12 44 VAL B N 1
ATOM 2820 C CA . VAL B 1 44 ? 2.486 19.562 25.5 1 87.12 44 VAL B CA 1
ATOM 2821 C C . VAL B 1 44 ? 1.872 19.156 24.156 1 87.12 44 VAL B C 1
ATOM 2823 O O . VAL B 1 44 ? 1.633 20 23.297 1 87.12 44 VAL B O 1
ATOM 2826 N N . GLU B 1 45 ? 1.568 17.875 24 1 90.12 45 GLU B N 1
ATOM 2827 C CA . GLU B 1 45 ? 0.96 17.375 22.781 1 90.12 45 GLU B CA 1
ATOM 2828 C C . GLU B 1 45 ? -0.434 17.953 22.562 1 90.12 45 GLU B C 1
ATOM 2830 O O . GLU B 1 45 ? -0.818 18.281 21.438 1 90.12 45 GLU B O 1
ATOM 2835 N N . LEU B 1 46 ? -1.126 18.062 23.672 1 92.56 46 LEU B N 1
ATOM 2836 C CA . LEU B 1 46 ? -2.48 18.609 23.594 1 92.56 46 LEU B CA 1
ATOM 2837 C C . LEU B 1 46 ? -2.461 20.047 23.109 1 92.56 46 LEU B C 1
ATOM 2839 O O . LEU B 1 46 ? -3.266 20.438 22.25 1 92.56 46 LEU B O 1
ATOM 2843 N N . GLU B 1 47 ? -1.588 20.828 23.625 1 92 47 GLU B N 1
ATOM 2844 C CA . GLU B 1 47 ? -1.482 22.219 23.203 1 92 47 GLU B CA 1
ATOM 2845 C C . GLU B 1 47 ? -1.131 22.328 21.719 1 92 47 GLU B C 1
ATOM 2847 O O . GLU B 1 47 ? -1.684 23.156 21 1 92 47 GLU B O 1
ATOM 2852 N N . THR B 1 48 ? -0.225 21.484 21.297 1 91.19 48 THR B N 1
ATOM 2853 C CA . THR B 1 48 ? 0.168 21.438 19.891 1 91.19 48 THR B CA 1
ATOM 2854 C C . THR B 1 48 ? -1.014 21.047 19.016 1 91.19 48 THR B C 1
ATOM 2856 O O . THR B 1 48 ? -1.259 21.656 17.984 1 91.19 48 THR B O 1
ATOM 2859 N N . GLN B 1 49 ? -1.775 20.062 19.422 1 94.31 49 GLN B N 1
ATOM 2860 C CA . GLN B 1 49 ? -2.938 19.609 18.672 1 94.31 49 GLN B CA 1
ATOM 2861 C C . GLN B 1 49 ? -4.008 20.703 18.594 1 94.31 49 GLN B C 1
ATOM 2863 O O . GLN B 1 49 ? -4.625 20.906 17.547 1 94.31 49 GLN B O 1
ATOM 2868 N N . ARG B 1 50 ? -4.211 21.391 19.703 1 94.94 50 ARG B N 1
ATOM 2869 C CA . ARG B 1 50 ? -5.18 22.484 19.734 1 94.94 50 ARG B CA 1
ATOM 2870 C C . ARG B 1 50 ? -4.82 23.562 18.719 1 94.94 50 ARG B C 1
ATOM 2872 O O . ARG B 1 50 ? -5.695 24.109 18.047 1 94.94 50 ARG B O 1
ATOM 2879 N N . ARG B 1 51 ? -3.6 23.812 18.656 1 92.81 51 ARG B N 1
ATOM 2880 C CA . ARG B 1 51 ? -3.146 24.828 17.703 1 92.81 51 ARG B CA 1
ATOM 2881 C C . ARG B 1 51 ? -3.432 24.406 16.266 1 92.81 51 ARG B C 1
ATOM 2883 O O . ARG B 1 51 ? -3.992 25.172 15.484 1 92.81 51 ARG B O 1
ATOM 2890 N N . TYR B 1 52 ? -3.037 23.172 15.938 1 94.31 52 TYR B N 1
ATOM 2891 C CA . TYR B 1 52 ? -3.266 22.672 14.594 1 94.31 52 TYR B CA 1
ATOM 2892 C C . TYR B 1 52 ? -4.758 22.609 14.273 1 94.31 52 TYR B C 1
ATOM 2894 O O . TYR B 1 52 ? -5.18 23 13.18 1 94.31 52 TYR B O 1
ATOM 2902 N N . VAL B 1 53 ? -5.52 22.172 15.195 1 97.69 53 VAL B N 1
ATOM 2903 C CA . VAL B 1 53 ? -6.961 22.047 15.016 1 97.69 53 VAL B CA 1
ATOM 2904 C C . VAL B 1 53 ? -7.59 23.422 14.844 1 97.69 53 VAL B C 1
ATOM 2906 O O . VAL B 1 53 ? -8.523 23.594 14.062 1 97.69 53 VAL B O 1
ATOM 2909 N N . SER B 1 54 ? -7.074 24.375 15.617 1 97.88 54 SER B N 1
ATOM 2910 C CA . SER B 1 54 ? -7.598 25.734 15.5 1 97.88 54 SER B CA 1
ATOM 2911 C C . SER B 1 54 ? -7.391 26.297 14.102 1 97.88 54 SER B C 1
ATOM 2913 O O . SER B 1 54 ? -8.258 26.984 13.57 1 97.88 54 SER B O 1
ATOM 2915 N N . LEU B 1 55 ? -6.289 26.031 13.5 1 98 55 LEU B N 1
ATOM 2916 C CA . LEU B 1 55 ? -6.008 26.469 12.133 1 98 55 LEU B CA 1
ATOM 2917 C C . LEU B 1 55 ? -6.918 25.766 11.133 1 98 55 LEU B C 1
ATOM 2919 O O . LEU B 1 55 ? -7.441 26.391 10.211 1 98 55 LEU B O 1
ATOM 2923 N N . LYS B 1 56 ? -7.129 24.484 11.32 1 98.69 56 LYS B N 1
ATOM 2924 C CA . LYS B 1 56 ? -8.055 23.734 10.477 1 98.69 56 LYS B CA 1
ATOM 2925 C C . LYS B 1 56 ? -9.469 24.266 10.594 1 98.69 56 LYS B C 1
ATOM 2927 O O . LYS B 1 56 ? -10.172 24.422 9.586 1 98.69 56 LYS B O 1
ATOM 2932 N N . ALA B 1 57 ? -9.828 24.594 11.836 1 98.81 57 ALA B N 1
ATOM 2933 C CA . ALA B 1 57 ? -11.156 25.141 12.094 1 98.81 57 ALA B CA 1
ATOM 2934 C C . ALA B 1 57 ? -11.336 26.484 11.406 1 98.81 57 ALA B C 1
ATOM 2936 O O . ALA B 1 57 ? -12.391 26.766 10.828 1 98.81 57 ALA B O 1
ATOM 2937 N N . LYS B 1 58 ? -10.336 27.25 11.523 1 98.81 58 LYS B N 1
ATOM 2938 C CA . LYS B 1 58 ? -10.375 28.562 10.867 1 98.81 58 LYS B CA 1
ATOM 2939 C C . LYS B 1 58 ? -10.594 28.406 9.367 1 98.81 58 LYS B C 1
ATOM 2941 O O . LYS B 1 58 ? -11.406 29.141 8.781 1 98.81 58 LYS B O 1
ATOM 2946 N N . ASP B 1 59 ? -9.906 27.5 8.703 1 98.88 59 ASP B N 1
ATOM 2947 C CA . ASP B 1 59 ? -10.062 27.25 7.277 1 98.88 59 ASP B CA 1
ATOM 2948 C C . ASP B 1 59 ? -11.492 26.828 6.941 1 98.88 59 ASP B C 1
ATOM 2950 O O . ASP B 1 59 ? -12.102 27.359 6.008 1 98.88 59 ASP B O 1
ATOM 2954 N N . VAL B 1 60 ? -12.031 25.891 7.699 1 98.94 60 VAL B N 1
ATOM 2955 C CA . VAL B 1 60 ? -13.375 25.359 7.449 1 98.94 60 VAL B CA 1
ATOM 2956 C C . VAL B 1 60 ? -14.406 26.484 7.59 1 98.94 60 VAL B C 1
ATOM 2958 O O . VAL B 1 60 ? -15.289 26.625 6.742 1 98.94 60 VAL B O 1
ATOM 2961 N N . ARG B 1 61 ? -14.266 27.344 8.609 1 98.81 61 ARG B N 1
ATOM 2962 C CA . ARG B 1 61 ? -15.203 28.438 8.836 1 98.81 61 ARG B CA 1
ATOM 2963 C C . ARG B 1 61 ? -15.086 29.484 7.738 1 98.81 61 ARG B C 1
ATOM 2965 O O . ARG B 1 61 ? -16.094 30.078 7.328 1 98.81 61 ARG B O 1
ATOM 2972 N N . SER B 1 62 ? -13.93 29.641 7.273 1 98.81 62 SER B N 1
ATOM 2973 C CA . SER B 1 62 ? -13.703 30.641 6.246 1 98.81 62 SER B CA 1
ATOM 2974 C C . SER B 1 62 ? -14.438 30.297 4.957 1 98.81 62 SER B C 1
ATOM 2976 O O . SER B 1 62 ? -14.75 31.188 4.16 1 98.81 62 SER B O 1
ATOM 2978 N N . ILE B 1 63 ? -14.719 29.062 4.715 1 98.75 63 ILE B N 1
ATOM 2979 C CA . ILE B 1 63 ? -15.398 28.672 3.484 1 98.75 63 ILE B CA 1
ATOM 2980 C C . ILE B 1 63 ? -16.891 28.516 3.744 1 98.75 63 ILE B C 1
ATOM 2982 O O . ILE B 1 63 ? -17.641 28.125 2.85 1 98.75 63 ILE B O 1
ATOM 2986 N N . GLY B 1 64 ? -17.328 28.766 5.008 1 98.62 64 GLY B N 1
ATOM 2987 C CA . GLY B 1 64 ? -18.734 28.703 5.34 1 98.62 64 GLY B CA 1
ATOM 2988 C C . GLY B 1 64 ? -19.141 27.406 6.023 1 98.62 64 GLY B C 1
ATOM 2989 O O . GLY B 1 64 ? -20.328 27.109 6.16 1 98.62 64 GLY B O 1
ATOM 2990 N N . GLY B 1 65 ? -18.141 26.625 6.457 1 98.81 65 GLY B N 1
ATOM 2991 C CA . GLY B 1 65 ? -18.438 25.391 7.164 1 98.81 65 GLY B CA 1
ATOM 2992 C C . GLY B 1 65 ? -18.516 25.578 8.672 1 98.81 65 GLY B C 1
ATOM 2993 O O . GLY B 1 65 ? -18.328 26.688 9.18 1 98.81 65 GLY B O 1
ATOM 2994 N N . GLU B 1 66 ? -18.859 24.484 9.328 1 98.81 66 GLU B N 1
ATOM 2995 C CA . GLU B 1 66 ? -18.953 24.453 10.781 1 98.81 66 GLU B CA 1
ATOM 2996 C C . GLU B 1 66 ? -17.938 23.469 11.367 1 98.81 66 GLU B C 1
ATOM 2998 O O . GLU B 1 66 ? -17.516 22.531 10.695 1 98.81 66 GLU B O 1
ATOM 3003 N N . VAL B 1 67 ? -17.562 23.766 12.578 1 98.88 67 VAL B N 1
ATOM 3004 C CA . VAL B 1 67 ? -16.609 22.875 13.258 1 98.88 67 VAL B CA 1
ATOM 3005 C C . VAL B 1 67 ? -17.078 22.641 14.695 1 98.88 67 VAL B C 1
ATOM 3007 O O . VAL B 1 67 ? -17.516 23.562 15.375 1 98.88 67 VAL B O 1
ATOM 3010 N N . GLU B 1 68 ? -17.047 21.438 15.109 1 98.69 68 GLU B N 1
ATOM 3011 C CA . GLU B 1 68 ? -17.25 21.047 16.5 1 98.69 68 GLU B CA 1
ATOM 3012 C C . GLU B 1 68 ? -16.062 20.25 17.031 1 98.69 68 GLU B C 1
ATOM 3014 O O . GLU B 1 68 ? -15.625 19.297 16.406 1 98.69 68 GLU B O 1
ATOM 3019 N N . ILE B 1 69 ? -15.539 20.672 18.156 1 98.31 69 ILE B N 1
ATOM 3020 C CA . ILE B 1 69 ? -14.367 20.031 18.75 1 98.31 69 ILE B CA 1
ATOM 3021 C C . ILE B 1 69 ? -14.773 19.281 20 1 98.31 69 ILE B C 1
ATOM 3023 O O . ILE B 1 69 ? -15.414 19.844 20.906 1 98.31 69 ILE B O 1
ATOM 3027 N N . TYR B 1 70 ? -14.438 18 20.047 1 98 70 TYR B N 1
ATOM 3028 C CA . TYR B 1 70 ? -14.695 17.141 21.203 1 98 70 TYR B CA 1
ATOM 3029 C C . TYR B 1 70 ? -13.398 16.828 21.938 1 98 70 TYR B C 1
ATOM 3031 O O . TYR B 1 70 ? -12.547 16.094 21.438 1 98 70 TYR B O 1
ATOM 3039 N N . GLU B 1 71 ? -13.266 17.328 23.141 1 95.75 71 GLU B N 1
ATOM 3040 C CA . GLU B 1 71 ? -12.078 17.125 23.953 1 95.75 71 GLU B CA 1
ATOM 3041 C C . GLU B 1 71 ? -12.234 15.898 24.859 1 95.75 71 GLU B C 1
ATOM 3043 O O . GLU B 1 71 ? -12.508 16.031 26.047 1 95.75 71 GLU B O 1
ATOM 3048 N N . LEU B 1 72 ? -11.867 14.797 24.422 1 94.75 72 LEU B N 1
ATOM 3049 C CA . LEU B 1 72 ? -12.086 13.531 25.109 1 94.75 72 LEU B CA 1
ATOM 3050 C C . LEU B 1 72 ? -10.945 13.234 26.078 1 94.75 72 LEU B C 1
ATOM 3052 O O . LEU B 1 72 ? -11.031 12.312 26.891 1 94.75 72 LEU B O 1
ATOM 3056 N N . TYR B 1 73 ? -9.883 14.047 26.016 1 87.5 73 TYR B N 1
ATOM 3057 C CA . TYR B 1 73 ? -8.789 13.867 26.969 1 87.5 73 TYR B CA 1
ATOM 3058 C C . TYR B 1 73 ? -9.289 14.047 28.391 1 87.5 73 TYR B C 1
ATOM 3060 O O . TYR B 1 73 ? -8.625 13.625 29.344 1 87.5 73 TYR B O 1
ATOM 3068 N N . LYS B 1 74 ? -10.477 14.609 28.531 1 87.94 74 LYS B N 1
ATOM 3069 C CA . LYS B 1 74 ? -11.062 14.852 29.859 1 87.94 74 LYS B CA 1
ATOM 3070 C C . LYS B 1 74 ? -11.617 13.562 30.453 1 87.94 74 LYS B C 1
ATOM 3072 O O . LYS B 1 74 ? -11.82 13.469 31.672 1 87.94 74 LYS B O 1
ATOM 3077 N N . GLU B 1 75 ? -11.906 12.578 29.594 1 91.88 75 GLU B N 1
ATOM 3078 C CA . GLU B 1 75 ? -12.312 11.258 30.062 1 91.88 75 GLU B CA 1
ATOM 3079 C C . GLU B 1 75 ? -11.148 10.508 30.688 1 91.88 75 GLU B C 1
ATOM 3081 O O . GLU B 1 75 ? -10.016 10.594 30.203 1 91.88 75 GLU B O 1
ATOM 3086 N N . PRO B 1 76 ? -11.445 9.758 31.766 1 93.75 76 PRO B N 1
ATOM 3087 C CA . PRO B 1 76 ? -10.375 8.938 32.312 1 93.75 76 PRO B CA 1
ATOM 3088 C C . PRO B 1 76 ? -9.781 7.961 31.312 1 93.75 76 PRO B C 1
ATOM 3090 O O . PRO B 1 76 ? -10.508 7.441 30.453 1 93.75 76 PRO B O 1
ATOM 3093 N N . PRO B 1 77 ? -8.461 7.711 31.391 1 92.62 77 PRO B N 1
ATOM 3094 C CA . PRO B 1 77 ? -7.754 6.859 30.422 1 92.62 77 PRO B CA 1
ATOM 3095 C C . PRO B 1 77 ? -8.445 5.516 30.219 1 92.62 77 PRO B C 1
ATOM 3097 O O . PRO B 1 77 ? -8.539 5.039 29.078 1 92.62 77 PRO B O 1
ATOM 3100 N N . GLU B 1 78 ? -8.977 4.941 31.281 1 93.88 78 GLU B N 1
ATOM 3101 C CA . GLU B 1 78 ? -9.547 3.596 31.219 1 93.88 78 GLU B CA 1
ATOM 3102 C C . GLU B 1 78 ? -10.859 3.59 30.453 1 93.88 78 GLU B C 1
ATOM 3104 O O . GLU B 1 78 ? -11.344 2.531 30.031 1 93.88 78 GLU B O 1
ATOM 3109 N N . ARG B 1 79 ? -11.477 4.781 30.281 1 95.56 79 ARG B N 1
ATOM 3110 C CA . ARG B 1 79 ? -12.773 4.883 29.625 1 95.56 79 ARG B CA 1
ATOM 3111 C C . ARG B 1 79 ? -12.664 5.645 28.312 1 95.56 79 ARG B C 1
ATOM 3113 O O . ARG B 1 79 ? -13.641 5.75 27.562 1 95.56 79 ARG B O 1
ATOM 3120 N N . ARG B 1 80 ? -11.57 6.199 28.078 1 96.25 80 ARG B N 1
ATOM 3121 C CA . ARG B 1 80 ? -11.406 7.164 26.984 1 96.25 80 ARG B CA 1
ATOM 3122 C C . ARG B 1 80 ? -11.641 6.504 25.625 1 96.25 80 ARG B C 1
ATOM 3124 O O . ARG B 1 80 ? -12.305 7.074 24.766 1 96.25 80 ARG B O 1
ATOM 3131 N N . GLU B 1 81 ? -11.094 5.281 25.391 1 97.06 81 GLU B N 1
ATOM 3132 C CA . GLU B 1 81 ? -11.289 4.574 24.125 1 97.06 81 GLU B CA 1
ATOM 3133 C C . GLU B 1 81 ? -12.766 4.273 23.891 1 97.06 81 GLU B C 1
ATOM 3135 O O . GLU B 1 81 ? -13.289 4.492 22.797 1 97.06 81 GLU B O 1
ATOM 3140 N N . ALA B 1 82 ? -13.398 3.762 24.938 1 97.56 82 ALA B N 1
ATOM 3141 C CA . ALA B 1 82 ? -14.82 3.453 24.828 1 97.56 82 ALA B CA 1
ATOM 3142 C C . ALA B 1 82 ? -15.633 4.711 24.547 1 97.56 82 ALA B C 1
ATOM 3144 O O . ALA B 1 82 ? -16.578 4.676 23.75 1 97.56 82 ALA B O 1
ATOM 3145 N N . ALA B 1 83 ? -15.352 5.805 25.219 1 97.88 83 ALA B N 1
ATOM 3146 C CA . ALA B 1 83 ? -16.016 7.082 24.984 1 97.88 83 ALA B CA 1
ATOM 3147 C C . ALA B 1 83 ? -15.812 7.543 23.547 1 97.88 83 ALA B C 1
ATOM 3149 O O . ALA B 1 83 ? -16.75 8.031 22.906 1 97.88 83 ALA B O 1
ATOM 3150 N N . ALA B 1 84 ? -14.617 7.379 23.047 1 98.44 84 ALA B N 1
ATOM 3151 C CA . ALA B 1 84 ? -14.305 7.758 21.672 1 98.44 84 ALA B CA 1
ATOM 3152 C C . ALA B 1 84 ? -15.117 6.93 20.688 1 98.44 84 ALA B C 1
ATOM 3154 O O . ALA B 1 84 ? -15.672 7.465 19.719 1 98.44 84 ALA B O 1
ATOM 3155 N N . LEU B 1 85 ? -15.156 5.621 20.906 1 98.56 85 LEU B N 1
ATOM 3156 C CA . LEU B 1 85 ? -15.883 4.723 20.031 1 98.56 85 LEU B CA 1
ATOM 3157 C C . LEU B 1 85 ? -17.375 5.062 20 1 98.56 85 LEU B C 1
ATOM 3159 O O . LEU B 1 85 ? -17.984 5.062 18.938 1 98.56 85 LEU B O 1
ATOM 3163 N N . ARG B 1 86 ? -17.938 5.398 21.172 1 98.31 86 ARG B N 1
ATOM 3164 C CA . ARG B 1 86 ? -19.344 5.805 21.25 1 98.31 86 ARG B CA 1
ATOM 3165 C C . ARG B 1 86 ? -19.578 7.102 20.469 1 98.31 86 ARG B C 1
ATOM 3167 O O . ARG B 1 86 ? -20.562 7.23 19.75 1 98.31 86 ARG B O 1
ATOM 3174 N N . LEU B 1 87 ? -18.688 8.008 20.656 1 98.62 87 LEU B N 1
ATOM 3175 C CA . LEU B 1 87 ? -18.812 9.281 19.953 1 98.62 87 LEU B CA 1
ATOM 3176 C C . LEU B 1 87 ? -18.703 9.078 18.453 1 98.62 87 LEU B C 1
ATOM 3178 O O . LEU B 1 87 ? -19.469 9.656 17.688 1 98.62 87 LEU B O 1
ATOM 3182 N N . ILE B 1 88 ? -17.734 8.273 18 1 98.81 88 ILE B N 1
ATOM 3183 C CA . ILE B 1 88 ? -17.547 7.988 16.578 1 98.81 88 ILE B CA 1
ATOM 3184 C C . ILE B 1 88 ? -18.828 7.391 15.992 1 98.81 88 ILE B C 1
ATOM 3186 O O . ILE B 1 88 ? -19.266 7.789 14.922 1 98.81 88 ILE B O 1
ATOM 3190 N N . GLU B 1 89 ? -19.375 6.496 16.75 1 98.69 89 GLU B N 1
ATOM 3191 C CA . GLU B 1 89 ? -20.625 5.887 16.297 1 98.69 89 GLU B CA 1
ATOM 3192 C C . GLU B 1 89 ? -21.719 6.934 16.125 1 98.69 89 GLU B C 1
ATOM 3194 O O . GLU B 1 89 ? -22.453 6.93 15.141 1 98.69 89 GLU B O 1
ATOM 3199 N N . ARG B 1 90 ? -21.844 7.789 17.109 1 98.69 90 ARG B N 1
ATOM 3200 C CA . ARG B 1 90 ? -22.828 8.867 17.031 1 98.69 90 ARG B CA 1
ATOM 3201 C C . ARG B 1 90 ? -22.562 9.766 15.828 1 98.69 90 ARG B C 1
ATOM 3203 O O . ARG B 1 90 ? -23.484 10.109 15.094 1 98.69 90 ARG B O 1
ATOM 3210 N N . LEU B 1 91 ? -21.359 10.102 15.586 1 98.81 91 LEU B N 1
ATOM 3211 C CA . LEU B 1 91 ? -20.984 11 14.5 1 98.81 91 LEU B CA 1
ATOM 3212 C C . LEU B 1 91 ? -21.172 10.328 13.141 1 98.81 91 LEU B C 1
ATOM 3214 O O . LEU B 1 91 ? -21.578 10.977 12.18 1 98.81 91 LEU B O 1
ATOM 3218 N N . ASN B 1 92 ? -20.875 9.055 13.078 1 98.62 92 ASN B N 1
ATOM 3219 C CA . ASN B 1 92 ? -21.125 8.289 11.867 1 98.62 92 ASN B CA 1
ATOM 3220 C C . ASN B 1 92 ? -22.578 8.406 11.422 1 98.62 92 ASN B C 1
ATOM 3222 O O . ASN B 1 92 ? -22.859 8.461 10.219 1 98.62 92 ASN B O 1
ATOM 3226 N N . ASN B 1 93 ? -23.422 8.5 12.367 1 97.5 93 ASN B N 1
ATOM 3227 C CA . ASN B 1 93 ? -24.859 8.422 12.078 1 97.5 93 ASN B CA 1
ATOM 3228 C C . ASN B 1 93 ? -25.5 9.797 12.055 1 97.5 93 ASN B C 1
ATOM 3230 O O . ASN B 1 93 ? -26.688 9.93 11.742 1 97.5 93 ASN B O 1
ATOM 3234 N N . ALA B 1 94 ? -24.797 10.797 12.391 1 97.44 94 ALA B N 1
ATOM 3235 C CA . ALA B 1 94 ? -25.328 12.156 12.375 1 97.44 94 ALA B CA 1
ATOM 3236 C C . ALA B 1 94 ? -25.375 12.719 10.961 1 97.44 94 ALA B C 1
ATOM 3238 O O . ALA B 1 94 ? -24.328 12.898 10.32 1 97.44 94 ALA B O 1
ATOM 3239 N N . ASP B 1 95 ? -26.484 13.156 10.5 1 93.94 95 ASP B N 1
ATOM 3240 C CA . ASP B 1 95 ? -26.656 13.602 9.117 1 93.94 95 ASP B CA 1
ATOM 3241 C C . ASP B 1 95 ? -26.062 14.992 8.906 1 93.94 95 ASP B C 1
ATOM 3243 O O . ASP B 1 95 ? -25.75 15.375 7.777 1 93.94 95 ASP B O 1
ATOM 3247 N N . ASP B 1 96 ? -25.922 15.672 10.016 1 95.88 96 ASP B N 1
ATOM 3248 C CA . ASP B 1 96 ? -25.438 17.047 9.867 1 95.88 96 ASP B CA 1
ATOM 3249 C C . ASP B 1 96 ? -23.922 17.109 9.984 1 95.88 96 ASP B C 1
ATOM 3251 O O . ASP B 1 96 ? -23.312 18.1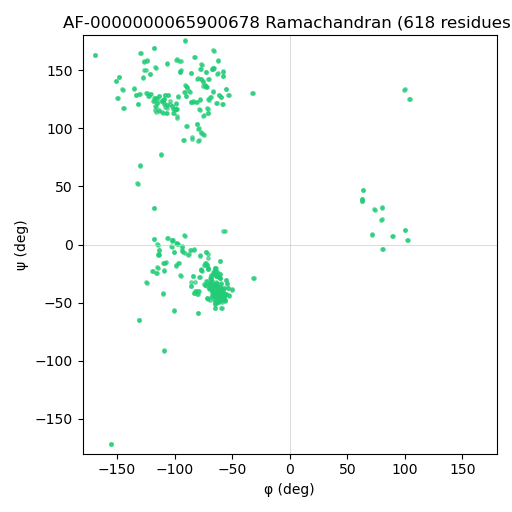56 9.797 1 95.88 96 ASP B O 1
ATOM 3255 N N . VAL B 1 97 ? -23.297 15.953 10.336 1 98.5 97 VAL B N 1
ATOM 3256 C CA . VAL B 1 97 ? -21.844 15.859 10.383 1 98.5 97 VAL B CA 1
ATOM 3257 C C . VAL B 1 97 ? -21.328 15.211 9.102 1 98.5 97 VAL B C 1
ATOM 3259 O O . VAL B 1 97 ? -21.672 14.07 8.789 1 98.5 97 VAL B O 1
ATOM 3262 N N . THR B 1 98 ? -20.469 15.953 8.383 1 98.69 98 THR B N 1
ATOM 3263 C CA . THR B 1 98 ? -20.094 15.453 7.066 1 98.69 98 THR B CA 1
ATOM 3264 C C . THR B 1 98 ? -18.609 15.078 7.039 1 98.69 98 THR B C 1
ATOM 3266 O O . THR B 1 98 ? -18.125 14.508 6.059 1 98.69 98 THR B O 1
ATOM 3269 N N . GLY B 1 99 ? -17.875 15.367 8.023 1 98.88 99 GLY B N 1
ATOM 3270 C CA . GLY B 1 99 ? -16.484 14.977 8.172 1 98.88 99 GLY B CA 1
ATOM 3271 C C . GLY B 1 99 ? -16.062 14.758 9.617 1 98.88 99 GLY B C 1
ATOM 3272 O O . GLY B 1 99 ? -16.547 15.461 10.516 1 98.88 99 GLY B O 1
ATOM 3273 N N . VAL B 1 100 ? -15.219 13.828 9.852 1 98.94 100 VAL B N 1
ATOM 3274 C CA . VAL B 1 100 ? -14.711 13.531 11.188 1 98.94 100 VAL B CA 1
ATOM 3275 C C . VAL B 1 100 ? -13.188 13.43 11.141 1 98.94 100 VAL B C 1
ATOM 3277 O O . VAL B 1 100 ? -12.625 12.766 10.266 1 98.94 100 VAL B O 1
ATOM 3280 N N . LEU B 1 101 ? -12.539 14.125 12.016 1 98.81 101 LEU B N 1
ATOM 3281 C CA . LEU B 1 101 ? -11.086 14.094 12.188 1 98.81 101 LEU B CA 1
ATOM 3282 C C . LEU B 1 101 ? -10.719 13.562 13.57 1 98.81 101 LEU B C 1
ATOM 3284 O O . LEU B 1 101 ? -11.086 14.148 14.586 1 98.81 101 LEU B O 1
ATOM 3288 N N . ILE B 1 102 ? -10.07 12.438 13.602 1 98.44 102 ILE B N 1
ATOM 3289 C CA . ILE B 1 102 ? -9.406 11.977 14.82 1 98.44 102 ILE B CA 1
ATOM 3290 C C . ILE B 1 102 ? -7.973 12.5 14.852 1 98.44 102 ILE B C 1
ATOM 3292 O O . ILE B 1 102 ? -7.098 11.984 14.156 1 98.44 102 ILE B O 1
ATOM 3296 N N . GLN B 1 103 ? -7.805 13.492 15.617 1 97.56 103 GLN B N 1
ATOM 3297 C CA . GLN B 1 103 ? -6.531 14.203 15.586 1 97.56 103 GLN B CA 1
ATOM 3298 C C . GLN B 1 103 ? -5.414 13.359 16.203 1 97.56 103 GLN B C 1
ATOM 3300 O O . GLN B 1 103 ? -5.52 12.922 17.344 1 97.56 103 GLN B O 1
ATOM 3305 N N . LYS B 1 104 ? -4.391 13.164 15.492 1 95.12 104 LYS B N 1
ATOM 3306 C CA . LYS B 1 104 ? -3.213 12.422 15.938 1 95.12 104 LYS B CA 1
ATOM 3307 C C . LYS B 1 104 ? -2.109 13.375 16.391 1 95.12 104 LYS B C 1
ATOM 3309 O O . LYS B 1 104 ? -2.076 14.539 15.992 1 95.12 104 LYS B O 1
ATOM 3314 N N . PRO B 1 105 ? -1.195 12.82 17.219 1 93.56 105 PRO B N 1
ATOM 3315 C CA . PRO B 1 105 ? -1.064 11.461 17.734 1 93.56 105 PRO B CA 1
ATOM 3316 C C . PRO B 1 105 ? -2.047 11.164 18.859 1 93.56 105 PRO B C 1
ATOM 3318 O O . PRO B 1 105 ? -2.512 12.078 19.531 1 93.56 105 PRO B O 1
ATOM 3321 N N . LEU B 1 106 ? -2.332 9.922 19.016 1 95.62 106 LEU B N 1
ATOM 3322 C CA . LEU B 1 106 ? -3.176 9.438 20.094 1 95.62 106 LEU B CA 1
ATOM 3323 C C . LEU B 1 106 ? -2.33 8.953 21.281 1 95.62 106 LEU B C 1
ATOM 3325 O O . LEU B 1 106 ? -1.143 8.664 21.109 1 95.62 106 LEU B O 1
ATOM 3329 N N . PRO B 1 107 ? -2.967 8.93 22.469 1 94.25 107 PRO B N 1
ATOM 3330 C CA . PRO B 1 107 ? -2.23 8.312 23.578 1 94.25 107 PRO B CA 1
ATOM 3331 C C . PRO B 1 107 ? -1.832 6.867 23.281 1 94.25 107 PRO B C 1
ATOM 3333 O O . PRO B 1 107 ? -2.564 6.145 22.594 1 94.25 107 PRO B O 1
ATOM 3336 N N . PRO B 1 108 ? -0.701 6.398 23.828 1 91.31 108 PRO B N 1
ATOM 3337 C CA . PRO B 1 108 ? -0.169 5.078 23.5 1 91.31 108 PRO B CA 1
ATOM 3338 C C . PRO B 1 108 ? -1.105 3.943 23.906 1 91.31 108 PRO B C 1
ATOM 3340 O O . PRO B 1 108 ? -1.008 2.834 23.375 1 91.31 108 PRO B O 1
ATOM 3343 N N . TYR B 1 109 ? -2.006 4.207 24.922 1 93 109 TYR B N 1
ATOM 3344 C CA . TYR B 1 109 ? -2.852 3.139 25.438 1 93 109 TYR B CA 1
ATOM 3345 C C . TYR B 1 109 ? -4.117 2.992 24.609 1 93 109 TYR B C 1
ATOM 3347 O O . TYR B 1 109 ? -4.922 2.086 24.844 1 93 109 TYR B O 1
ATOM 3355 N N . ILE B 1 110 ? -4.301 3.898 23.641 1 95.44 110 ILE B N 1
ATOM 3356 C CA . ILE B 1 110 ? -5.465 3.838 22.766 1 95.44 110 ILE B CA 1
ATOM 3357 C C . ILE B 1 110 ? -5.137 3.006 21.531 1 95.44 110 ILE B C 1
ATOM 3359 O O . ILE B 1 110 ? -4.066 3.164 20.938 1 95.44 110 ILE B O 1
ATOM 3363 N N . ASP B 1 111 ? -5.996 2.074 21.188 1 95 111 ASP B N 1
ATOM 3364 C CA . ASP B 1 111 ? -5.875 1.303 19.953 1 95 111 ASP B CA 1
ATOM 3365 C C . ASP B 1 111 ? -6.332 2.119 18.75 1 95 111 ASP B C 1
ATOM 3367 O O . ASP B 1 111 ? -7.52 2.143 18.422 1 95 111 ASP B O 1
ATOM 3371 N N . GLU B 1 112 ? -5.426 2.754 18.031 1 94.5 112 GLU B N 1
ATOM 3372 C CA . GLU B 1 112 ? -5.727 3.604 16.891 1 94.5 112 GLU B CA 1
ATOM 3373 C C . GLU B 1 112 ? -6.48 2.826 15.812 1 94.5 112 GLU B C 1
ATOM 3375 O O . GLU B 1 112 ? -7.398 3.357 15.18 1 94.5 112 GLU B O 1
ATOM 3380 N N . GLY B 1 113 ? -6.016 1.639 15.594 1 93.62 113 GLY B N 1
ATOM 3381 C CA . GLY B 1 113 ? -6.656 0.806 14.586 1 93.62 113 GLY B CA 1
ATOM 3382 C C . GLY B 1 113 ? -8.141 0.617 14.828 1 93.62 113 GLY B C 1
ATOM 3383 O O . GLY B 1 113 ? -8.945 0.693 13.898 1 93.62 113 GLY B O 1
ATOM 3384 N N . ARG B 1 114 ? -8.523 0.391 16.078 1 95.56 114 ARG B N 1
ATOM 3385 C CA . ARG B 1 114 ? -9.914 0.187 16.438 1 95.56 114 ARG B CA 1
ATOM 3386 C C . ARG B 1 114 ? -10.75 1.43 16.141 1 95.56 114 ARG B C 1
ATOM 3388 O O . ARG B 1 114 ? -11.883 1.324 15.672 1 95.56 114 ARG B O 1
ATOM 3395 N N . LEU B 1 115 ? -10.203 2.611 16.406 1 97.88 115 LEU B N 1
ATOM 3396 C CA . LEU B 1 115 ? -10.922 3.855 16.172 1 97.88 115 LEU B CA 1
ATOM 3397 C C . LEU B 1 115 ? -11.164 4.066 14.672 1 97.88 115 LEU B C 1
ATOM 3399 O O . LEU B 1 115 ? -12.281 4.379 14.258 1 97.88 115 LEU B O 1
ATOM 3403 N N . PHE B 1 116 ? -10.18 3.818 13.891 1 96.94 116 PHE B N 1
ATOM 3404 C CA . PHE B 1 116 ? -10.289 4.098 12.469 1 96.94 116 PHE B CA 1
ATOM 3405 C C . PHE B 1 116 ? -11.094 3.012 11.766 1 96.94 116 PHE B C 1
ATOM 3407 O O . PHE B 1 116 ? -11.719 3.266 10.734 1 96.94 116 PHE B O 1
ATOM 3414 N N . GLU B 1 117 ? -11.07 1.821 12.289 1 95.5 117 GLU B N 1
ATOM 3415 C CA . GLU B 1 117 ? -11.953 0.783 11.766 1 95.5 117 GLU B CA 1
ATOM 3416 C C . GLU B 1 117 ? -13.414 1.146 11.969 1 95.5 117 GLU B C 1
ATOM 3418 O O . GLU B 1 117 ? -14.273 0.784 11.156 1 95.5 117 GLU B O 1
ATOM 3423 N N . ARG B 1 118 ? -13.695 1.843 13.055 1 98.06 118 ARG B N 1
ATOM 3424 C CA . ARG B 1 118 ? -15.062 2.201 13.406 1 98.06 118 ARG B CA 1
ATOM 3425 C C . ARG B 1 118 ? -15.5 3.463 12.672 1 98.06 118 ARG B C 1
ATOM 3427 O O . ARG B 1 118 ? -16.688 3.637 12.383 1 98.06 118 ARG B O 1
ATOM 3434 N N . LEU B 1 119 ? -14.633 4.297 12.328 1 98.69 119 LEU B N 1
ATOM 3435 C CA . LEU B 1 119 ? -14.953 5.547 11.648 1 98.69 119 LEU B CA 1
ATOM 3436 C C . LEU B 1 119 ? -15.492 5.281 10.25 1 98.69 119 LEU B C 1
ATOM 3438 O O . LEU B 1 119 ? -14.914 4.496 9.492 1 98.69 119 LEU B O 1
ATOM 3442 N N . SER B 1 120 ? -16.609 5.922 9.906 1 98.62 120 SER B N 1
ATOM 3443 C CA . SER B 1 120 ? -17.141 5.797 8.555 1 98.62 120 SER B CA 1
ATOM 3444 C C . SER B 1 120 ? -16.172 6.324 7.516 1 98.62 120 SER B C 1
ATOM 3446 O O . SER B 1 120 ? -15.711 7.469 7.605 1 98.62 120 SER B O 1
ATOM 3448 N N . PRO B 1 121 ? -15.883 5.543 6.52 1 97.81 121 PRO B N 1
ATOM 3449 C CA . PRO B 1 121 ? -14.93 6 5.504 1 97.81 121 PRO B CA 1
ATOM 3450 C C . PRO B 1 121 ? -15.422 7.223 4.738 1 97.81 121 PRO B C 1
ATOM 3452 O O . PRO B 1 121 ? -14.609 8.031 4.27 1 97.81 121 PRO B O 1
ATOM 3455 N N . ILE B 1 122 ? -16.688 7.391 4.66 1 98.25 122 ILE B N 1
ATOM 3456 C CA . ILE B 1 122 ? -17.203 8.492 3.855 1 98.25 122 ILE B CA 1
ATOM 3457 C C . ILE B 1 122 ? -17.172 9.781 4.668 1 98.25 122 ILE B C 1
ATOM 3459 O O . ILE B 1 122 ? -17.531 10.852 4.16 1 98.25 122 ILE B O 1
ATOM 3463 N N . LYS B 1 123 ? -16.781 9.719 5.941 1 98.75 123 LYS B N 1
ATOM 3464 C CA . LYS B 1 123 ? -16.656 10.922 6.754 1 98.75 123 LYS B CA 1
ATOM 3465 C C . LYS B 1 123 ? -15.211 11.125 7.211 1 98.75 123 LYS B C 1
ATOM 3467 O O . LYS B 1 123 ? -14.922 12.039 7.984 1 98.75 123 LYS B O 1
ATOM 3472 N N . ASP B 1 124 ? -14.312 10.312 6.777 1 98.75 124 ASP B N 1
ATOM 3473 C CA . ASP B 1 124 ? -12.906 10.289 7.145 1 98.75 124 ASP B CA 1
ATOM 3474 C C . ASP B 1 124 ? -12.125 11.375 6.402 1 98.75 124 ASP B C 1
ATOM 3476 O O . ASP B 1 124 ? -11.469 11.094 5.398 1 98.75 124 ASP B O 1
ATOM 3480 N N . VAL B 1 125 ? -12.039 12.523 6.957 1 98.88 125 VAL B N 1
ATOM 3481 C CA . VAL B 1 125 ? -11.484 13.656 6.223 1 98.88 125 VAL B CA 1
ATOM 3482 C C . VAL B 1 125 ? -9.961 13.562 6.191 1 98.88 125 VAL B C 1
ATOM 3484 O O . VAL B 1 125 ? -9.305 14.305 5.453 1 98.88 125 VAL B O 1
ATOM 3487 N N . ASP B 1 126 ? -9.391 12.633 6.961 1 98.31 126 ASP B N 1
ATOM 3488 C CA . ASP B 1 126 ? -7.938 12.508 6.984 1 98.31 126 ASP B CA 1
ATOM 3489 C C . ASP B 1 126 ? -7.477 11.305 6.16 1 98.31 126 ASP B C 1
ATOM 3491 O O . ASP B 1 126 ? -6.277 11.078 6.008 1 98.31 126 ASP B O 1
ATOM 3495 N N . GLY B 1 127 ? -8.406 10.578 5.602 1 97.75 127 GLY B N 1
ATOM 3496 C CA . GLY B 1 127 ? -8.102 9.469 4.715 1 97.75 127 GLY B CA 1
ATOM 3497 C C . GLY B 1 127 ? -7.332 8.352 5.395 1 97.75 127 GLY B C 1
ATOM 3498 O O . GLY B 1 127 ? -6.422 7.77 4.805 1 97.75 127 GLY B O 1
ATOM 3499 N N . LEU B 1 128 ? -7.703 8.062 6.688 1 96.88 128 LEU B N 1
ATOM 3500 C CA . LEU B 1 128 ? -6.836 7.164 7.449 1 96.88 128 LEU B CA 1
ATOM 3501 C C . LEU B 1 128 ? -7.547 5.852 7.758 1 96.88 128 LEU B C 1
ATOM 3503 O O . LEU B 1 128 ? -6.945 4.93 8.305 1 96.88 128 LEU B O 1
ATOM 3507 N N . THR B 1 129 ? -8.867 5.762 7.379 1 96.88 129 THR B N 1
ATOM 3508 C CA . THR B 1 129 ? -9.531 4.473 7.547 1 96.88 129 THR B CA 1
ATOM 3509 C C . THR B 1 129 ? -8.922 3.426 6.621 1 96.88 129 THR B C 1
ATOM 3511 O O . THR B 1 129 ? -8.398 3.76 5.555 1 96.88 129 THR B O 1
ATOM 3514 N N . PRO B 1 130 ? -9 2.178 7.051 1 93.62 130 PRO B N 1
ATOM 3515 C CA . PRO B 1 130 ? -8.539 1.121 6.145 1 93.62 130 PRO B CA 1
ATOM 3516 C C . PRO B 1 130 ? -9.203 1.188 4.773 1 93.62 130 PRO B C 1
ATOM 3518 O O . PRO B 1 130 ? -8.539 0.984 3.75 1 93.62 130 PRO B O 1
ATOM 3521 N N . GLU B 1 131 ? -10.453 1.526 4.734 1 94.44 131 GLU B N 1
ATOM 3522 C CA . GLU B 1 131 ? -11.195 1.611 3.482 1 94.44 131 GLU B CA 1
ATOM 3523 C C . GLU B 1 131 ? -10.633 2.703 2.578 1 94.44 131 GLU B C 1
ATOM 3525 O O . GLU B 1 131 ? -10.461 2.494 1.376 1 94.44 131 GLU B O 1
ATOM 3530 N N . ASN B 1 132 ? -1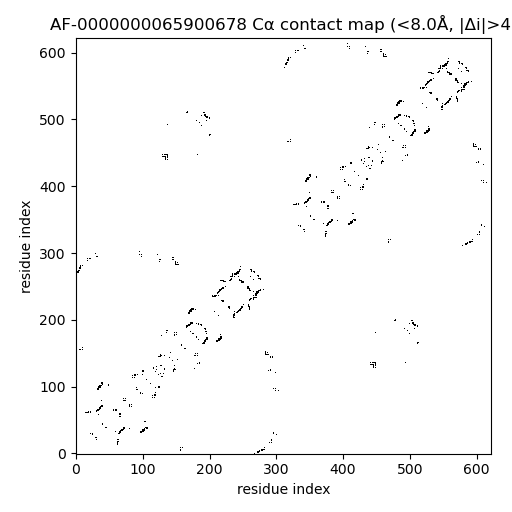0.344 3.807 3.129 1 96.12 132 ASN B N 1
ATOM 3531 C CA . ASN B 1 132 ? -9.812 4.891 2.311 1 96.12 132 ASN B CA 1
ATOM 3532 C C . ASN B 1 132 ? -8.375 4.613 1.88 1 96.12 132 ASN B C 1
ATOM 3534 O O . ASN B 1 132 ? -7.965 5 0.786 1 96.12 132 ASN B O 1
ATOM 3538 N N . LYS B 1 133 ? -7.641 3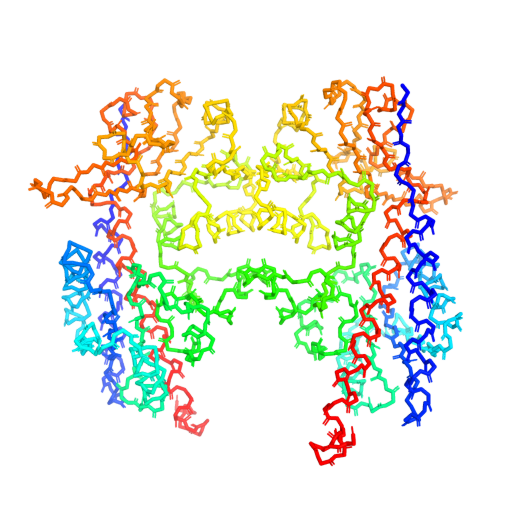.912 2.715 1 93.88 133 LYS B N 1
ATOM 3539 C CA . LYS B 1 133 ? -6.258 3.572 2.385 1 93.88 133 LYS B CA 1
ATOM 3540 C C . LYS B 1 133 ? -6.199 2.527 1.274 1 93.88 133 LYS B C 1
ATOM 3542 O O . LYS B 1 133 ? -5.164 2.365 0.622 1 93.88 133 LYS B O 1
ATOM 3547 N N . LYS B 1 134 ? -7.309 1.833 1.108 1 92.06 134 LYS B N 1
ATOM 3548 C CA . LYS B 1 134 ? -7.391 0.853 0.029 1 92.06 134 LYS B CA 1
ATOM 3549 C C . LYS B 1 134 ? -7.074 1.493 -1.32 1 92.06 134 LYS B C 1
ATOM 3551 O O . LYS B 1 134 ? -6.504 0.848 -2.201 1 92.06 134 LYS B O 1
ATOM 3556 N N . ARG B 1 135 ? -7.371 2.729 -1.492 1 91 135 ARG B N 1
ATOM 3557 C CA . ARG B 1 135 ? -7.148 3.447 -2.744 1 91 135 ARG B CA 1
ATOM 3558 C C . ARG B 1 135 ? -5.66 3.568 -3.051 1 91 135 ARG B C 1
ATOM 3560 O O . ARG B 1 135 ? -5.266 3.648 -4.215 1 91 135 ARG B O 1
ATOM 3567 N N . LEU B 1 136 ? -4.887 3.49 -2.027 1 93 136 LEU B N 1
ATOM 3568 C CA . LEU B 1 136 ? -3.445 3.613 -2.211 1 93 136 LEU B CA 1
ATOM 3569 C C . LEU B 1 136 ? -2.887 2.406 -2.959 1 93 136 LEU B C 1
ATOM 3571 O O . LEU B 1 136 ? -1.874 2.518 -3.652 1 93 136 LEU B O 1
ATOM 3575 N N . VAL B 1 137 ? -3.555 1.271 -2.857 1 91.25 137 VAL B N 1
ATOM 3576 C CA . VAL B 1 137 ? -3.01 0.053 -3.447 1 91.25 137 VAL B CA 1
ATOM 3577 C C . VAL B 1 137 ? -3.822 -0.334 -4.68 1 91.25 137 VAL B C 1
ATOM 3579 O O . VAL B 1 137 ? -3.373 -1.139 -5.5 1 91.25 137 VAL B O 1
ATOM 3582 N N . ALA B 1 138 ? -4.984 0.222 -4.84 1 88 138 ALA B N 1
ATOM 3583 C CA . ALA B 1 138 ? -5.867 -0.137 -5.949 1 88 138 ALA B CA 1
ATOM 3584 C C . ALA B 1 138 ? -5.895 0.963 -7.004 1 88 138 ALA B C 1
ATOM 3586 O O . ALA B 1 138 ? -6.594 0.847 -8.016 1 88 138 ALA B O 1
ATOM 3587 N N . GLY B 1 139 ? -5.055 1.984 -6.805 1 89.75 139 GLY B N 1
ATOM 3588 C CA . GLY B 1 139 ? -5.109 3.158 -7.66 1 89.75 139 GLY B CA 1
ATOM 3589 C C . GLY B 1 139 ? -5.863 4.316 -7.035 1 89.75 139 GLY B C 1
ATOM 3590 O O . GLY B 1 139 ? -6.91 4.121 -6.418 1 89.75 139 GLY B O 1
ATOM 3591 N N . PHE B 1 140 ? -5.23 5.516 -7.145 1 94.44 140 PHE B N 1
ATOM 3592 C CA . PHE B 1 140 ? -5.875 6.676 -6.539 1 94.44 140 PHE B CA 1
ATOM 3593 C C . PHE B 1 140 ? -6.035 7.797 -7.559 1 94.44 140 PHE B C 1
ATOM 3595 O O . PHE B 1 140 ? -5.324 7.836 -8.562 1 94.44 140 PHE B O 1
ATOM 3602 N N . ASP B 1 141 ? -7.059 8.562 -7.34 1 96.69 141 ASP B N 1
ATOM 3603 C CA . ASP B 1 141 ? -7.301 9.812 -8.047 1 96.69 141 ASP B CA 1
ATOM 3604 C C . ASP B 1 141 ? -7.117 11.016 -7.125 1 96.69 141 ASP B C 1
ATOM 3606 O O . ASP B 1 141 ? -7.887 11.203 -6.184 1 96.69 141 ASP B O 1
ATOM 3610 N N . LEU B 1 142 ? -6.129 11.805 -7.383 1 97.25 142 LEU B N 1
ATOM 3611 C CA . LEU B 1 142 ? -5.738 12.914 -6.516 1 97.25 142 LEU B CA 1
ATOM 3612 C C . LEU B 1 142 ? -6.871 13.922 -6.379 1 97.25 142 LEU B C 1
ATOM 3614 O O . LEU B 1 142 ? -7 14.578 -5.344 1 97.25 142 LEU B O 1
ATOM 3618 N N . ASP B 1 143 ? -7.762 13.969 -7.379 1 96.75 143 ASP B N 1
ATOM 3619 C CA . ASP B 1 143 ? -8.773 15.016 -7.402 1 96.75 143 ASP B CA 1
ATOM 3620 C C . ASP B 1 143 ? -10.109 14.508 -6.863 1 96.75 143 ASP B C 1
ATOM 3622 O O . ASP B 1 143 ? -10.977 15.297 -6.48 1 96.75 143 ASP B O 1
ATOM 3626 N N . ARG B 1 144 ? -10.32 13.203 -6.793 1 96.31 144 ARG B N 1
ATOM 3627 C CA . ARG B 1 144 ? -11.664 12.703 -6.516 1 96.31 144 ARG B CA 1
ATOM 3628 C C . ARG B 1 144 ? -11.68 11.875 -5.23 1 96.31 144 ARG B C 1
ATOM 3630 O O . ARG B 1 144 ? -12.727 11.75 -4.59 1 96.31 144 ARG B O 1
ATOM 3637 N N . ASP B 1 145 ? -10.539 11.352 -4.828 1 97.69 145 ASP B N 1
ATOM 3638 C CA . ASP B 1 145 ? -10.531 10.391 -3.729 1 97.69 145 ASP B CA 1
ATOM 3639 C C . ASP B 1 145 ? -10.242 11.086 -2.398 1 97.69 145 ASP B C 1
ATOM 3641 O O . ASP B 1 145 ? -9.578 12.125 -2.365 1 97.69 145 ASP B O 1
ATOM 3645 N N . ILE B 1 146 ? -10.828 10.516 -1.316 1 98.38 146 ILE B N 1
ATOM 3646 C CA . ILE B 1 146 ? -10.359 10.859 0.023 1 98.38 146 ILE B CA 1
ATOM 3647 C C . ILE B 1 146 ? -8.984 10.242 0.264 1 98.38 146 ILE B C 1
ATOM 3649 O O . ILE B 1 146 ? -8.852 9.016 0.306 1 98.38 146 ILE B O 1
ATOM 3653 N N . LEU B 1 147 ? -8.016 11.086 0.381 1 98.44 147 LEU B N 1
ATOM 3654 C CA . LEU B 1 147 ? -6.641 10.617 0.515 1 98.44 147 LEU B CA 1
ATOM 3655 C C . LEU B 1 147 ? -6.004 11.172 1.785 1 98.44 147 LEU B C 1
ATOM 3657 O O . LEU B 1 147 ? -6.473 12.172 2.338 1 98.44 147 LEU B O 1
ATOM 3661 N N . PRO B 1 148 ? -4.914 10.508 2.291 1 98.44 148 PRO B N 1
ATOM 3662 C CA . PRO B 1 148 ? -4.211 11.078 3.441 1 98.44 148 PRO B CA 1
ATOM 3663 C C . PRO B 1 148 ? -3.74 12.508 3.193 1 98.44 148 PRO B C 1
ATOM 3665 O O . PRO B 1 148 ? -3.143 12.797 2.152 1 98.44 148 PRO B O 1
ATOM 3668 N N . CYS B 1 149 ? -3.957 13.336 4.109 1 98.69 149 CYS B N 1
ATOM 3669 C CA . CYS B 1 149 ? -3.879 14.773 3.871 1 98.69 149 CYS B CA 1
ATOM 3670 C C . CYS B 1 149 ? -2.457 15.195 3.516 1 98.69 149 CYS B C 1
ATOM 3672 O O . CYS B 1 149 ? -2.236 15.844 2.49 1 98.69 149 CYS B O 1
ATOM 3674 N N . THR B 1 150 ? -1.462 14.789 4.332 1 98.62 150 THR B N 1
ATOM 3675 C CA . THR B 1 150 ? -0.106 15.289 4.125 1 98.62 150 THR B CA 1
ATOM 3676 C C . THR B 1 150 ? 0.498 14.695 2.854 1 98.62 150 THR B C 1
ATOM 3678 O O . THR B 1 150 ? 0.995 15.438 1.999 1 98.62 150 THR B O 1
ATOM 3681 N N . PRO B 1 151 ? 0.425 13.391 2.592 1 98.75 151 PRO B N 1
ATOM 3682 C CA . PRO B 1 151 ? 0.927 12.836 1.334 1 98.75 151 PRO B CA 1
ATOM 3683 C C . PRO B 1 151 ? 0.286 13.477 0.106 1 98.75 151 PRO B C 1
ATOM 3685 O O . PRO B 1 151 ? 0.991 13.898 -0.812 1 98.75 151 PRO B O 1
ATOM 3688 N N . ALA B 1 152 ? -1.017 13.57 0.143 1 98.81 152 ALA B N 1
ATOM 3689 C CA . ALA B 1 152 ? -1.72 14.148 -0.998 1 98.81 152 ALA B CA 1
ATOM 3690 C C . ALA B 1 152 ? -1.354 15.617 -1.176 1 98.81 152 ALA B C 1
ATOM 3692 O O . ALA B 1 152 ? -1.215 16.094 -2.303 1 98.81 152 ALA B O 1
ATOM 3693 N N . GLY B 1 153 ? -1.244 16.281 -0.066 1 98.88 153 GLY B N 1
ATOM 3694 C CA . GLY B 1 153 ? -0.82 17.672 -0.119 1 98.88 153 GLY B CA 1
ATOM 3695 C C . GLY B 1 153 ? 0.534 17.859 -0.777 1 98.88 153 GLY B C 1
ATOM 3696 O O . GLY B 1 153 ? 0.732 18.797 -1.548 1 98.88 153 GLY B O 1
ATOM 3697 N N . ILE B 1 154 ? 1.458 17.016 -0.469 1 98.94 154 ILE B N 1
ATOM 3698 C CA . ILE B 1 154 ? 2.789 17.062 -1.065 1 98.94 154 ILE B CA 1
ATOM 3699 C C . ILE B 1 154 ? 2.686 16.875 -2.576 1 98.94 154 ILE B C 1
ATOM 3701 O O . ILE B 1 154 ? 3.307 17.609 -3.348 1 98.94 154 ILE B O 1
ATOM 3705 N N . LEU B 1 155 ? 1.876 15.93 -3 1 98.88 155 LEU B N 1
ATOM 3706 C CA . LEU B 1 155 ? 1.714 15.672 -4.426 1 98.88 155 LEU B CA 1
ATOM 3707 C C . LEU B 1 155 ? 1.042 16.859 -5.121 1 98.88 155 LEU B C 1
ATOM 3709 O O . LEU B 1 155 ? 1.346 17.156 -6.277 1 98.88 155 LEU B O 1
ATOM 3713 N N . GLU B 1 156 ? 0.143 17.516 -4.43 1 98.88 156 GLU B N 1
ATOM 3714 C CA . GLU B 1 156 ? -0.487 18.703 -4.992 1 98.88 156 GLU B CA 1
ATOM 3715 C C . GLU B 1 156 ? 0.516 19.844 -5.141 1 98.88 156 GLU B C 1
ATOM 3717 O O . GLU B 1 156 ? 0.468 20.609 -6.113 1 98.88 156 GLU B O 1
ATOM 3722 N N . LEU B 1 157 ? 1.412 19.984 -4.156 1 98.94 157 LEU B N 1
ATOM 3723 C CA . LEU B 1 157 ? 2.496 20.953 -4.309 1 98.94 157 LEU B CA 1
ATOM 3724 C C . LEU B 1 157 ? 3.359 20.609 -5.52 1 98.94 157 LEU B C 1
ATOM 3726 O O . LEU B 1 157 ? 3.717 21.484 -6.301 1 98.94 157 LEU B O 1
ATOM 3730 N N . PHE B 1 158 ? 3.721 19.328 -5.66 1 98.94 158 PHE B N 1
ATOM 3731 C CA . PHE B 1 158 ? 4.52 18.891 -6.801 1 98.94 158 PHE B CA 1
ATOM 3732 C C . PHE B 1 158 ? 3.836 19.266 -8.109 1 98.94 158 PHE B C 1
ATOM 3734 O O . PHE B 1 158 ? 4.488 19.734 -9.047 1 98.94 158 PHE B O 1
ATOM 3741 N N . ARG B 1 159 ? 2.527 19.047 -8.141 1 98.69 159 ARG B N 1
ATOM 3742 C CA . ARG B 1 159 ? 1.769 19.391 -9.336 1 98.69 159 ARG B CA 1
ATOM 3743 C C . ARG B 1 159 ? 1.832 20.891 -9.609 1 98.69 159 ARG B C 1
ATOM 3745 O O . ARG B 1 159 ? 2.078 21.312 -10.734 1 98.69 159 ARG B O 1
ATOM 3752 N N . GLN B 1 160 ? 1.583 21.703 -8.625 1 98.56 160 GLN B N 1
ATOM 3753 C CA . GLN B 1 160 ? 1.563 23.156 -8.766 1 98.56 160 GLN B CA 1
ATOM 3754 C C . GLN B 1 160 ? 2.92 23.688 -9.234 1 98.56 160 GLN B C 1
ATOM 3756 O O . GLN B 1 160 ? 2.986 24.625 -10.039 1 98.56 160 GLN B O 1
ATOM 3761 N N . TYR B 1 161 ? 4.004 23.078 -8.773 1 98.75 161 TYR B N 1
ATOM 3762 C CA . TYR B 1 161 ? 5.348 23.547 -9.094 1 98.75 161 TYR B CA 1
ATOM 3763 C C . TYR B 1 161 ? 5.953 22.734 -10.234 1 98.75 161 TYR B C 1
ATOM 3765 O O . TYR B 1 161 ? 7.141 22.875 -10.547 1 98.75 161 TYR B O 1
ATOM 3773 N N . GLN B 1 162 ? 5.184 21.766 -10.773 1 98.44 162 GLN B N 1
ATOM 3774 C CA . GLN B 1 162 ? 5.562 20.938 -11.922 1 98.44 162 GLN B CA 1
ATOM 3775 C C . GLN B 1 162 ? 6.797 20.094 -11.617 1 98.44 162 GLN B C 1
ATOM 3777 O O . GLN B 1 162 ? 7.727 20.031 -12.422 1 98.44 162 GLN B O 1
ATOM 3782 N N . VAL B 1 163 ? 6.875 19.625 -10.422 1 98.75 163 VAL B N 1
ATOM 3783 C CA . VAL B 1 163 ? 7.906 18.656 -10.039 1 98.75 163 VAL B CA 1
ATOM 3784 C C . VAL B 1 163 ? 7.535 17.266 -10.539 1 98.75 163 VAL B C 1
ATOM 3786 O O . VAL B 1 163 ? 6.535 16.688 -10.102 1 98.75 163 VAL B O 1
ATOM 3789 N N . GLU B 1 164 ? 8.305 16.719 -11.414 1 98.31 164 GLU B N 1
ATOM 3790 C CA . GLU B 1 164 ? 8.055 15.398 -11.984 1 98.31 164 GLU B CA 1
ATOM 3791 C C . GLU B 1 164 ? 8.664 14.297 -11.117 1 98.31 164 GLU B C 1
ATOM 3793 O O . GLU B 1 164 ? 9.836 14.375 -10.75 1 98.31 164 GLU B O 1
ATOM 3798 N N . VAL B 1 165 ? 7.859 13.289 -10.852 1 98.56 165 VAL B N 1
ATOM 3799 C CA . VAL B 1 165 ? 8.375 12.227 -10 1 98.56 165 VAL B CA 1
ATOM 3800 C C . VAL B 1 165 ? 8.594 10.961 -10.836 1 98.56 165 VAL B C 1
ATOM 3802 O O . VAL B 1 165 ? 9.328 10.055 -10.422 1 98.56 165 VAL B O 1
ATOM 3805 N N . ARG B 1 166 ? 7.887 10.836 -12.008 1 98.44 166 ARG B N 1
ATOM 3806 C CA . ARG B 1 166 ? 7.949 9.641 -12.844 1 98.44 166 ARG B CA 1
ATOM 3807 C C . ARG B 1 166 ? 9.383 9.359 -13.281 1 98.44 166 ARG B C 1
ATOM 3809 O O . ARG B 1 166 ? 10.047 10.219 -13.859 1 98.44 166 ARG B O 1
ATOM 3816 N N . GLY B 1 167 ? 9.883 8.195 -12.93 1 97.94 167 GLY B N 1
ATOM 3817 C CA . GLY B 1 167 ? 11.211 7.766 -13.328 1 97.94 167 GLY B CA 1
ATOM 3818 C C . GLY B 1 167 ? 12.312 8.352 -12.461 1 97.94 167 GLY B C 1
ATOM 3819 O O . GLY B 1 167 ? 13.484 8.023 -12.633 1 97.94 167 GLY B O 1
ATOM 3820 N N . ARG B 1 168 ? 11.938 9.227 -11.531 1 98.69 168 ARG B N 1
ATOM 3821 C CA . ARG B 1 168 ? 12.93 9.875 -10.68 1 98.69 168 ARG B CA 1
ATOM 3822 C C . ARG B 1 168 ? 13.25 9.016 -9.461 1 98.69 168 ARG B C 1
ATOM 3824 O O . ARG B 1 168 ? 12.391 8.273 -8.977 1 98.69 168 ARG B O 1
ATOM 3831 N N . ASP B 1 169 ? 14.477 9.102 -9.016 1 98.75 169 ASP B N 1
ATOM 3832 C CA . ASP B 1 169 ? 14.859 8.5 -7.746 1 98.75 169 ASP B CA 1
ATOM 3833 C C . ASP B 1 169 ? 14.336 9.328 -6.57 1 98.75 169 ASP B C 1
ATOM 3835 O O . ASP B 1 169 ? 14.812 10.438 -6.328 1 98.75 169 ASP B O 1
ATOM 3839 N N . VAL B 1 170 ? 13.383 8.789 -5.852 1 98.94 170 VAL B N 1
ATOM 3840 C CA . VAL B 1 170 ? 12.773 9.484 -4.723 1 98.94 170 VAL B CA 1
ATOM 3841 C C . VAL B 1 170 ? 13.07 8.734 -3.428 1 98.94 170 VAL B C 1
ATOM 3843 O O . VAL B 1 170 ? 12.797 7.535 -3.326 1 98.94 170 VAL B O 1
ATOM 3846 N N . VAL B 1 171 ? 13.633 9.422 -2.455 1 98.94 171 VAL B N 1
ATOM 3847 C CA . VAL B 1 171 ? 13.883 8.844 -1.14 1 98.94 171 VAL B CA 1
ATOM 3848 C C . VAL B 1 171 ? 12.938 9.469 -0.112 1 98.94 171 VAL B C 1
ATOM 3850 O O . VAL B 1 171 ? 12.875 10.695 0.02 1 98.94 171 VAL B O 1
ATOM 3853 N N . VAL B 1 172 ? 12.164 8.664 0.52 1 98.94 172 VAL B N 1
ATOM 3854 C CA . VAL B 1 172 ? 11.328 9.07 1.649 1 98.94 172 VAL B CA 1
ATOM 3855 C C . VAL B 1 172 ? 11.992 8.641 2.957 1 98.94 172 VAL B C 1
ATOM 3857 O O . VAL B 1 172 ? 12.203 7.449 3.195 1 98.94 172 VAL B O 1
ATOM 3860 N N . VAL B 1 173 ? 12.352 9.609 3.775 1 98.81 173 VAL B N 1
ATOM 3861 C CA . VAL B 1 173 ? 12.961 9.32 5.066 1 98.81 173 VAL B CA 1
ATOM 3862 C C . VAL B 1 173 ? 11.906 9.391 6.168 1 98.81 173 VAL B C 1
ATOM 3864 O O . VAL B 1 173 ? 11.391 10.469 6.465 1 98.81 173 VAL B O 1
ATOM 3867 N N . GLY B 1 174 ? 11.672 8.289 6.797 1 98.38 174 GLY B N 1
ATOM 3868 C CA . GLY B 1 174 ? 10.555 8.125 7.719 1 98.38 174 GLY B CA 1
ATOM 3869 C C . GLY B 1 174 ? 9.406 7.328 7.133 1 98.38 174 GLY B C 1
ATOM 3870 O O . GLY B 1 174 ? 8.883 7.676 6.07 1 98.38 174 GLY B O 1
ATOM 3871 N N . LYS B 1 175 ? 9 6.297 7.77 1 97.38 175 LYS B N 1
ATOM 3872 C CA . LYS B 1 175 ? 7.969 5.398 7.25 1 97.38 175 LYS B CA 1
ATOM 3873 C C . LYS B 1 175 ? 6.742 5.383 8.156 1 97.38 175 LYS B C 1
ATOM 3875 O O . LYS B 1 175 ? 6.121 4.336 8.352 1 97.38 175 LYS B O 1
ATOM 3880 N N . GLY B 1 176 ? 6.488 6.488 8.781 1 95.31 176 GLY B N 1
ATOM 3881 C CA . GLY B 1 176 ? 5.316 6.578 9.641 1 95.31 176 GLY B CA 1
ATOM 3882 C C . GLY B 1 176 ? 4.012 6.383 8.891 1 95.31 176 GLY B C 1
ATOM 3883 O O . GLY B 1 176 ? 3.926 6.68 7.695 1 95.31 176 GLY B O 1
ATOM 3884 N N . THR B 1 177 ? 3.025 6.039 9.586 1 91.88 177 THR B N 1
ATOM 3885 C CA . THR B 1 177 ? 1.745 5.676 8.984 1 91.88 177 THR B CA 1
ATOM 3886 C C . THR B 1 177 ? 1.015 6.918 8.477 1 91.88 177 THR B C 1
ATOM 3888 O O . THR B 1 177 ? 0.115 6.812 7.641 1 91.88 177 THR B O 1
ATOM 3891 N N . LEU B 1 178 ? 1.398 8.094 8.93 1 94.44 178 LEU B N 1
ATOM 3892 C CA . LEU B 1 178 ? 0.697 9.312 8.555 1 94.44 178 LEU B CA 1
ATOM 3893 C C . LEU B 1 178 ? 1.223 9.859 7.234 1 94.44 178 LEU B C 1
ATOM 3895 O O . LEU B 1 178 ? 0.46 10.422 6.441 1 94.44 178 LEU B O 1
ATOM 3899 N N . VAL B 1 179 ? 2.562 9.664 7.078 1 97.81 179 VAL B N 1
ATOM 3900 C CA . VAL B 1 179 ? 3.102 10.383 5.926 1 97.81 179 VAL B CA 1
ATOM 3901 C C . VAL B 1 179 ? 3.951 9.438 5.082 1 97.81 179 VAL B C 1
ATOM 3903 O O . VAL B 1 179 ? 3.541 9.031 3.99 1 97.81 179 VAL B O 1
ATOM 3906 N N . GLY B 1 180 ? 5.02 8.977 5.633 1 98.38 180 GLY B N 1
ATOM 3907 C CA . GLY B 1 180 ? 6.035 8.312 4.832 1 98.38 180 GLY B CA 1
ATOM 3908 C C . GLY B 1 180 ? 5.535 7.047 4.156 1 98.38 180 GLY B C 1
ATOM 3909 O O . GLY B 1 180 ? 5.789 6.828 2.971 1 98.38 180 GLY B O 1
ATOM 3910 N N . PHE B 1 181 ? 4.863 6.262 4.977 1 97.88 181 PHE B N 1
ATOM 3911 C CA . PHE B 1 181 ? 4.414 4.973 4.465 1 97.88 181 PHE B CA 1
ATOM 3912 C C . PHE B 1 181 ? 3.395 5.16 3.346 1 97.88 181 PHE B C 1
ATOM 3914 O O . PHE B 1 181 ? 3.607 4.703 2.221 1 97.88 181 PHE B O 1
ATOM 3921 N N . PRO B 1 182 ? 2.299 5.887 3.512 1 97.81 182 PRO B N 1
ATOM 3922 C CA . PRO B 1 182 ? 1.351 6.082 2.412 1 97.81 182 PRO B CA 1
ATOM 3923 C C . PRO B 1 182 ? 1.96 6.836 1.234 1 97.81 182 PRO B C 1
ATOM 3925 O O . PRO B 1 182 ? 1.658 6.531 0.078 1 97.81 182 PRO B O 1
ATOM 3928 N N . LEU B 1 183 ? 2.809 7.785 1.475 1 98.75 183 LEU B N 1
ATOM 3929 C CA . LEU B 1 183 ? 3.418 8.562 0.4 1 98.75 183 LEU B CA 1
ATOM 3930 C C . LEU B 1 183 ? 4.305 7.68 -0.471 1 98.75 183 LEU B C 1
ATOM 3932 O O . LEU B 1 183 ? 4.32 7.82 -1.696 1 98.75 183 LEU B O 1
ATOM 3936 N N . SER B 1 184 ? 5.043 6.781 0.176 1 98.81 184 SER B N 1
ATOM 3937 C CA . SER B 1 184 ? 5.879 5.852 -0.579 1 98.81 184 SER B CA 1
ATOM 3938 C C . SER B 1 184 ? 5.043 5.023 -1.548 1 98.81 184 SER B C 1
ATOM 3940 O O . SER B 1 184 ? 5.43 4.828 -2.703 1 98.81 184 SER B O 1
ATOM 3942 N N . ILE B 1 185 ? 3.939 4.582 -1.108 1 98.19 185 ILE B N 1
ATOM 3943 C CA . ILE B 1 185 ? 3.062 3.766 -1.939 1 98.19 185 ILE B CA 1
ATOM 3944 C C . ILE B 1 185 ? 2.52 4.605 -3.094 1 98.19 185 ILE B C 1
ATOM 3946 O O . ILE B 1 185 ? 2.523 4.164 -4.246 1 98.19 185 ILE B O 1
ATOM 3950 N N . MET B 1 186 ? 2.105 5.816 -2.801 1 98.38 186 MET B N 1
ATOM 3951 C CA . MET B 1 186 ? 1.571 6.707 -3.828 1 98.38 186 MET B CA 1
ATOM 3952 C C . MET B 1 186 ? 2.627 7.012 -4.887 1 98.38 186 MET B C 1
ATOM 3954 O O . MET B 1 186 ? 2.336 6.984 -6.082 1 98.38 186 MET B O 1
ATOM 3958 N N . LEU B 1 187 ? 3.826 7.242 -4.445 1 98.75 187 LEU B N 1
ATOM 3959 C CA . LEU B 1 187 ? 4.922 7.562 -5.355 1 98.75 187 LEU B CA 1
ATOM 3960 C C . LEU B 1 187 ? 5.266 6.367 -6.238 1 98.75 187 LEU B C 1
ATOM 3962 O O . LEU B 1 187 ? 5.586 6.535 -7.414 1 98.75 187 LEU B O 1
ATOM 3966 N N . MET B 1 188 ? 5.207 5.184 -5.652 1 98.06 188 MET B N 1
ATOM 3967 C CA . MET B 1 188 ? 5.398 3.98 -6.453 1 98.06 188 MET B CA 1
ATOM 3968 C C . MET B 1 188 ? 4.352 3.891 -7.559 1 98.06 188 MET B C 1
ATOM 3970 O O . MET B 1 188 ? 4.68 3.564 -8.703 1 98.06 188 MET B O 1
ATOM 3974 N N . GLN B 1 189 ? 3.121 4.211 -7.242 1 96 189 GLN B N 1
ATOM 3975 C CA . GLN B 1 189 ? 2.037 4.188 -8.219 1 96 189 GLN B CA 1
ATOM 3976 C C . GLN B 1 189 ? 2.268 5.215 -9.32 1 96 189 GLN B C 1
ATOM 3978 O O . GLN B 1 189 ? 1.848 5.012 -10.469 1 96 189 GLN B O 1
ATOM 3983 N N . MET B 1 190 ? 2.965 6.223 -9.008 1 97.62 190 MET B N 1
ATOM 3984 C CA . MET B 1 190 ? 3.229 7.297 -9.961 1 97.62 190 MET B CA 1
ATOM 3985 C C . MET B 1 190 ? 4.523 7.043 -10.719 1 97.62 190 MET B C 1
ATOM 3987 O O . MET B 1 190 ? 5.055 7.949 -11.367 1 97.62 190 MET B O 1
ATOM 3991 N N . ASP B 1 191 ? 5.133 5.863 -10.562 1 97.69 191 ASP B N 1
ATOM 3992 C CA . ASP B 1 191 ? 6.27 5.352 -11.32 1 97.69 191 ASP B CA 1
ATOM 3993 C C . ASP B 1 191 ? 7.562 6.066 -10.93 1 97.69 191 ASP B C 1
ATOM 3995 O O . ASP B 1 191 ? 8.422 6.32 -11.773 1 97.69 191 ASP B O 1
ATOM 3999 N N . ALA B 1 192 ? 7.609 6.488 -9.688 1 98.62 192 ALA B N 1
ATOM 4000 C CA . ALA B 1 192 ? 8.906 6.867 -9.125 1 98.62 192 ALA B CA 1
ATOM 4001 C C . ALA B 1 192 ? 9.711 5.633 -8.734 1 98.62 192 ALA B C 1
ATOM 4003 O O . ALA B 1 192 ? 9.148 4.559 -8.516 1 98.62 192 ALA B O 1
ATOM 4004 N N . THR B 1 193 ? 11.047 5.754 -8.789 1 98.56 193 THR B N 1
ATOM 4005 C CA . THR B 1 193 ? 11.93 4.812 -8.109 1 98.56 193 THR B CA 1
ATOM 4006 C C . THR B 1 193 ? 12.047 5.152 -6.629 1 98.56 193 THR B C 1
ATOM 4008 O O . THR B 1 193 ? 12.766 6.082 -6.254 1 98.56 193 THR B O 1
ATOM 4011 N N . VAL B 1 194 ? 11.359 4.383 -5.785 1 98.81 194 VAL B N 1
ATOM 4012 C CA . VAL B 1 194 ? 11.172 4.836 -4.41 1 98.81 194 VAL B CA 1
ATOM 4013 C C . VAL B 1 194 ? 12.07 4.031 -3.473 1 98.81 194 VAL B C 1
ATOM 4015 O O . VAL B 1 194 ? 12.133 2.803 -3.566 1 98.81 194 VAL B O 1
ATOM 4018 N N . THR B 1 195 ? 12.82 4.699 -2.652 1 98.75 195 THR B N 1
ATOM 4019 C CA . THR B 1 195 ? 13.492 4.129 -1.489 1 98.75 195 THR B CA 1
ATOM 4020 C C . THR B 1 195 ? 12.875 4.664 -0.197 1 98.75 195 THR B C 1
ATOM 4022 O O . THR B 1 195 ? 12.781 5.879 -0.006 1 98.75 195 THR B O 1
ATOM 4025 N N . THR B 1 196 ? 12.43 3.783 0.615 1 98.81 196 THR B N 1
ATOM 4026 C CA . THR B 1 196 ? 11.844 4.176 1.89 1 98.81 196 THR B CA 1
ATOM 4027 C C . THR B 1 196 ? 12.789 3.854 3.045 1 98.81 196 THR B C 1
ATOM 4029 O O . THR B 1 196 ? 13.125 2.689 3.273 1 98.81 196 THR B O 1
ATOM 4032 N N . LEU B 1 197 ? 13.18 4.875 3.768 1 98.69 197 LEU B N 1
ATOM 4033 C CA . LEU B 1 197 ? 14.086 4.742 4.902 1 98.69 197 LEU B CA 1
ATOM 4034 C C . LEU B 1 197 ? 13.344 4.914 6.219 1 98.69 197 LEU B C 1
ATOM 4036 O O . LEU B 1 197 ? 12.258 5.504 6.25 1 98.69 197 LEU B O 1
ATOM 4040 N N . HIS B 1 198 ? 13.891 4.355 7.23 1 98.19 198 HIS B N 1
ATOM 4041 C CA . HIS B 1 198 ? 13.32 4.422 8.57 1 98.19 198 HIS B CA 1
ATOM 4042 C C . HIS B 1 198 ? 14.391 4.242 9.641 1 98.19 198 HIS B C 1
ATOM 4044 O O . HIS B 1 198 ? 15.586 4.328 9.352 1 98.19 198 HIS B O 1
ATOM 4050 N N . ALA B 1 199 ? 14 4.113 10.852 1 96.62 199 ALA B N 1
ATOM 4051 C CA . ALA B 1 199 ? 14.891 4.164 12.008 1 96.62 199 ALA B CA 1
ATOM 4052 C C . ALA B 1 199 ? 15.938 3.055 11.938 1 96.62 199 ALA B C 1
ATOM 4054 O O . ALA B 1 199 ? 17.062 3.217 12.43 1 96.62 199 ALA B O 1
ATOM 4055 N N . LEU B 1 200 ? 15.633 1.926 11.297 1 97.25 200 LEU B N 1
ATOM 4056 C CA . LEU B 1 200 ? 16.531 0.777 11.25 1 97.25 200 LEU B CA 1
ATOM 4057 C C . LEU B 1 200 ? 17.406 0.816 10.008 1 97.25 200 LEU B C 1
ATOM 4059 O O . LEU B 1 200 ? 18.297 -0.019 9.844 1 97.25 200 LEU B O 1
ATOM 4063 N N . SER B 1 201 ? 17.125 1.806 9.148 1 97.06 201 SER B N 1
ATOM 4064 C CA . SER B 1 201 ? 17.953 1.928 7.953 1 97.06 201 SER B CA 1
ATOM 4065 C C . SER B 1 201 ? 19.375 2.371 8.305 1 97.06 201 SER B C 1
ATOM 4067 O O . SER B 1 201 ? 19.562 3.359 9.016 1 97.06 201 SER B O 1
ATOM 4069 N N . LYS B 1 202 ? 20.438 1.797 7.961 1 89.69 202 LYS B N 1
ATOM 4070 C CA . LYS B 1 202 ? 21.812 2.018 8.383 1 89.69 202 LYS B CA 1
ATOM 4071 C C . LYS B 1 202 ? 22.422 3.221 7.672 1 89.69 202 LYS B C 1
ATOM 4073 O O . LYS B 1 202 ? 22.984 4.113 8.312 1 89.69 202 LYS B O 1
ATOM 4078 N N . ASP B 1 203 ? 22.578 3.436 6.395 1 90.88 203 ASP B N 1
ATOM 4079 C CA . ASP B 1 203 ? 23.25 4.453 5.594 1 90.88 203 ASP B CA 1
ATOM 4080 C C . ASP B 1 203 ? 22.25 5.305 4.832 1 90.88 203 ASP B C 1
ATOM 4082 O O . ASP B 1 203 ? 22.25 5.324 3.598 1 90.88 203 ASP B O 1
ATOM 4086 N N . ARG B 1 204 ? 21.672 6.23 5.688 1 96.5 204 ARG B N 1
ATOM 4087 C CA . ARG B 1 204 ? 20.609 7.02 5.074 1 96.5 204 ARG B CA 1
ATOM 4088 C C . ARG B 1 204 ? 21.172 7.996 4.051 1 96.5 204 ARG B C 1
ATOM 4090 O O . ARG B 1 204 ? 20.578 8.203 2.99 1 96.5 204 ARG B O 1
ATOM 4097 N N . ALA B 1 205 ? 22.422 8.516 4.348 1 96.69 205 ALA B N 1
ATOM 4098 C CA . ALA B 1 205 ? 23.031 9.508 3.473 1 96.69 205 ALA B CA 1
ATOM 4099 C C . ALA B 1 205 ? 23.406 8.898 2.125 1 96.69 205 ALA B C 1
ATOM 4101 O O . ALA B 1 205 ? 23.391 9.578 1.099 1 96.69 205 ALA B O 1
ATOM 4102 N N . TYR B 1 206 ? 23.75 7.605 2.115 1 96.81 206 TYR B N 1
ATOM 4103 C CA . TYR B 1 206 ? 24.031 6.898 0.869 1 96.81 206 TYR B CA 1
ATOM 4104 C C . TYR B 1 206 ? 22.875 7.062 -0.114 1 96.81 206 TYR B C 1
ATOM 4106 O O . TYR B 1 206 ? 23.094 7.359 -1.291 1 96.81 206 TYR B O 1
ATOM 4114 N N . TYR B 1 207 ? 21.703 6.945 0.353 1 97.88 207 TYR B N 1
ATOM 4115 C CA . TYR B 1 207 ? 20.516 6.996 -0.491 1 97.88 207 TYR B CA 1
ATOM 4116 C C . TYR B 1 207 ? 20.141 8.438 -0.825 1 97.88 207 TYR B C 1
ATOM 4118 O O . TYR B 1 207 ? 19.844 8.75 -1.979 1 97.88 207 TYR B O 1
ATOM 4126 N N . THR B 1 208 ? 20.203 9.336 0.167 1 98.75 208 THR B N 1
ATOM 4127 C CA . THR B 1 208 ? 19.75 10.703 -0.069 1 98.75 208 THR B CA 1
ATOM 4128 C C . THR B 1 208 ? 20.688 11.422 -1.036 1 98.75 208 THR B C 1
ATOM 4130 O O . THR B 1 208 ? 20.234 12.266 -1.818 1 98.75 208 THR B O 1
ATOM 4133 N N . ARG B 1 209 ? 21.938 11.07 -1.071 1 98.44 209 ARG B N 1
ATOM 4134 C CA . ARG B 1 209 ? 22.938 11.719 -1.929 1 98.44 209 ARG B CA 1
ATOM 4135 C C . ARG B 1 209 ? 22.703 11.367 -3.395 1 98.44 209 ARG B C 1
ATOM 4137 O O . ARG B 1 209 ? 23.156 12.078 -4.289 1 98.44 209 ARG B O 1
ATOM 4144 N N . LYS B 1 210 ? 22 10.281 -3.639 1 96.88 210 LYS B N 1
ATOM 4145 C CA . LYS B 1 210 ? 21.734 9.844 -5.008 1 96.88 210 LYS B CA 1
ATOM 4146 C C . LYS B 1 210 ? 20.359 10.312 -5.48 1 96.88 210 LYS B C 1
ATOM 4148 O O . LYS B 1 210 ? 20.109 10.383 -6.684 1 96.88 210 LYS B O 1
ATOM 4153 N N . ALA B 1 211 ? 19.531 10.711 -4.66 1 98.5 211 ALA B N 1
ATOM 4154 C CA . ALA B 1 211 ? 18.109 10.938 -4.922 1 98.5 211 ALA B CA 1
ATOM 4155 C C . ALA B 1 211 ? 17.906 12.219 -5.723 1 98.5 211 ALA B C 1
ATOM 4157 O O . ALA B 1 211 ? 18.578 13.227 -5.488 1 98.5 211 ALA B O 1
ATOM 4158 N N . ASP B 1 212 ? 16.953 12.195 -6.68 1 98.81 212 ASP B N 1
ATOM 4159 C CA . ASP B 1 212 ? 16.469 13.406 -7.336 1 98.81 212 ASP B CA 1
ATOM 4160 C C . ASP B 1 212 ? 15.57 14.211 -6.402 1 98.81 212 ASP B C 1
ATOM 4162 O O . ASP B 1 212 ? 15.531 15.438 -6.473 1 98.81 212 ASP B O 1
ATOM 4166 N N . ILE B 1 213 ? 14.844 13.516 -5.609 1 98.94 213 ILE B N 1
ATOM 4167 C CA . ILE B 1 213 ? 13.891 14.094 -4.664 1 98.94 213 ILE B CA 1
ATOM 4168 C C . ILE B 1 213 ? 14.055 13.43 -3.297 1 98.94 213 ILE B C 1
ATOM 4170 O O . ILE B 1 213 ? 14.102 12.203 -3.193 1 98.94 213 ILE B O 1
ATOM 4174 N N . VAL B 1 214 ? 14.211 14.227 -2.221 1 98.94 214 VAL B N 1
ATOM 4175 C CA . VAL B 1 214 ? 14.266 13.742 -0.846 1 98.94 214 VAL B CA 1
ATOM 4176 C C . VAL B 1 214 ? 13.102 14.32 -0.045 1 98.94 214 VAL B C 1
ATOM 4178 O O . VAL B 1 214 ? 12.906 15.539 -0.019 1 98.94 214 VAL B O 1
ATOM 4181 N N . ILE B 1 215 ? 12.312 13.477 0.544 1 98.94 215 ILE B N 1
ATOM 4182 C CA . ILE B 1 215 ? 11.219 13.875 1.422 1 98.94 215 ILE B CA 1
ATOM 4183 C C . ILE B 1 215 ? 11.508 13.414 2.85 1 98.94 215 ILE B C 1
ATOM 4185 O O . ILE B 1 215 ? 11.602 12.211 3.111 1 98.94 215 ILE B O 1
ATOM 4189 N N . SER B 1 216 ? 11.672 14.344 3.746 1 98.94 216 SER B N 1
ATOM 4190 C CA . SER B 1 216 ? 12.023 14.031 5.129 1 98.94 216 SER B CA 1
ATOM 4191 C C . SER B 1 216 ? 10.797 14.109 6.039 1 98.94 216 SER B C 1
ATOM 4193 O O . SER B 1 216 ? 10.242 15.188 6.246 1 98.94 216 SER B O 1
ATOM 4195 N N . ALA B 1 217 ? 10.391 12.969 6.566 1 98.56 217 ALA B N 1
ATOM 4196 C CA . ALA B 1 217 ? 9.195 12.875 7.402 1 98.56 217 ALA B CA 1
ATOM 4197 C C . ALA B 1 217 ? 9.477 12.094 8.68 1 98.56 217 ALA B C 1
ATOM 4199 O O . ALA B 1 217 ? 8.727 11.18 9.031 1 98.56 217 ALA B O 1
ATOM 4200 N N . VAL B 1 218 ? 10.484 12.469 9.398 1 98.06 218 VAL B N 1
ATOM 4201 C CA . VAL B 1 218 ? 10.938 11.727 10.57 1 98.06 218 VAL B CA 1
ATOM 4202 C C . VAL B 1 218 ? 10.414 12.398 11.844 1 98.06 218 VAL B C 1
ATOM 4204 O O . VAL B 1 218 ? 9.758 11.758 12.664 1 98.06 218 VAL B O 1
ATOM 4207 N N . GLY B 1 219 ? 10.719 13.648 12.023 1 96.88 219 GLY B N 1
ATOM 4208 C CA . GLY B 1 219 ? 10.227 14.398 13.172 1 96.88 219 GLY B CA 1
ATOM 4209 C C . GLY B 1 219 ? 11.008 14.133 14.438 1 96.88 219 GLY B C 1
ATOM 4210 O O . GLY B 1 219 ? 10.445 14.133 15.539 1 96.88 219 GLY B O 1
ATOM 4211 N N . ARG B 1 220 ? 12.312 13.852 14.32 1 97.19 220 ARG B N 1
ATOM 4212 C CA . ARG B 1 220 ? 13.164 13.633 15.477 1 97.19 220 ARG B CA 1
ATOM 4213 C C . ARG B 1 220 ? 14.43 14.477 15.398 1 97.19 220 ARG B C 1
ATOM 4215 O O . ARG B 1 220 ? 15.539 13.938 15.312 1 97.19 220 ARG B O 1
ATOM 4222 N N . PRO B 1 221 ? 14.266 15.781 15.508 1 97.56 221 PRO B N 1
ATOM 4223 C CA . PRO B 1 221 ? 15.438 16.656 15.438 1 97.56 221 PRO B CA 1
ATOM 4224 C C . PRO B 1 221 ? 16.438 16.406 16.562 1 97.56 221 PRO B C 1
ATOM 4226 O O . PRO B 1 221 ? 16.047 16.109 17.688 1 97.56 221 PRO B O 1
ATOM 4229 N N . PRO B 1 222 ? 17.719 16.609 16.219 1 97.5 222 PRO B N 1
ATOM 4230 C CA . PRO B 1 222 ? 18.766 16.25 17.172 1 97.5 222 PRO B CA 1
ATOM 4231 C C . PRO B 1 222 ? 18.719 17.109 18.438 1 97.5 222 PRO B C 1
ATOM 4233 O O . PRO B 1 222 ? 19.266 16.703 19.484 1 97.5 222 PRO B O 1
ATOM 4236 N N . GLU B 1 223 ? 18.094 18.25 18.391 1 96.94 223 GLU B N 1
ATOM 4237 C CA . GLU B 1 223 ? 17.969 19.125 19.562 1 96.94 223 GLU B CA 1
ATOM 4238 C C . GLU B 1 223 ? 17.109 18.469 20.641 1 96.94 223 GLU B C 1
ATOM 4240 O O . GLU B 1 223 ? 17.25 18.797 21.828 1 96.94 223 GLU B O 1
ATOM 4245 N N . LEU B 1 224 ? 16.219 17.562 20.25 1 95.75 224 LEU B N 1
ATOM 4246 C CA . LEU B 1 224 ? 15.211 17.062 21.172 1 95.75 224 LEU B CA 1
ATOM 4247 C C . LEU B 1 224 ? 15.406 15.57 21.422 1 95.75 224 LEU B C 1
ATOM 4249 O O . LEU B 1 224 ? 14.898 15.023 22.406 1 95.75 224 LEU B O 1
ATOM 4253 N N . TYR B 1 225 ? 16.031 14.93 20.469 1 95.56 225 TYR B N 1
ATOM 4254 C CA . TYR B 1 225 ? 16.156 13.477 20.562 1 95.56 225 TYR B CA 1
ATOM 4255 C C . TYR B 1 225 ? 17.625 13.062 20.562 1 95.56 225 TYR B C 1
ATOM 4257 O O . TYR B 1 225 ? 18.391 13.484 19.688 1 95.56 225 TYR B O 1
ATOM 4265 N N . GLY B 1 226 ? 17.984 12.234 21.547 1 94.25 226 GLY B N 1
ATOM 4266 C CA . GLY B 1 226 ? 19.328 11.719 21.609 1 94.25 226 GLY B CA 1
ATOM 4267 C C . GLY B 1 226 ? 19.5 10.359 20.953 1 94.25 226 GLY B C 1
ATOM 4268 O O . GLY B 1 226 ? 20.578 10.008 20.484 1 94.25 226 GLY B O 1
ATOM 4269 N N . ASP B 1 227 ? 18.406 9.695 20.969 1 94.56 227 ASP B N 1
ATOM 4270 C CA . ASP B 1 227 ? 18.406 8.352 20.391 1 94.56 227 ASP B CA 1
ATOM 4271 C C . ASP B 1 227 ? 17.875 8.367 18.969 1 94.56 227 ASP B C 1
ATOM 4273 O O . ASP B 1 227 ? 16.688 8.586 18.734 1 94.56 227 ASP B O 1
ATOM 4277 N N . ASN B 1 228 ? 18.656 8.148 17.953 1 94.12 228 ASN B N 1
ATOM 4278 C CA . ASN B 1 228 ? 18.359 8.031 16.531 1 94.12 228 ASN B CA 1
ATOM 4279 C C . ASN B 1 228 ? 17.797 9.328 15.961 1 94.12 228 ASN B C 1
ATOM 4281 O O . ASN B 1 228 ? 16.719 9.336 15.359 1 94.12 228 ASN B O 1
ATOM 4285 N N . PRO B 1 229 ? 18.469 10.453 16.297 1 97.12 229 PRO B N 1
ATOM 4286 C CA . PRO B 1 229 ? 18.016 11.727 15.742 1 97.12 229 PRO B CA 1
ATOM 4287 C C . PRO B 1 229 ? 18.203 11.805 14.227 1 97.12 229 PRO B C 1
ATOM 4289 O O . PRO B 1 229 ? 18.875 10.953 13.641 1 97.12 229 PRO B O 1
ATOM 4292 N N . TRP B 1 230 ? 17.578 12.82 13.617 1 98.25 230 TRP B N 1
ATOM 4293 C CA . TRP B 1 230 ? 17.703 12.992 12.172 1 98.25 230 TRP B CA 1
ATOM 4294 C C . TRP B 1 230 ? 17.703 14.477 11.805 1 98.25 230 TRP B C 1
ATOM 4296 O O . TRP B 1 230 ? 16.922 15.258 12.344 1 98.25 230 TRP B O 1
ATOM 4306 N N . ARG B 1 231 ? 18.641 14.82 10.961 1 98.56 231 ARG B N 1
ATOM 4307 C CA . ARG B 1 231 ? 18.734 16.125 10.312 1 98.56 231 ARG B CA 1
ATOM 4308 C C . ARG B 1 231 ? 19.281 15.984 8.891 1 98.56 231 ARG B C 1
ATOM 4310 O O . ARG B 1 231 ? 20.375 15.461 8.688 1 98.56 231 ARG B O 1
ATOM 4317 N N . LEU B 1 232 ? 18.484 16.359 7.949 1 98.88 232 LEU B N 1
ATOM 4318 C CA . LEU B 1 232 ? 18.984 16.438 6.578 1 98.88 232 LEU B CA 1
ATOM 4319 C C . LEU B 1 232 ? 19.75 17.734 6.348 1 98.88 232 LEU B C 1
ATOM 4321 O O . LEU B 1 232 ? 19.219 18.828 6.551 1 98.88 232 LEU B O 1
ATOM 4325 N N . THR B 1 233 ? 21 17.625 5.938 1 98.81 233 THR B N 1
ATOM 4326 C CA . THR B 1 233 ? 21.844 18.781 5.645 1 98.81 233 THR B CA 1
ATOM 4327 C C . THR B 1 233 ? 22.266 18.766 4.18 1 98.81 233 THR B C 1
ATOM 4329 O O . THR B 1 233 ? 22.047 17.797 3.465 1 98.81 233 THR B O 1
ATOM 4332 N N . GLY B 1 234 ? 22.828 19.859 3.746 1 98.75 234 GLY B N 1
ATOM 4333 C CA . GLY B 1 234 ? 23.172 20.047 2.346 1 98.75 234 GLY B CA 1
ATOM 4334 C C . GLY B 1 234 ? 24.141 19 1.828 1 98.75 234 GLY B C 1
ATOM 4335 O O . GLY B 1 234 ? 24.062 18.594 0.664 1 98.75 234 GLY B O 1
ATOM 4336 N N . ASP B 1 235 ? 25.047 18.516 2.609 1 98.62 235 ASP B N 1
ATOM 4337 C CA . ASP B 1 235 ? 26.047 17.547 2.182 1 98.62 235 ASP B CA 1
ATOM 4338 C C . ASP B 1 235 ? 25.438 16.172 1.966 1 98.62 235 ASP B C 1
ATOM 4340 O O . ASP B 1 235 ? 26.078 15.273 1.411 1 98.62 235 ASP B O 1
ATOM 4344 N N . MET B 1 236 ? 24.188 16.062 2.32 1 98.75 236 MET B N 1
ATOM 4345 C CA . MET B 1 236 ? 23.516 14.766 2.223 1 98.75 236 MET B CA 1
ATOM 4346 C C . MET B 1 236 ? 22.625 14.703 0.983 1 98.75 236 MET B C 1
ATOM 4348 O O . MET B 1 236 ? 21.875 13.742 0.798 1 98.75 236 MET B O 1
ATOM 4352 N N . ILE B 1 237 ? 22.656 15.75 0.177 1 98.81 237 ILE B N 1
ATOM 4353 C CA . ILE B 1 237 ? 21.859 15.719 -1.042 1 98.81 237 ILE B CA 1
ATOM 4354 C C . ILE B 1 237 ? 22.734 16.016 -2.25 1 98.81 237 ILE B C 1
ATOM 4356 O O . ILE B 1 237 ? 23.828 16.594 -2.105 1 98.81 237 ILE B O 1
ATOM 4360 N N . LYS B 1 238 ? 22.297 15.609 -3.393 1 98.31 238 LYS B N 1
ATOM 4361 C CA . LYS B 1 238 ? 23.047 15.953 -4.598 1 98.31 238 LYS B CA 1
ATOM 4362 C C . LYS B 1 238 ? 22.688 17.359 -5.082 1 98.31 238 LYS B C 1
ATOM 4364 O O . LYS B 1 238 ? 21.641 17.891 -4.719 1 98.31 238 LYS B O 1
ATOM 4369 N N . GLU B 1 239 ? 23.531 17.922 -5.898 1 98.56 239 GLU B N 1
ATOM 4370 C CA . GLU B 1 239 ? 23.266 19.234 -6.48 1 98.56 239 GLU B CA 1
ATOM 4371 C C . GLU B 1 239 ? 21.984 19.234 -7.309 1 98.56 239 GLU B C 1
ATOM 4373 O O . GLU B 1 239 ? 21.781 18.344 -8.141 1 98.56 239 GLU B O 1
ATOM 4378 N N . GLY B 1 240 ? 21.078 20.156 -7.035 1 98.69 240 GLY B N 1
ATOM 4379 C CA . GLY B 1 240 ? 19.875 20.297 -7.84 1 98.69 240 GLY B CA 1
ATOM 4380 C C . GLY B 1 240 ? 18.734 19.438 -7.352 1 98.69 240 GLY B C 1
ATOM 4381 O O . GLY B 1 240 ? 17.656 19.422 -7.965 1 98.69 240 GLY B O 1
ATOM 4382 N N . ALA B 1 241 ? 18.844 18.797 -6.246 1 98.88 241 ALA B N 1
ATOM 4383 C CA . ALA B 1 241 ? 17.781 17.938 -5.719 1 98.88 241 ALA B CA 1
ATOM 4384 C C . ALA B 1 241 ? 16.562 18.75 -5.316 1 98.88 241 ALA B C 1
ATOM 4386 O O . ALA B 1 241 ? 16.672 19.938 -5 1 98.88 241 ALA B O 1
ATOM 4387 N N . VAL B 1 242 ? 15.406 18.125 -5.398 1 98.94 242 VAL B N 1
ATOM 4388 C CA . VAL B 1 242 ? 14.188 18.641 -4.785 1 98.94 242 VAL B CA 1
ATOM 4389 C C . VAL B 1 242 ? 14.055 18.109 -3.361 1 98.94 242 VAL B C 1
ATOM 4391 O O . VAL B 1 242 ? 14.188 16.906 -3.131 1 98.94 242 VAL B O 1
ATOM 4394 N N . VAL B 1 243 ? 13.844 19.031 -2.373 1 98.94 243 VAL B N 1
ATOM 4395 C CA . VAL B 1 243 ? 13.773 18.578 -0.983 1 98.94 243 VAL B CA 1
ATOM 4396 C C . VAL B 1 243 ? 12.453 19.047 -0.363 1 98.94 243 VAL B C 1
ATOM 4398 O O . VAL B 1 243 ? 12.062 20.203 -0.501 1 98.94 243 VAL B O 1
ATOM 4401 N N . VAL B 1 244 ? 11.773 18.125 0.257 1 98.94 244 VAL B N 1
ATOM 4402 C CA . VAL B 1 244 ? 10.547 18.391 0.995 1 98.94 244 VAL B CA 1
ATOM 4403 C C . VAL B 1 244 ? 10.75 18.078 2.475 1 98.94 244 VAL B C 1
ATOM 4405 O O . VAL B 1 244 ? 11.078 16.938 2.836 1 98.94 244 VAL B O 1
ATOM 4408 N N . GLY B 1 245 ? 10.617 19.031 3.301 1 98.81 245 GLY B N 1
ATOM 4409 C CA . GLY B 1 245 ? 10.672 18.844 4.742 1 98.81 245 GLY B CA 1
ATOM 4410 C C . GLY B 1 245 ? 9.297 18.766 5.387 1 98.81 245 GLY B C 1
ATOM 4411 O O . GLY B 1 245 ? 8.539 19.734 5.371 1 98.81 245 GLY B O 1
ATOM 4412 N N . VAL B 1 246 ? 8.977 17.625 5.988 1 98.5 246 VAL B N 1
ATOM 4413 C CA . VAL B 1 246 ? 7.672 17.391 6.605 1 98.5 246 VAL B CA 1
ATOM 4414 C C . VAL B 1 246 ? 7.82 17.344 8.125 1 98.5 246 VAL B C 1
ATOM 4416 O O . VAL B 1 246 ? 7.027 17.938 8.852 1 98.5 246 VAL B O 1
ATOM 4419 N N . GLY B 1 247 ? 8.875 16.672 8.617 1 97.25 247 GLY B N 1
ATOM 4420 C CA . GLY B 1 247 ? 9.016 16.359 10.031 1 97.25 247 GLY B CA 1
ATOM 4421 C C . GLY B 1 247 ? 9.453 17.562 10.859 1 97.25 247 GLY B C 1
ATOM 4422 O O . GLY B 1 247 ? 10.328 18.312 10.445 1 97.25 247 GLY B O 1
ATOM 4423 N N . GLY B 1 248 ? 8.945 17.672 12.016 1 95.19 248 GLY B N 1
ATOM 4424 C CA . GLY B 1 248 ? 9.281 18.656 13.031 1 95.19 248 GLY B CA 1
ATOM 4425 C C . GLY B 1 248 ? 8.68 18.359 14.391 1 95.19 248 GLY B C 1
ATOM 4426 O O . GLY B 1 248 ? 7.793 17.5 14.5 1 95.19 248 GLY B O 1
ATOM 4427 N N . LYS B 1 249 ? 9.234 19 15.336 1 94.06 249 LYS B N 1
ATOM 4428 C CA . LYS B 1 249 ? 8.773 18.797 16.703 1 94.06 249 LYS B CA 1
ATOM 4429 C C . LYS B 1 249 ? 8.984 20.062 17.547 1 94.06 249 LYS B C 1
ATOM 4431 O O . LYS B 1 249 ? 9.992 20.75 17.391 1 94.06 249 LYS B O 1
ATOM 4436 N N . VAL B 1 250 ? 7.992 20.312 18.375 1 91.88 250 VAL B N 1
ATOM 4437 C CA . VAL B 1 250 ? 8.078 21.469 19.266 1 91.88 250 VAL B CA 1
ATOM 4438 C C . VAL B 1 250 ? 8.758 21.062 20.562 1 91.88 250 VAL B C 1
ATOM 4440 O O . VAL B 1 250 ? 8.516 19.984 21.094 1 91.88 250 VAL B O 1
ATOM 4443 N N . ASP B 1 251 ? 9.656 21.844 21.031 1 92.31 251 ASP B N 1
ATOM 4444 C CA . ASP B 1 251 ? 10.234 21.688 22.359 1 92.31 251 ASP B CA 1
ATOM 4445 C C . ASP B 1 251 ? 9.234 22.062 23.438 1 92.31 251 ASP B C 1
ATOM 4447 O O . ASP B 1 251 ? 8.828 23.234 23.547 1 92.31 251 ASP B O 1
ATOM 4451 N N . PRO B 1 252 ? 8.883 21.078 24.281 1 85.56 252 PRO B N 1
ATOM 4452 C CA . PRO B 1 252 ? 7.871 21.391 25.297 1 85.56 252 PRO B CA 1
ATOM 4453 C C . PRO B 1 252 ? 8.336 22.469 26.281 1 85.56 252 PRO B C 1
ATOM 4455 O O . PRO B 1 252 ? 7.516 23.203 26.828 1 85.56 252 PRO B O 1
ATOM 4458 N N . ALA B 1 253 ? 9.602 22.578 26.484 1 89.69 253 ALA B N 1
ATOM 4459 C CA . ALA B 1 253 ? 10.148 23.5 27.484 1 89.69 253 ALA B CA 1
ATOM 4460 C C . ALA B 1 253 ? 10.25 24.922 26.922 1 89.69 253 ALA B C 1
ATOM 4462 O O . ALA B 1 253 ? 9.836 25.875 27.562 1 89.69 253 ALA B O 1
ATOM 4463 N N . THR B 1 254 ? 10.648 25.062 25.656 1 92.12 254 THR B N 1
ATOM 4464 C CA . THR B 1 254 ? 10.945 26.375 25.109 1 92.12 254 THR B CA 1
ATOM 4465 C C . THR B 1 254 ? 9.883 26.797 24.094 1 92.12 254 THR B C 1
ATOM 4467 O O . THR B 1 254 ? 9.828 27.953 23.688 1 92.12 254 THR B O 1
ATOM 4470 N N . LYS B 1 255 ? 9.086 25.844 23.625 1 88.88 255 LYS B N 1
ATOM 4471 C CA . LYS B 1 255 ? 8.031 26.062 22.641 1 88.88 255 LYS B CA 1
ATOM 4472 C C . LYS B 1 255 ? 8.625 26.344 21.266 1 88.88 255 LYS B C 1
ATOM 4474 O O . LYS B 1 255 ? 7.902 26.703 20.328 1 88.88 255 LYS B O 1
ATOM 4479 N N . ARG B 1 256 ? 9.93 26.156 21.266 1 93.31 256 ARG B N 1
ATOM 4480 C CA . ARG B 1 256 ? 10.602 26.344 19.984 1 93.31 256 ARG B CA 1
ATOM 4481 C C . ARG B 1 256 ? 10.438 25.109 19.094 1 93.31 256 ARG B C 1
ATOM 4483 O O . ARG B 1 256 ? 10.492 23.984 19.578 1 93.31 256 ARG B O 1
ATOM 4490 N N . TRP B 1 257 ? 10.281 25.406 17.766 1 94.44 257 TRP B N 1
ATOM 4491 C CA . TRP B 1 257 ? 10.164 24.328 16.781 1 94.44 257 TRP B CA 1
ATOM 4492 C C . TRP B 1 257 ? 11.531 23.922 16.25 1 94.44 257 TRP B C 1
ATOM 4494 O O . TRP B 1 257 ? 12.375 24.797 15.977 1 94.44 257 TRP B O 1
ATOM 4504 N N . TYR B 1 258 ? 11.773 22.656 16.125 1 97.44 258 TYR B N 1
ATOM 4505 C CA . TYR B 1 258 ? 12.906 22.062 15.43 1 97.44 258 TYR B CA 1
ATOM 4506 C C . TYR B 1 258 ? 12.438 21.141 14.305 1 97.44 258 TYR B C 1
ATOM 4508 O O . TYR B 1 258 ? 11.391 20.5 14.422 1 97.44 258 TYR B O 1
ATOM 4516 N N . PHE B 1 259 ? 13.242 21.094 13.227 1 98.12 259 PHE B N 1
ATOM 4517 C CA . PHE B 1 259 ? 12.742 20.422 12.031 1 98.12 259 PHE B CA 1
ATOM 4518 C C . PHE B 1 259 ? 13.766 19.422 11.5 1 98.12 259 PHE B C 1
ATOM 4520 O O . PHE B 1 259 ? 14.938 19.469 11.891 1 98.12 259 PHE B O 1
ATOM 4527 N N . ASP B 1 260 ? 13.336 18.516 10.617 1 98.31 260 ASP B N 1
ATOM 4528 C CA . ASP B 1 260 ? 14.164 17.516 9.969 1 98.31 260 ASP B CA 1
ATOM 4529 C C . ASP B 1 260 ? 15.227 18.156 9.078 1 98.31 260 ASP B C 1
ATOM 4531 O O . ASP B 1 260 ? 16.312 17.609 8.898 1 98.31 260 ASP B O 1
ATOM 4535 N N . VAL B 1 261 ? 14.859 19.312 8.453 1 98.88 261 VAL B N 1
ATOM 4536 C CA . VAL B 1 261 ? 15.672 19.844 7.359 1 98.88 261 VAL B CA 1
ATOM 4537 C C . VAL B 1 261 ? 16.375 21.125 7.805 1 98.88 261 VAL B C 1
ATOM 4539 O O . VAL B 1 261 ? 15.742 22.031 8.328 1 98.88 261 VAL B O 1
ATOM 4542 N N . ASP B 1 262 ? 17.625 21.141 7.68 1 98.75 262 ASP B N 1
ATOM 4543 C CA . ASP B 1 262 ? 18.375 22.391 7.801 1 98.75 262 ASP B CA 1
ATOM 4544 C C . ASP B 1 262 ? 18.203 23.25 6.555 1 98.75 262 ASP B C 1
ATOM 4546 O O . ASP B 1 262 ? 18.969 23.141 5.598 1 98.75 262 ASP B O 1
ATOM 4550 N N . GLU B 1 263 ? 17.297 24.141 6.598 1 98.25 263 GLU B N 1
ATOM 4551 C CA . GLU B 1 263 ? 16.891 24.922 5.43 1 98.25 263 GLU B CA 1
ATOM 4552 C C . GLU B 1 263 ? 18.078 25.672 4.828 1 98.25 263 GLU B C 1
ATOM 4554 O O . GLU B 1 263 ? 18.219 25.719 3.604 1 98.25 263 GLU B O 1
ATOM 4559 N N . ASN B 1 264 ? 18.859 26.234 5.68 1 98.12 264 ASN B N 1
ATOM 4560 C CA . ASN B 1 264 ? 19.969 27.031 5.184 1 98.12 264 ASN B CA 1
ATOM 4561 C C . ASN B 1 264 ? 20.984 26.188 4.422 1 98.12 264 ASN B C 1
ATOM 4563 O O . ASN B 1 264 ? 21.359 26.516 3.299 1 98.12 264 ASN B O 1
ATOM 4567 N N . SER B 1 265 ? 21.359 25.141 5.008 1 98.56 265 SER B N 1
ATOM 4568 C CA . SER B 1 265 ? 22.359 24.25 4.422 1 98.56 265 SER B CA 1
ATOM 4569 C C . SER B 1 265 ? 21.828 23.594 3.154 1 98.56 265 SER B C 1
ATOM 4571 O O . SER B 1 265 ? 22.531 23.531 2.141 1 98.56 265 SER B O 1
ATOM 4573 N N . VAL B 1 266 ? 20.625 23.172 3.115 1 98.81 266 VAL B N 1
ATOM 4574 C CA . VAL B 1 266 ? 20.031 22.453 1.999 1 98.81 266 VAL B CA 1
ATOM 4575 C C . VAL B 1 266 ? 19.766 23.406 0.842 1 98.81 266 VAL B C 1
ATOM 4577 O O . VAL B 1 266 ? 19.922 23.047 -0.325 1 98.81 266 VAL B O 1
ATOM 4580 N N . ALA B 1 267 ? 19.406 24.672 1.156 1 98.69 267 ALA B N 1
ATOM 4581 C CA . ALA B 1 267 ? 19.078 25.656 0.135 1 98.69 267 ALA B CA 1
ATOM 4582 C C . ALA B 1 267 ? 20.297 25.969 -0.734 1 98.69 267 ALA B C 1
ATOM 4584 O O . ALA B 1 267 ? 20.156 26.438 -1.868 1 98.69 267 ALA B O 1
ATOM 4585 N N . GLU B 1 268 ? 21.453 25.672 -0.234 1 98.38 268 GLU B N 1
ATOM 4586 C CA . GLU B 1 268 ? 22.672 25.953 -0.979 1 98.38 268 GLU B CA 1
ATOM 4587 C C . GLU B 1 268 ? 22.844 24.969 -2.135 1 98.38 268 GLU B C 1
ATOM 4589 O O . GLU B 1 268 ? 23.594 25.234 -3.078 1 98.38 268 GLU B O 1
ATOM 4594 N N . LYS B 1 269 ? 22.141 23.891 -2.123 1 98.44 269 LYS B N 1
ATOM 4595 C CA . LYS B 1 269 ? 22.359 22.828 -3.109 1 98.44 269 LYS B CA 1
ATOM 4596 C C . LYS B 1 269 ? 21.078 22.5 -3.863 1 98.44 269 LYS B C 1
ATOM 4598 O O . LYS B 1 269 ? 21.125 22.172 -5.051 1 98.44 269 LYS B O 1
ATOM 4603 N N . ALA B 1 270 ? 19.984 22.609 -3.24 1 98.81 270 ALA B N 1
ATOM 4604 C CA . ALA B 1 270 ? 18.703 22.156 -3.771 1 98.81 270 ALA B CA 1
ATOM 4605 C C . ALA B 1 270 ? 18.219 23.078 -4.883 1 98.81 270 ALA B C 1
ATOM 4607 O O . ALA B 1 270 ? 18.453 24.281 -4.84 1 98.81 270 ALA B O 1
ATOM 4608 N N . SER B 1 271 ? 17.531 22.516 -5.809 1 98.81 271 SER B N 1
ATOM 4609 C CA . SER B 1 271 ? 16.828 23.328 -6.805 1 98.81 271 SER B CA 1
ATOM 4610 C C . SER B 1 271 ? 15.477 23.812 -6.281 1 98.81 271 SER B C 1
ATOM 4612 O O . SER B 1 271 ? 15.062 24.938 -6.566 1 98.81 271 SER B O 1
ATOM 4614 N N . TYR B 1 272 ? 14.812 22.891 -5.617 1 98.88 272 TYR B N 1
ATOM 4615 C CA . TYR B 1 272 ? 13.555 23.203 -4.945 1 98.88 272 TYR B CA 1
ATOM 4616 C C . TYR B 1 272 ? 13.602 22.766 -3.482 1 98.88 272 TYR B C 1
ATOM 4618 O O . TYR B 1 272 ? 14.211 21.75 -3.145 1 98.88 272 TYR B O 1
ATOM 4626 N N . LEU B 1 273 ? 12.984 23.531 -2.59 1 98.94 273 LEU B N 1
ATOM 4627 C CA . LEU B 1 273 ? 12.938 23.234 -1.161 1 98.94 273 LEU B CA 1
ATOM 4628 C C . LEU B 1 273 ? 11.648 23.781 -0.536 1 98.94 273 LEU B C 1
ATOM 4630 O O . LEU B 1 273 ? 11.281 24.938 -0.759 1 98.94 273 LEU B O 1
ATOM 4634 N N . THR B 1 274 ? 10.922 22.938 0.13 1 98.94 274 THR B N 1
ATOM 4635 C CA . THR B 1 274 ? 9.82 23.469 0.927 1 98.94 274 THR B CA 1
ATOM 4636 C C . THR B 1 274 ? 10.352 24.172 2.178 1 98.94 274 THR B C 1
ATOM 4638 O O . THR B 1 274 ? 11.273 23.672 2.824 1 98.94 274 THR B O 1
ATOM 4641 N N . PRO B 1 275 ? 9.781 25.328 2.482 1 98.62 275 PRO B N 1
ATOM 4642 C CA . PRO B 1 275 ? 10.133 25.859 3.803 1 98.62 275 PRO B CA 1
ATOM 4643 C C . PRO B 1 275 ? 9.602 25 4.945 1 98.62 275 PRO B C 1
ATOM 4645 O O . PRO B 1 275 ? 8.594 24.312 4.785 1 98.62 275 PRO B O 1
ATOM 4648 N N . ASN B 1 276 ? 10.297 25.016 6.043 1 97.69 276 ASN B N 1
ATOM 4649 C CA . ASN B 1 276 ? 9.836 24.266 7.211 1 97.69 276 ASN B CA 1
ATOM 4650 C C . ASN B 1 276 ? 8.453 24.734 7.66 1 97.69 276 ASN B C 1
ATOM 4652 O O . ASN B 1 276 ? 7.641 23.922 8.102 1 97.69 276 ASN B O 1
ATOM 4656 N N . ILE B 1 277 ? 8.211 26 7.582 1 96.38 277 ILE B N 1
ATOM 4657 C CA . ILE B 1 277 ? 6.922 26.625 7.887 1 96.38 277 ILE B CA 1
ATOM 4658 C C . ILE B 1 277 ? 6.363 27.297 6.637 1 96.38 277 ILE B C 1
ATOM 4660 O O . ILE B 1 277 ? 7.066 28.047 5.965 1 96.38 277 ILE B O 1
ATOM 4664 N N . GLY B 1 278 ? 5.148 26.938 6.297 1 97.44 278 GLY B N 1
ATOM 4665 C CA . GLY B 1 278 ? 4.52 27.594 5.164 1 97.44 278 GLY B CA 1
ATOM 4666 C C . GLY B 1 278 ? 4.527 26.75 3.902 1 97.44 278 GLY B C 1
ATOM 4667 O O . GLY B 1 278 ? 4.148 27.219 2.83 1 97.44 278 GLY B O 1
ATOM 4668 N N . GLY B 1 279 ? 5 25.547 3.973 1 98 279 GLY B N 1
ATOM 4669 C CA . GLY B 1 279 ? 5.008 24.641 2.84 1 98 279 GLY B CA 1
ATOM 4670 C C . GLY B 1 279 ? 4.023 23.5 2.984 1 98 279 GLY B C 1
ATOM 4671 O O . GLY B 1 279 ? 2.83 23.656 2.713 1 98 279 GLY B O 1
ATOM 4672 N N . VAL B 1 280 ? 4.504 22.391 3.566 1 98.62 280 VAL B N 1
ATOM 4673 C CA . VAL B 1 280 ? 3.738 21.156 3.625 1 98.62 280 VAL B CA 1
ATOM 4674 C C . VAL B 1 280 ? 2.543 21.328 4.559 1 98.62 280 VAL B C 1
ATOM 4676 O O . VAL B 1 280 ? 1.467 20.781 4.309 1 98.62 280 VAL B O 1
ATOM 4679 N N . GLY B 1 281 ? 2.717 22.078 5.629 1 98 281 GLY B N 1
ATOM 4680 C CA . GLY B 1 281 ? 1.617 22.312 6.555 1 98 281 GLY B CA 1
ATOM 4681 C C . GLY B 1 281 ? 0.4 22.922 5.895 1 98 281 GLY B C 1
ATOM 4682 O O . GLY B 1 281 ? -0.729 22.484 6.129 1 98 281 GLY B O 1
ATOM 4683 N N . LEU B 1 282 ? 0.604 23.938 5.102 1 98.62 282 LEU B N 1
ATOM 4684 C CA . LEU B 1 282 ? -0.49 24.594 4.402 1 98.62 282 LEU B CA 1
ATOM 4685 C C . LEU B 1 282 ? -1.13 23.656 3.383 1 98.62 282 LEU B C 1
ATOM 4687 O O . LEU B 1 282 ? -2.352 23.656 3.213 1 98.62 282 LEU B O 1
ATOM 4691 N N . ALA B 1 283 ? -0.287 22.875 2.732 1 98.81 283 ALA B N 1
ATOM 4692 C CA . ALA B 1 283 ? -0.809 21.906 1.772 1 98.81 283 ALA B CA 1
ATOM 4693 C C . ALA B 1 283 ? -1.668 20.844 2.467 1 98.81 283 ALA B C 1
ATOM 4695 O O . ALA B 1 283 ? -2.684 20.406 1.921 1 98.81 283 ALA B O 1
ATOM 4696 N N . THR B 1 284 ? -1.247 20.438 3.654 1 98.69 284 THR B N 1
ATOM 4697 C CA . THR B 1 284 ? -1.997 19.469 4.453 1 98.69 284 THR B CA 1
ATOM 4698 C C . THR B 1 284 ? -3.379 20.016 4.805 1 98.69 284 THR B C 1
ATOM 4700 O O . THR B 1 284 ? -4.387 19.328 4.641 1 98.69 284 THR B O 1
ATOM 4703 N N . ARG B 1 285 ? -3.422 21.266 5.254 1 98.75 285 ARG B N 1
ATOM 4704 C CA . ARG B 1 285 ? -4.695 21.891 5.605 1 98.75 285 ARG B CA 1
ATOM 4705 C C . ARG B 1 285 ? -5.574 22.078 4.375 1 98.75 285 ARG B C 1
ATOM 4707 O O . ARG B 1 285 ? -6.793 21.906 4.445 1 98.75 285 ARG B O 1
ATOM 4714 N N . ALA B 1 286 ? -4.949 22.406 3.26 1 98.88 286 ALA B N 1
ATOM 4715 C CA . ALA B 1 286 ? -5.691 22.5 2.006 1 98.88 286 ALA B CA 1
ATOM 4716 C C . ALA B 1 286 ? -6.355 21.172 1.653 1 98.88 286 ALA B C 1
ATOM 4718 O O . ALA B 1 286 ? -7.535 21.141 1.294 1 98.88 286 ALA B O 1
ATOM 4719 N N . ARG B 1 287 ? -5.645 20.109 1.803 1 98.88 287 ARG B N 1
ATOM 4720 C CA . ARG B 1 287 ? -6.184 18.797 1.47 1 98.88 287 ARG B CA 1
ATOM 4721 C C . ARG B 1 287 ? -7.312 18.406 2.42 1 98.88 287 ARG B C 1
ATOM 4723 O O . ARG B 1 287 ? -8.297 17.781 2.008 1 98.88 287 ARG B O 1
ATOM 4730 N N . LEU B 1 288 ? -7.152 18.766 3.691 1 98.94 288 LEU B N 1
ATOM 4731 C CA . LEU B 1 288 ? -8.219 18.484 4.645 1 98.94 288 LEU B CA 1
ATOM 4732 C C . LEU B 1 288 ? -9.523 19.141 4.211 1 98.94 288 LEU B C 1
ATOM 4734 O O . LEU B 1 288 ? -10.586 18.516 4.27 1 98.94 288 LEU B O 1
ATOM 4738 N N . VAL B 1 289 ? -9.461 20.359 3.768 1 98.94 289 VAL B N 1
ATOM 4739 C CA . VAL B 1 289 ? -10.633 21.094 3.299 1 98.94 289 VAL B CA 1
ATOM 4740 C C . VAL B 1 289 ? -11.211 20.406 2.062 1 98.94 289 VAL B C 1
ATOM 4742 O O . VAL B 1 289 ? -12.422 20.219 1.952 1 98.94 289 VAL B O 1
ATOM 4745 N N . LYS B 1 290 ? -10.352 20 1.167 1 98.88 290 LYS B N 1
ATOM 4746 C CA . LYS B 1 290 ? -10.789 19.297 -0.031 1 98.88 290 LYS B CA 1
ATOM 4747 C C . LYS B 1 290 ? -11.508 18 0.331 1 98.88 290 LYS B C 1
ATOM 4749 O O . LYS B 1 290 ? -12.578 17.703 -0.202 1 98.88 290 LYS B O 1
ATOM 4754 N N . ASN B 1 291 ? -10.898 17.219 1.221 1 98.94 291 ASN B N 1
ATOM 4755 C CA . ASN B 1 291 ? -11.523 15.992 1.681 1 98.94 291 ASN B CA 1
ATOM 4756 C C . ASN B 1 291 ? -12.891 16.25 2.305 1 98.94 291 ASN B C 1
ATOM 4758 O O . ASN B 1 291 ? -13.828 15.484 2.105 1 98.94 291 ASN B O 1
ATOM 4762 N N . LEU B 1 292 ? -12.992 17.344 3.064 1 98.94 292 LEU B N 1
ATOM 4763 C CA . LEU B 1 292 ? -14.266 17.656 3.711 1 98.94 292 LEU B CA 1
ATOM 4764 C C . LEU B 1 292 ? -15.352 17.938 2.676 1 98.94 292 LEU B C 1
ATOM 4766 O O . LEU B 1 292 ? -16.484 17.5 2.836 1 98.94 292 LEU B O 1
ATOM 4770 N N . ILE B 1 293 ? -15.008 18.625 1.585 1 98.88 293 ILE B N 1
ATOM 4771 C CA . ILE B 1 293 ? -15.969 18.875 0.521 1 98.88 293 ILE B CA 1
ATOM 4772 C C . ILE B 1 293 ? -16.391 17.562 -0.128 1 98.88 293 ILE B C 1
ATOM 4774 O O . ILE B 1 293 ? -17.578 17.312 -0.333 1 98.88 293 ILE B O 1
ATOM 4778 N N . ILE B 1 294 ? -15.438 16.688 -0.353 1 98.56 294 ILE B N 1
ATOM 4779 C CA . ILE B 1 294 ? -15.703 15.383 -0.963 1 98.56 294 ILE B CA 1
ATOM 4780 C C . ILE B 1 294 ? -16.625 14.57 -0.063 1 98.56 294 ILE B C 1
ATOM 4782 O O . ILE B 1 294 ? -17.656 14.047 -0.521 1 98.56 294 ILE B O 1
ATOM 4786 N N . THR B 1 295 ? -16.266 14.531 1.219 1 98.56 295 THR B N 1
ATOM 4787 C CA . THR B 1 295 ? -17.078 13.742 2.148 1 98.56 295 THR B CA 1
ATOM 4788 C C . THR B 1 295 ? -18.484 14.336 2.277 1 98.56 295 THR B C 1
ATOM 4790 O O . THR B 1 295 ? -19.453 13.594 2.443 1 98.56 295 THR B O 1
ATOM 4793 N N . THR B 1 296 ? -18.609 15.625 2.195 1 98.5 296 THR B N 1
ATOM 4794 C CA . THR B 1 296 ? -19.922 16.266 2.277 1 98.5 296 THR B CA 1
ATOM 4795 C C . THR B 1 296 ? -20.812 15.812 1.127 1 98.5 296 THR B C 1
ATOM 4797 O O . THR B 1 296 ? -21.984 15.469 1.338 1 98.5 296 THR B O 1
ATOM 4800 N N . TYR B 1 297 ? -20.281 15.797 -0.062 1 97.31 297 TYR B N 1
ATOM 4801 C CA . TYR B 1 297 ? -21.047 15.32 -1.21 1 97.31 297 TYR B CA 1
ATOM 4802 C C . TYR B 1 297 ? -21.406 13.852 -1.05 1 97.31 297 TYR B C 1
ATOM 4804 O O . TYR B 1 297 ? -22.5 13.438 -1.447 1 97.31 297 TYR B O 1
ATOM 4812 N N . MET B 1 298 ? -20.562 13.07 -0.474 1 96.12 298 MET B N 1
ATOM 4813 C CA . MET B 1 298 ? -20.828 11.648 -0.275 1 96.12 298 MET B CA 1
ATOM 4814 C C . MET B 1 298 ? -21.953 11.438 0.736 1 96.12 298 MET B C 1
ATOM 4816 O O . MET B 1 298 ? -22.828 10.602 0.532 1 96.12 298 MET B O 1
ATOM 4820 N N . VAL B 1 299 ? -21.859 12.18 1.805 1 95.31 299 VAL B N 1
ATOM 4821 C CA . VAL B 1 299 ? -22.891 12.094 2.826 1 95.31 299 VAL B CA 1
ATOM 4822 C C . VAL B 1 299 ? -24.234 12.523 2.236 1 95.31 299 VAL B C 1
ATOM 4824 O O . VAL B 1 299 ? -25.266 11.891 2.484 1 95.31 299 VAL B O 1
ATOM 4827 N N . LEU B 1 300 ? -24.219 13.57 1.452 1 93.38 300 LEU B N 1
ATOM 4828 C CA . LEU B 1 300 ? -25.438 14.055 0.808 1 93.38 300 LEU B CA 1
ATOM 4829 C C . LEU B 1 300 ? -26.031 12.992 -0.107 1 93.38 300 LEU B C 1
ATOM 4831 O O . LEU B 1 300 ? -27.25 12.797 -0.125 1 93.38 300 LEU B O 1
ATOM 4835 N N . THR B 1 301 ? -25.234 12.328 -0.883 1 88.81 301 THR B N 1
ATOM 4836 C CA . THR B 1 301 ? -25.688 11.32 -1.83 1 88.81 301 THR B CA 1
ATOM 4837 C C . THR B 1 301 ? -26.266 10.109 -1.095 1 88.81 301 THR B C 1
ATOM 4839 O O . THR B 1 301 ? -27.188 9.453 -1.588 1 88.81 301 THR B O 1
ATOM 4842 N N . ARG B 1 302 ? -25.703 9.781 -0.042 1 82.44 302 ARG B N 1
ATOM 4843 C CA . ARG B 1 302 ? -26.188 8.664 0.755 1 82.44 302 ARG B CA 1
ATOM 4844 C C . ARG B 1 302 ? -27.547 8.969 1.366 1 82.44 302 ARG B C 1
ATOM 4846 O O . ARG B 1 302 ? -28.422 8.102 1.444 1 82.44 302 ARG B O 1
ATOM 4853 N N . VAL B 1 303 ? -27.719 10.195 1.821 1 68.75 303 VAL B N 1
ATOM 4854 C CA . VAL B 1 303 ? -28.953 10.602 2.496 1 68.75 303 VAL B CA 1
ATOM 4855 C C . VAL B 1 303 ? -30.031 10.891 1.461 1 68.75 303 VAL B C 1
ATOM 4857 O O . VAL B 1 303 ? -31.219 10.633 1.702 1 68.75 303 VAL B O 1
ATOM 4860 N N . THR B 1 304 ? -29.641 11.539 0.316 1 67.5 304 THR B N 1
ATOM 4861 C CA . THR B 1 304 ? -30.641 11.906 -0.683 1 67.5 304 THR B CA 1
ATOM 4862 C C . THR B 1 304 ? -31.016 10.703 -1.538 1 67.5 304 THR B C 1
ATOM 4864 O O . THR B 1 304 ? -30.156 9.93 -1.951 1 67.5 304 THR B O 1
ATOM 4867 N N . SER B 1 305 ? -32.094 9.938 -1.376 1 52.91 305 SER B N 1
ATOM 4868 C CA . SER B 1 305 ? -32.656 8.914 -2.238 1 52.91 305 SER B CA 1
ATOM 4869 C C . SER B 1 305 ? -32.438 9.234 -3.711 1 52.91 305 SER B C 1
ATOM 4871 O O . SER B 1 305 ? -32.375 10.398 -4.098 1 52.91 305 SER B O 1
ATOM 4873 N N . PRO B 1 306 ? -31.906 8.305 -4.668 1 47.91 306 PRO B N 1
ATOM 4874 C CA . PRO B 1 306 ? -31.75 8.484 -6.113 1 47.91 306 PRO B CA 1
ATOM 4875 C C . PRO B 1 306 ? -32.812 9.398 -6.715 1 47.91 306 PRO B C 1
ATOM 4877 O O . PRO B 1 306 ? -32.75 9.727 -7.902 1 47.91 306 PRO B O 1
ATOM 4880 N N . ARG B 1 307 ? -33.844 9.469 -6.242 1 38.12 307 ARG B N 1
ATOM 4881 C CA . ARG B 1 307 ? -34.969 10.125 -6.918 1 38.12 307 ARG B CA 1
ATOM 4882 C C . ARG B 1 307 ? -34.75 11.633 -7 1 38.12 307 ARG B C 1
ATOM 4884 O O . ARG B 1 307 ? -35.375 12.32 -7.785 1 38.12 307 ARG B O 1
ATOM 4891 N N . LEU B 1 308 ? -34.062 12.188 -6.098 1 35.38 308 LEU B N 1
ATOM 4892 C CA . LEU B 1 308 ? -34.031 13.641 -6.117 1 35.38 308 LEU B CA 1
ATOM 4893 C C . LEU B 1 308 ? -32.938 14.141 -7.062 1 35.38 308 LEU B C 1
ATOM 4895 O O . LEU B 1 308 ? -32.938 15.305 -7.477 1 35.38 308 LEU B O 1
ATOM 4899 N N . LEU B 1 309 ? -31.844 13.516 -7.266 1 38.78 309 LEU B N 1
ATOM 4900 C CA . LEU B 1 309 ? -30.844 14.055 -8.18 1 38.78 309 LEU B CA 1
ATOM 4901 C C . LEU B 1 309 ? -31.312 13.961 -9.625 1 38.78 309 LEU B C 1
ATOM 4903 O O . LEU B 1 309 ? -30.547 14.227 -10.555 1 38.78 309 LEU B O 1
ATOM 4907 N N . SER B 1 310 ? -32.344 13.352 -10.008 1 28.39 310 SER B N 1
ATOM 4908 C CA . SER B 1 310 ? -32.906 13.492 -11.344 1 28.39 310 SER B CA 1
ATOM 4909 C C . SER B 1 310 ? -33.219 14.953 -11.656 1 28.39 310 SER B C 1
ATOM 4911 O O . SER B 1 310 ? -33.969 15.242 -12.594 1 28.39 310 SER B O 1
ATOM 4913 N N . LEU B 1 311 ? -32.75 15.93 -10.844 1 24.62 311 LEU B N 1
ATOM 4914 C CA . LEU B 1 311 ? -32.969 17.219 -11.508 1 24.62 311 LEU B CA 1
ATOM 4915 C C . LEU B 1 311 ? -31.781 17.562 -12.398 1 24.62 311 LEU B C 1
ATOM 4917 O O . LEU B 1 311 ? -30.641 17.375 -12.016 1 24.62 311 LEU B O 1
#

Radius of gyration: 25.75 Å; Cα contacts (8 Å, |Δi|>4): 1297; chains: 2; bounding box: 64×65×63 Å

Nearest PDB structures (foldseek):
  6de8-assembly1_A  TM=9.384E-01  e=5.023E-29  Campylobacter jejuni subsp. jejuni NCTC 11168 = ATCC 700819
  5o22-assembly1_A  TM=8.846E-01  e=6.950E-27  Escherichia coli K-12
  5o22-assembly1_B  TM=8.916E-01  e=3.140E-26  Escherichia coli K-12
  5o2a-assembly2_C  TM=8.850E-01  e=4.446E-26  Escherichia coli K-12
  5o22-assembly2_D  TM=8.936E-01  e=1.125E-25  Escherichia coli K-12

Organism: Pyrobaculum neutrophilum (strain DSM 2338 / JCM 9278 / NBRC 100436 / V24Sta) (NCBI:txid444157)

Sequence (622 aa):
MVVWIRGDRLHAETLQWARRHVEELERFGVTPKLAVLLLNDDPVELETQRRYVSLKAKDVRSIGGEVEIYELYKEPPERREAAALRLIERLNNADDVTGVLIQKPLPPYIDEGRLFERLSPIKDVDGLTPENKKRLVAGFDLDRDILPCTPAGILELFRQYQVEVRGRDVVVVGKGTLVGFPLSIMLMQMDATVTTLHALSKDRAYYTRKADIVISAVGRPPELYGDNPWRLTGDMIKEGAVVVGVGGKVDPATKRWYFDVDENSVAEKASYLTPNIGGVGLATRARLVKNLIITTYMVLTRVTSPRLLSLMVVWIRGDRLHAETLQWARRHVEELERFGVTPKLAVLLLNDDPVELETQRRYVSLKAKDVRSIGGEVEIYELYKEPPERREAAALRLIERLNNADDVTGVLIQKPLPPYIDEGRLFERLSPIKDVDGLTPENKKRLVAGFDLDRDILPCTPAGILELFRQYQVEVRGRDVVVVGKGTLVGFPLSIMLMQMDATVTTLHALSKDRAYYTRKADIVISAVGRPPELYGDNPWRLTGDMIKEGAVVVGVGGKVDPATKRWYFDVDENSVAEKASYLTPNIGGVGLATRARLVKNLIITTYMVLTRVTSPRLLSL

Solvent-accessible surface area (backbone atoms only — not comparable to full-atom values): 31408 Å² total; per-residue (Å²): 128,48,44,71,47,61,11,60,66,58,25,53,53,40,46,54,55,46,27,56,50,39,58,59,34,46,76,74,72,43,57,48,18,37,39,35,40,39,52,35,69,50,69,59,59,34,53,54,45,50,52,55,48,48,53,48,43,50,55,41,45,73,36,65,30,45,72,48,80,43,70,45,39,78,42,56,79,94,47,28,59,61,52,49,50,53,49,40,52,51,48,62,69,33,86,69,46,18,18,39,38,78,52,73,73,64,45,90,90,49,63,62,67,62,51,32,67,63,40,45,59,58,26,31,24,48,16,70,20,52,71,33,44,22,31,58,78,64,58,74,47,92,87,76,50,51,46,33,21,48,36,49,15,49,53,50,49,28,58,77,69,66,57,80,48,63,39,29,38,34,30,33,35,18,56,42,82,72,37,26,40,56,34,51,45,47,40,43,75,54,45,23,23,35,32,43,32,42,94,58,39,82,64,61,53,69,53,34,39,69,20,48,28,39,36,34,39,66,35,34,20,58,92,81,28,87,77,83,43,40,67,50,44,30,89,35,41,29,81,54,17,35,38,39,36,67,18,46,42,66,35,77,88,75,67,47,75,39,46,19,50,39,61,72,50,29,43,74,35,21,39,31,34,32,38,85,74,55,7,50,64,36,20,20,51,28,33,32,54,52,23,29,55,52,17,28,53,48,47,48,56,71,69,47,61,82,74,66,70,76,109,128,49,44,71,47,61,12,60,66,59,25,53,51,40,47,54,54,48,28,56,51,39,57,57,33,47,76,75,72,44,58,49,17,38,38,34,41,39,53,34,67,52,68,60,60,33,52,53,45,50,53,55,49,49,53,49,43,51,55,41,44,72,36,66,29,45,71,46,80,44,70,44,40,79,42,55,80,94,46,28,58,62,53,49,50,53,49,41,52,52,48,62,68,33,87,69,46,19,16,39,38,77,51,72,71,64,45,89,88,50,62,63,68,60,53,32,66,63,39,46,58,59,26,31,24,47,16,70,20,50,71,32,44,23,31,58,77,66,57,75,47,90,87,76,50,51,46,32,20,48,35,49,15,49,53,51,50,29,57,76,71,66,57,79,48,63,38,30,40,32,29,32,37,18,57,41,83,72,36,26,39,57,34,50,45,45,40,45,74,54,42,22,25,36,31,43,31,43,93,57,39,82,63,62,51,69,53,35,37,68,19,47,29,39,36,34,39,64,34,34,20,60,92,82,28,88,76,82,45,41,69,51,44,32,90,35,42,30,80,55,16,34,38,41,35,68,18,47,42,66,35,80,87,76,67,45,76,39,46,19,50,40,61,73,50,30,45,76,34,21,38,30,34,32,39,84,74,55,6,48,65,35,19,19,51,27,33,32,52,52,22,27,55,52,17,29,54,47,48,48,56,70,70,46,60,81,73,65,70,76,108

InterPro domains:
  IPR000672 Tetrahydrofolate dehydrogenase/cyclohydrolase [MF_01576] (2-300)
  IPR000672 Tetrahydrofolate dehydrogenase/cyclohydrolase [PR00085] (32-54)
  IPR000672 Tetrahydrofolate dehydrogenase/cyclohydrolase [PR00085] (115-136)
  IPR000672 Tetr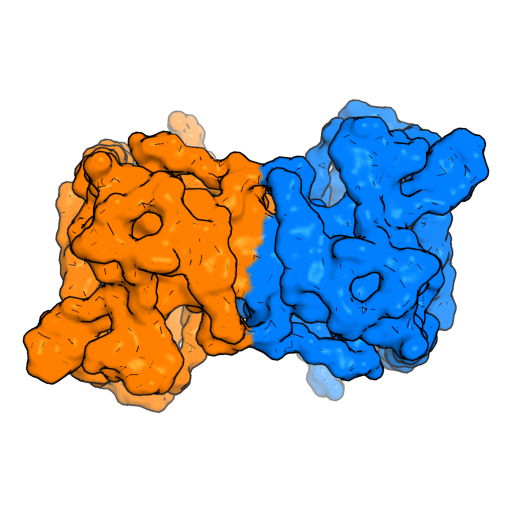ahydrofolate dehydrogenase/cyclohydrolase [PR00085] (163-183)
  IPR000672 Tetrahydrofolate dehydrogenase/cyclohydrolase [PR00085] (220-249)
  IPR000672 Tetrahydrofolate dehydrogenase/cyclohydrolase [PR00085] (256-272)
  IPR000672 Tetrahydrofolate dehydrogenase/cyclohydrolase [PR00085] (273-291)
  IPR020630 Tetrahydrofolate dehydrogenase/cyclohydrolase, catalytic domain [PF00763] (5-126)
  IPR020631 Tetrahydrofolate dehydrogenase/cyclohydrolase, NAD(P)-binding domain [PF02882] (148-294)
  IPR036291 NAD(P)-binding domain superfamily [SSF51735] (129-296)
  IPR046346 Aminoacid dehydrogenase-like, N-terminal domain superfamily [SSF53223] (2-127)